Protein AF-A0A847VDS8-F1 (afdb_monomer_lite)

pLDDT: mean 76.71, std 19.46, range [25.41, 97.0]

Foldseek 3Di:
DDDPPPPVVVVVVVVVVVVPPPDPDDDPPPPDDPFDAKAFPDKDWPALEWAQAPWKTKTKIKIKIAGPQFFDQKFKKKKFFDPDDPPDDDPLVVQQGVQLIWIWIWGFDPAAPVVDDCVNCPPADGQHGRRTGMTMTMTIRGHQADFFWMDMFGQDTHGPDPVDPPDDRHDDDPDDDTRGHHYPGHDQDWKDWDDKDKPPQAAAQQPFKDKIKIKTFIDDPQAFQFDQDPVGFTWDKWWKFAPPDPDFTDTFIWTWHDDDDRMTMTITIQHRQADFFKIATDQSDWTGGNSRRTDGRVPDDPVNIGGHHYPGHDDDWKDWQDKAKPPLEAAQAVWKDKIKIKTQIADDGQTWDQFQPDDDDDFQWKKADLADDDIWTHGGWHDDPNRMIITITIRGRPHDFAKMFIQKGWTAGRSGGIDIQGGDVSVCVSCVPYLGIRGHQYWDQKDFGQAWDKAFAFDADDPPDPAAADDGQKMKIDHHGKMKHFPVTFIDGPNQFHKDKQFCQVDPFQVRSQVVVLVVLVVSVVPGDVRLVFDRAGQDCAQPDAGFRMKMFTGNQRSWMFIPDWMKMKGFADPVQAQFKKFKWFQDRVVNHTDTDDIFHWHFDFDPDFDDDPPDPDTDRRGTGTITMDTDGTGGMMTIDTPPCRDDVPDPPPVDGPPPVHGHDDDDDPSPD

Organism: NCBI:txid2099670

Secondary structure (DSSP, 8-state):
--SSSSHHHHHHHHHTTSSSS-------------PPPPEEEEEE-S-SEE--SSS-EEEEEEEEEE-TT-EEEEEEEEEEE-SS-TTS--HHHHHHHHHTPEEEEEEE--S--TTS-TTTTTT-STTB-SSEEEEEEEEEEPTTPPPEEEEEEEEEEEES-GGG------------PPEEE--S-------EEEEEEEESSSB--SSS-EEEEEEEEEE-SS-B--EE-TT--EEEEEEEEETT--SSPPEEEEEEEEEETTEEEEEEEEPTTPPPEEEEE-TT-EEEBTT--EEEGGGS-TTS-EEE--SS---PPPEEEEEEEE-SEE--SSS-EEEEEEEEEE-SSS-B-S----TTT--SEEEEESSSS-EEEE---EE-GGGEEEEEEEEPTTPPPEEEEEEEEEEEBTT--EEEEEHHHHHHHH-TTS--EEEE---BSEEE--S-EEEEE-----TTS-------SEEEEE-TT-EEEETT-S-B-GGG--EEEEEGGGSSSHHHHHHHHHHHHHHHHHH--GGG-PPP-----TT--S--SEEEEES-GGG-EEEEEEEEEEEE--GGGTTPEEEEEEEETTTTEEEEEEEEE-EEE--S--EE-TTS--EE-PPPEEEEEEEEEE-SEEEEEETT----TT-----PPP--S------SSSS--

Sequence (673 aa):
MLKKKYLFVYFSLFLLLSLSFVLPKFFAKAQSSPRSLPEVVALYFPETTFNTEDSPGTLVTYVRIRGEEGVNDYIEANIRPLKLDITDRTDHENNIFNGQRKKVNFQLMTGTCDTLPSDFREGLDGCGDEYDGIYRAEVTFPQYSATGDWRLHITSMACLNPGKNGQKDNYEWVEHPPITNEATVEDVTGPVISEWSFSPEEIDTTDIDVNVTLEITLSDDNGLSFEKDLDNSEYLEIFFYAEKDTKESKSLRFKLFEKSGNKVEGSATLKKYSASGDWRPGTDAYIADSLGNPTFFDELEPSFAFTNHATEYDIAPPVIEELSLSPTHFNTKDGPVEITATLKITDNVSGVQETVDKLGEDYVLVINSLIGESQAKFVDYQKKENNMYEVKVEIPQNATPGLWYISSIRVFDNADNMLEIRGFRDLSLTFPDLELFLINQDLSDEVVIEDDWYISEDEDYDTTKPVTITHPAMSVKFFEGTKITKKEGGSFALYRMLTKKYSLIDHSDLTSLLSSANTDLAGDLQDCNVEEKCINSQLNSSNLQGQPLHLVKMGIAGLKLEFSKPVEITIAVDEKYLGRTFIIQTFDIEKNEWVNETSCTIEMVEPESYEKGGNHEVWYEPAPFPACRFGVMHATHFSTNILGVETDETTTEKAGVPKTGLGGSYWADRYLK

Structure (mmCIF, N/CA/C/O backbone):
data_AF-A0A847VDS8-F1
#
_entry.id   AF-A0A847VDS8-F1
#
loop_
_atom_site.group_PDB
_atom_site.id
_atom_site.type_symbol
_atom_site.label_atom_id
_atom_site.label_alt_id
_atom_site.label_comp_id
_atom_site.label_asym_id
_atom_site.label_entity_id
_atom_site.label_seq_id
_atom_site.pdbx_PDB_ins_code
_atom_site.Cartn_x
_atom_site.Cartn_y
_atom_site.Cartn_z
_atom_site.occupancy
_atom_site.B_iso_or_equiv
_atom_site.auth_seq_id
_atom_site.auth_comp_id
_atom_site.auth_asym_id
_atom_site.auth_atom_id
_atom_site.pdbx_PDB_model_num
ATOM 1 N N . MET A 1 1 ? 60.925 -55.951 -22.438 1.00 42.44 1 MET A N 1
ATOM 2 C CA . MET A 1 1 ? 60.134 -57.197 -22.353 1.00 42.44 1 MET A CA 1
ATOM 3 C C . MET A 1 1 ? 58.742 -56.866 -21.844 1.00 42.44 1 MET A C 1
ATOM 5 O O . MET A 1 1 ? 58.609 -56.178 -20.839 1.00 42.44 1 MET A O 1
ATOM 9 N N . LEU A 1 2 ? 57.737 -57.272 -22.619 1.00 44.78 2 LEU A N 1
ATOM 10 C CA . LEU A 1 2 ? 56.301 -57.113 -22.394 1.00 44.78 2 LEU A CA 1
ATOM 11 C C . LEU A 1 2 ? 55.899 -57.438 -20.944 1.00 44.78 2 LEU A C 1
ATOM 13 O O . LEU A 1 2 ? 56.091 -58.577 -20.535 1.00 44.78 2 LEU A O 1
ATOM 17 N N . LYS A 1 3 ? 55.339 -56.456 -20.213 1.00 45.12 3 LYS A N 1
ATOM 18 C CA . LYS A 1 3 ? 54.358 -56.597 -19.095 1.00 45.12 3 LYS A CA 1
ATOM 19 C C . LYS A 1 3 ? 54.149 -55.323 -18.242 1.00 45.12 3 LYS A C 1
ATOM 21 O O . LYS A 1 3 ? 53.625 -55.409 -17.141 1.00 45.12 3 LYS A O 1
ATOM 26 N N . LYS A 1 4 ? 54.499 -54.121 -18.726 1.00 46.06 4 LYS A N 1
ATOM 27 C CA . LYS A 1 4 ? 54.259 -52.854 -17.987 1.00 46.06 4 LYS A CA 1
ATOM 28 C C . LYS A 1 4 ? 53.542 -51.737 -18.768 1.00 46.06 4 LYS A C 1
ATOM 30 O O . LYS A 1 4 ? 53.584 -50.591 -18.350 1.00 46.06 4 LYS A O 1
ATOM 35 N N . LYS A 1 5 ? 52.851 -52.052 -19.873 1.00 46.91 5 LYS A N 1
ATOM 36 C CA . LYS A 1 5 ? 52.054 -51.067 -20.645 1.00 46.91 5 LYS A CA 1
ATOM 37 C C . LYS A 1 5 ? 50.535 -51.308 -20.678 1.00 46.91 5 LYS A C 1
ATOM 39 O O . LYS A 1 5 ? 49.833 -50.531 -21.303 1.00 46.91 5 LYS A O 1
ATOM 44 N N . TYR A 1 6 ? 50.016 -52.309 -19.962 1.00 47.22 6 TYR A N 1
ATOM 45 C CA . TYR A 1 6 ? 48.570 -52.607 -19.932 1.00 47.22 6 TYR A CA 1
ATOM 46 C C . TYR A 1 6 ? 47.892 -52.393 -18.571 1.00 47.22 6 TYR A C 1
ATOM 48 O O . TYR A 1 6 ? 46.689 -52.587 -18.464 1.00 47.22 6 TYR A O 1
ATOM 56 N N . LEU A 1 7 ? 48.621 -51.955 -17.537 1.00 42.22 7 LEU A N 1
ATOM 57 C CA . LEU A 1 7 ? 48.038 -51.761 -16.201 1.00 42.22 7 LEU A CA 1
ATOM 58 C C . LEU A 1 7 ? 47.499 -50.338 -15.965 1.00 42.22 7 LEU A C 1
ATOM 60 O O . LEU A 1 7 ? 46.633 -50.152 -15.124 1.00 42.22 7 LEU A O 1
ATOM 64 N N . PHE A 1 8 ? 47.952 -49.346 -16.740 1.00 42.09 8 PHE A N 1
ATOM 65 C CA . PHE A 1 8 ? 47.476 -47.961 -16.608 1.00 42.09 8 PHE A CA 1
ATOM 66 C C . PHE A 1 8 ? 46.207 -47.671 -17.425 1.00 42.09 8 PHE A C 1
ATOM 68 O O . PHE A 1 8 ? 45.491 -46.730 -17.124 1.00 42.09 8 PHE A O 1
ATOM 75 N N . VAL A 1 9 ? 45.885 -48.508 -18.418 1.00 47.06 9 VAL A N 1
ATOM 76 C CA . VAL A 1 9 ? 44.664 -48.350 -19.232 1.00 47.06 9 VAL A CA 1
ATOM 77 C C . VAL A 1 9 ? 43.446 -48.979 -18.543 1.00 47.06 9 VAL A C 1
ATOM 79 O O . VAL A 1 9 ? 42.340 -48.475 -18.682 1.00 47.06 9 VAL A O 1
ATOM 82 N N . TYR A 1 10 ? 43.636 -50.018 -17.721 1.00 42.56 10 TYR A N 1
ATOM 83 C CA . TYR A 1 10 ? 42.530 -50.651 -16.992 1.00 42.56 10 TYR A CA 1
ATOM 84 C C . TYR A 1 10 ? 42.125 -49.914 -15.709 1.00 42.56 10 TYR A C 1
ATOM 86 O O . TYR A 1 10 ? 40.965 -50.000 -15.321 1.00 42.56 10 TYR A O 1
ATOM 94 N N . PHE A 1 11 ? 43.022 -49.142 -15.084 1.00 41.72 11 PHE A N 1
ATOM 95 C CA . PHE A 1 11 ? 42.657 -48.338 -13.910 1.00 41.72 11 PHE A CA 1
ATOM 96 C C . PHE A 1 11 ? 41.884 -47.064 -14.298 1.00 41.72 11 PHE A C 1
ATOM 98 O O . PHE A 1 11 ? 40.991 -46.640 -13.572 1.00 41.72 11 PHE A O 1
ATOM 105 N N . SER A 1 12 ? 42.141 -46.510 -15.489 1.00 42.41 12 SER A N 1
ATOM 106 C CA . SER A 1 12 ? 41.371 -45.384 -16.033 1.00 42.41 12 SER A CA 1
ATOM 107 C C . SER A 1 12 ? 40.014 -45.802 -16.614 1.00 42.41 12 SER A C 1
ATOM 109 O O . SER A 1 12 ? 39.084 -45.007 -16.576 1.00 42.41 12 SER A O 1
ATOM 111 N N . LEU A 1 13 ? 39.859 -47.044 -17.096 1.00 39.25 13 LEU A N 1
ATOM 112 C CA . LEU A 1 13 ? 38.573 -47.533 -17.617 1.00 39.25 13 LEU A CA 1
ATOM 113 C C . LEU A 1 13 ? 37.612 -48.012 -16.512 1.00 39.25 13 LEU A C 1
ATOM 115 O O . LEU A 1 13 ? 36.402 -47.959 -16.702 1.00 39.25 13 LEU A O 1
ATOM 119 N N . PHE A 1 14 ? 38.121 -48.438 -15.348 1.00 39.69 14 PHE A N 1
ATOM 120 C CA . PHE A 1 14 ? 37.269 -48.846 -14.221 1.00 39.69 14 PHE A CA 1
ATOM 121 C C . PHE A 1 14 ? 36.759 -47.655 -13.397 1.00 39.69 14 PHE A C 1
ATOM 123 O O . PHE A 1 14 ? 35.636 -47.704 -12.909 1.00 39.69 14 PHE A O 1
ATOM 130 N N . LEU A 1 15 ? 37.516 -46.551 -13.326 1.00 36.56 15 LEU A N 1
ATOM 131 C CA . LEU A 1 15 ? 37.043 -45.305 -12.703 1.00 36.56 15 LEU A CA 1
ATOM 132 C C . LEU A 1 15 ? 35.975 -44.586 -13.557 1.00 36.56 15 LEU A C 1
ATOM 134 O O . LEU A 1 15 ? 35.175 -43.823 -13.027 1.00 36.56 15 LEU A O 1
ATOM 138 N N . LEU A 1 16 ? 35.932 -44.869 -14.866 1.00 39.72 16 LEU A N 1
ATOM 139 C CA . LEU A 1 16 ? 34.936 -44.345 -15.811 1.00 39.72 16 LEU A CA 1
ATOM 140 C C . LEU A 1 16 ? 33.684 -45.230 -15.963 1.00 39.72 16 LEU A C 1
ATOM 142 O O . LEU A 1 16 ? 32.713 -44.771 -16.554 1.00 39.72 16 LEU A O 1
ATOM 146 N N . LEU A 1 17 ? 33.665 -46.454 -15.413 1.00 36.72 17 LEU A N 1
ATOM 147 C CA . LEU A 1 17 ? 32.468 -47.317 -15.388 1.00 36.72 17 LEU A CA 1
ATOM 148 C C . LEU A 1 17 ? 31.825 -47.474 -13.999 1.00 36.72 17 LEU A C 1
ATOM 150 O O . LEU A 1 17 ? 30.713 -47.987 -13.910 1.00 36.72 17 LEU A O 1
ATOM 154 N N . SER A 1 18 ? 32.467 -47.010 -12.921 1.00 35.81 18 SER A N 1
ATOM 155 C CA . SER A 1 18 ? 31.874 -47.006 -11.573 1.00 35.81 18 SER A CA 1
ATOM 156 C C . SER A 1 18 ? 31.304 -45.650 -11.133 1.00 35.81 18 SER A C 1
ATOM 158 O O . SER A 1 18 ? 30.747 -45.570 -10.044 1.00 35.81 18 SER A O 1
ATOM 160 N N . LEU A 1 19 ? 31.394 -44.601 -11.962 1.00 34.62 19 LEU A N 1
ATOM 161 C CA . LEU A 1 19 ? 30.686 -43.324 -11.749 1.00 34.62 19 LEU A CA 1
ATOM 162 C C . LEU A 1 19 ? 29.345 -43.232 -12.503 1.00 34.62 19 LEU A C 1
ATOM 164 O O . LEU A 1 19 ? 28.684 -42.201 -12.463 1.00 34.62 19 LEU A O 1
ATOM 168 N N . SER A 1 20 ? 28.917 -44.307 -13.169 1.00 38.28 20 SER A N 1
ATOM 169 C CA . SER A 1 20 ? 27.681 -44.339 -13.970 1.00 38.28 20 SER A CA 1
ATOM 170 C C . SER A 1 20 ? 26.484 -44.982 -13.255 1.00 38.28 20 SER A C 1
ATOM 172 O O . SER A 1 20 ? 25.454 -45.189 -13.884 1.00 38.28 20 SER A O 1
ATOM 174 N N . PHE A 1 21 ? 26.599 -45.310 -11.961 1.00 38.16 21 PHE A N 1
ATOM 175 C CA . PHE A 1 21 ? 25.533 -45.991 -11.204 1.00 38.16 21 PHE A CA 1
ATOM 176 C C . PHE A 1 21 ? 25.237 -45.403 -9.814 1.00 38.16 21 PHE A C 1
ATOM 178 O O . PHE A 1 21 ? 24.602 -46.064 -8.997 1.00 38.16 21 PHE A O 1
ATOM 185 N N . VAL A 1 22 ? 25.621 -44.148 -9.553 1.00 42.06 22 VAL A N 1
ATOM 186 C CA . VAL A 1 22 ? 25.116 -43.378 -8.401 1.00 42.06 22 VAL A CA 1
ATOM 187 C C . VAL A 1 22 ? 24.896 -41.918 -8.809 1.00 42.06 22 VAL A C 1
ATOM 189 O O . VAL A 1 22 ? 25.684 -41.045 -8.476 1.00 42.06 22 VAL A O 1
ATOM 192 N N . LEU A 1 23 ? 23.820 -41.664 -9.553 1.00 31.59 23 LEU A N 1
ATOM 193 C CA . LEU A 1 23 ? 23.118 -40.377 -9.570 1.00 31.59 23 LEU A CA 1
ATOM 194 C C . LEU A 1 23 ? 21.620 -40.689 -9.713 1.00 31.59 23 LEU A C 1
ATOM 196 O O . LEU A 1 23 ? 21.207 -41.209 -10.754 1.00 31.59 23 LEU A O 1
ATOM 200 N N . PRO A 1 24 ? 20.797 -40.457 -8.679 1.00 31.75 24 PRO A N 1
ATOM 201 C CA . PRO A 1 24 ? 19.360 -40.606 -8.805 1.00 31.75 24 PRO A CA 1
ATOM 202 C C . PRO A 1 24 ? 18.807 -39.415 -9.599 1.00 31.75 24 PRO A C 1
ATOM 204 O O . PRO A 1 24 ? 19.065 -38.266 -9.266 1.00 31.75 24 PRO A O 1
ATOM 207 N N . LYS A 1 25 ? 18.075 -39.726 -10.673 1.00 35.00 25 LYS A N 1
ATOM 208 C CA . LYS A 1 25 ? 16.968 -38.950 -11.260 1.00 35.00 25 LYS A CA 1
ATOM 209 C C . LYS A 1 25 ? 16.883 -37.460 -10.857 1.00 35.00 25 LYS A C 1
ATOM 211 O O . LYS A 1 25 ? 16.020 -37.093 -10.076 1.00 35.00 25 LYS A O 1
ATOM 216 N N . PHE A 1 26 ? 17.684 -36.593 -11.464 1.00 34.59 26 PHE A N 1
ATOM 217 C CA . PHE A 1 26 ? 17.403 -35.155 -11.516 1.00 34.59 26 PHE A CA 1
ATOM 218 C C . PHE A 1 26 ? 17.843 -34.652 -12.882 1.00 34.59 26 PHE A C 1
ATOM 220 O O . PHE A 1 26 ? 19.020 -34.427 -13.097 1.00 34.59 26 PHE A O 1
ATOM 227 N N . PHE A 1 27 ? 16.907 -34.659 -13.827 1.00 31.92 27 PHE A N 1
ATOM 228 C CA . PHE A 1 27 ? 16.808 -33.862 -15.060 1.00 31.92 27 PHE A CA 1
ATOM 229 C C . PHE A 1 27 ? 15.720 -34.530 -15.913 1.00 31.92 27 PHE A C 1
ATOM 231 O O . PHE A 1 27 ? 15.937 -34.982 -17.036 1.00 31.92 27 PHE A O 1
ATOM 238 N N . ALA A 1 28 ? 14.514 -34.630 -15.345 1.00 27.94 28 ALA A N 1
ATOM 239 C CA . ALA A 1 28 ? 13.334 -34.573 -16.185 1.00 27.94 28 ALA A CA 1
ATOM 240 C C . ALA A 1 28 ? 13.215 -33.107 -16.600 1.00 27.94 28 ALA A C 1
ATOM 242 O O . ALA A 1 28 ? 13.135 -32.213 -15.762 1.00 27.94 28 ALA A O 1
ATOM 243 N N . LYS A 1 29 ? 13.310 -32.878 -17.905 1.00 29.56 29 LYS A N 1
ATOM 244 C CA . LYS A 1 29 ? 13.011 -31.620 -18.574 1.00 29.56 29 LYS A CA 1
ATOM 245 C C . LYS A 1 29 ? 11.646 -31.137 -18.067 1.00 29.56 29 LYS A C 1
ATOM 247 O O . LYS A 1 29 ? 10.627 -31.686 -18.474 1.00 29.56 29 LYS A O 1
ATOM 252 N N . ALA A 1 30 ? 11.631 -30.172 -17.148 1.00 28.56 30 ALA A N 1
ATOM 253 C CA . ALA A 1 30 ? 10.411 -29.498 -16.731 1.00 28.56 30 ALA A CA 1
ATOM 254 C C . ALA A 1 30 ? 9.994 -28.593 -17.888 1.00 28.56 30 ALA A C 1
ATOM 256 O O . ALA A 1 30 ? 10.396 -27.441 -18.005 1.00 28.56 30 ALA A O 1
ATOM 257 N N . GLN A 1 31 ? 9.258 -29.184 -18.816 1.00 27.89 31 GLN A N 1
ATOM 258 C CA . GLN A 1 31 ? 8.410 -28.465 -19.737 1.00 27.89 31 GLN A CA 1
ATOM 259 C C . GLN A 1 31 ? 7.370 -27.767 -18.856 1.00 27.89 31 GLN A C 1
ATOM 261 O O . GLN A 1 31 ? 6.480 -28.422 -18.325 1.00 27.89 31 GLN A O 1
ATOM 266 N N . SER A 1 32 ? 7.549 -26.472 -18.593 1.00 32.25 32 SER A N 1
ATOM 267 C CA . SER A 1 32 ? 6.558 -25.678 -17.874 1.00 32.25 32 SER A CA 1
ATOM 268 C C . SER A 1 32 ? 5.349 -25.492 -18.788 1.00 32.25 32 SER A C 1
ATOM 270 O O . SER A 1 32 ? 5.247 -24.502 -19.513 1.00 32.25 32 SER A O 1
ATOM 272 N N . SER A 1 33 ? 4.442 -26.469 -18.775 1.00 28.02 33 SER A N 1
ATOM 273 C CA . SER A 1 33 ? 3.023 -26.143 -18.900 1.00 28.02 33 SER A CA 1
ATOM 274 C C . SER A 1 33 ? 2.679 -25.102 -17.828 1.00 28.02 33 SER A C 1
ATOM 276 O O . SER A 1 33 ? 3.351 -25.079 -16.789 1.00 28.02 33 SER A O 1
ATOM 278 N N . PRO A 1 34 ? 1.666 -24.246 -18.038 1.00 33.62 34 PRO A N 1
ATOM 279 C CA . PRO A 1 34 ? 1.066 -23.523 -16.922 1.00 33.62 34 PRO A CA 1
ATOM 280 C C . PRO A 1 34 ? 0.707 -24.573 -15.863 1.00 33.62 34 PRO A C 1
ATOM 282 O O . PRO A 1 34 ? -0.110 -25.452 -16.133 1.00 33.62 34 PRO A O 1
ATOM 285 N N . ARG A 1 35 ? 1.425 -24.586 -14.734 1.00 48.88 35 ARG A N 1
ATOM 286 C CA . ARG A 1 35 ? 1.188 -25.578 -13.682 1.00 48.88 35 ARG A CA 1
ATOM 287 C C . ARG A 1 35 ? -0.183 -25.293 -13.104 1.00 48.88 35 ARG A C 1
ATOM 289 O O . ARG A 1 35 ? -0.461 -24.159 -12.718 1.00 48.88 35 ARG A O 1
ATOM 296 N N . SER A 1 36 ? -1.046 -26.300 -13.121 1.00 55.94 36 SER A N 1
ATOM 297 C CA . SER A 1 36 ? -2.390 -26.190 -12.575 1.00 55.94 36 SER A CA 1
ATOM 298 C C . SER A 1 36 ? -2.295 -26.041 -11.061 1.00 55.94 36 SER A C 1
ATOM 300 O O . SER A 1 36 ? -1.673 -26.874 -10.395 1.00 55.94 36 SER A O 1
ATOM 302 N N . LEU A 1 37 ? -2.914 -24.984 -10.537 1.00 61.66 37 LEU A N 1
ATOM 303 C CA . LEU A 1 37 ? -3.147 -24.813 -9.105 1.00 61.66 37 LEU A CA 1
ATOM 304 C C . LEU A 1 37 ? -3.875 -26.042 -8.533 1.00 61.66 37 LEU A C 1
ATOM 306 O O . LEU A 1 37 ? -4.554 -26.744 -9.291 1.00 61.66 37 LEU A O 1
ATOM 310 N N . PRO A 1 38 ? -3.764 -26.303 -7.219 1.00 74.62 38 PRO A N 1
ATOM 311 C CA . PRO A 1 38 ? -4.600 -27.296 -6.569 1.00 74.62 38 PRO A CA 1
ATOM 312 C C . PRO A 1 38 ? -6.083 -27.043 -6.855 1.00 74.62 38 PRO A C 1
ATOM 314 O O . PRO A 1 38 ? -6.577 -25.929 -6.691 1.00 74.62 38 PRO A O 1
ATOM 317 N N . GLU A 1 39 ? -6.782 -28.082 -7.293 1.00 80.31 39 GLU A N 1
ATOM 318 C CA . GLU A 1 39 ? -8.203 -28.053 -7.613 1.00 80.31 39 GLU A CA 1
ATOM 319 C C . GLU A 1 39 ? -8.999 -28.891 -6.616 1.00 80.31 39 GLU A C 1
ATOM 321 O O . GLU A 1 39 ? -8.547 -29.932 -6.123 1.00 80.31 39 GLU A O 1
ATOM 326 N N . VAL A 1 40 ? -10.225 -28.451 -6.347 1.00 84.50 40 VAL A N 1
ATOM 327 C CA . VAL A 1 40 ? -11.180 -29.235 -5.573 1.00 84.50 40 VAL A CA 1
ATOM 328 C C . VAL A 1 40 ? -11.809 -30.270 -6.493 1.00 84.50 40 VAL A C 1
ATOM 330 O O . VAL A 1 40 ? -12.588 -29.939 -7.381 1.00 84.50 40 VAL A O 1
ATOM 333 N N . VAL A 1 41 ? -11.480 -31.538 -6.269 1.00 87.00 41 VAL A N 1
ATOM 334 C CA . VAL A 1 41 ? -11.949 -32.657 -7.095 1.00 87.00 41 VAL A CA 1
ATOM 335 C C . VAL A 1 41 ? -13.362 -33.070 -6.699 1.00 87.00 41 VAL A C 1
ATOM 337 O O . VAL A 1 41 ? -14.182 -33.401 -7.552 1.00 87.00 41 VAL A O 1
ATOM 340 N N . ALA A 1 42 ? -13.640 -33.097 -5.395 1.00 86.69 42 ALA A N 1
ATOM 341 C CA . ALA A 1 42 ? -14.932 -33.509 -4.871 1.00 86.69 42 ALA A CA 1
ATOM 342 C C . ALA A 1 42 ? -15.158 -32.993 -3.445 1.00 86.69 42 ALA A C 1
ATOM 344 O O . ALA A 1 42 ? -14.219 -32.855 -2.658 1.00 86.69 42 ALA A O 1
ATOM 345 N N . LEU A 1 43 ? -16.432 -32.809 -3.097 1.00 89.00 43 LEU A N 1
ATOM 346 C CA . LEU A 1 43 ? -16.907 -32.550 -1.739 1.00 89.00 43 LEU A CA 1
ATOM 347 C C . LEU A 1 43 ? -17.849 -33.667 -1.298 1.00 89.00 43 LEU A C 1
ATOM 349 O O . LEU A 1 43 ? -18.667 -34.144 -2.085 1.00 89.00 43 LEU A O 1
ATOM 353 N N . TYR A 1 44 ? -17.749 -34.070 -0.035 1.00 89.62 44 TYR A N 1
ATOM 354 C CA . TYR A 1 44 ? -18.620 -35.083 0.543 1.00 89.62 44 TYR A CA 1
ATOM 355 C C . TYR A 1 44 ? -19.077 -34.707 1.952 1.00 89.62 44 TYR A C 1
ATOM 357 O O . TYR A 1 44 ? -18.275 -34.492 2.862 1.00 89.62 44 TYR A O 1
ATOM 365 N N . PHE A 1 45 ? -20.397 -34.693 2.121 1.00 89.12 45 PHE A N 1
ATOM 366 C CA . PHE A 1 45 ? -21.089 -34.494 3.388 1.00 89.12 45 PHE A CA 1
ATOM 367 C C . PHE A 1 45 ? -21.816 -35.802 3.734 1.00 89.12 45 PHE A C 1
ATOM 369 O O . PHE A 1 45 ? -22.809 -36.121 3.079 1.00 89.12 45 PHE A O 1
ATOM 376 N N . PRO A 1 46 ? -21.337 -36.592 4.716 1.00 89.00 46 PRO A N 1
ATOM 377 C CA . PRO A 1 46 ? -22.030 -37.797 5.172 1.00 89.00 46 PRO A CA 1
ATOM 378 C C . PRO A 1 46 ? -23.435 -37.493 5.697 1.00 89.00 46 PRO A C 1
ATOM 380 O O . PRO A 1 46 ? -24.347 -38.298 5.531 1.00 89.00 46 PRO A O 1
ATOM 383 N N . GLU A 1 47 ? -23.587 -36.324 6.316 1.00 89.00 47 GLU A N 1
ATOM 384 C CA . GLU A 1 47 ? -24.849 -35.775 6.788 1.00 89.00 47 GLU A CA 1
ATOM 385 C C . GLU A 1 47 ? -25.037 -34.404 6.137 1.00 89.00 47 GLU A C 1
ATOM 387 O O . GLU A 1 47 ? -24.152 -33.550 6.190 1.00 89.00 47 GLU A O 1
ATOM 392 N N . THR A 1 48 ? -26.182 -34.207 5.488 1.00 88.62 48 THR A N 1
ATOM 393 C CA . THR A 1 48 ? -26.563 -32.930 4.864 1.00 88.62 48 THR A CA 1
ATOM 394 C C . THR A 1 48 ? -27.555 -32.158 5.722 1.00 88.62 48 THR A C 1
ATOM 396 O O . THR A 1 48 ? -28.068 -31.138 5.285 1.00 88.62 48 THR A O 1
ATOM 399 N N . THR A 1 49 ? -27.864 -32.648 6.919 1.00 91.75 49 THR A N 1
ATOM 400 C CA . THR A 1 49 ? -28.810 -32.028 7.844 1.00 91.75 49 THR A CA 1
ATOM 401 C C . THR A 1 49 ? -28.241 -32.036 9.251 1.00 91.75 49 THR A C 1
ATOM 403 O O . THR A 1 49 ? -27.624 -33.017 9.658 1.00 91.75 49 THR A O 1
ATOM 406 N N . PHE A 1 50 ? -28.485 -30.974 10.005 1.00 92.44 50 PHE A N 1
ATOM 407 C CA . PHE A 1 50 ? -28.169 -30.871 11.429 1.00 92.44 50 PHE A CA 1
ATOM 408 C C . PHE A 1 50 ? -29.296 -30.121 12.141 1.00 92.44 50 PHE A C 1
ATOM 410 O O . PHE A 1 50 ? -30.171 -29.558 11.489 1.00 92.44 50 PHE A O 1
ATOM 417 N N . ASN A 1 51 ? -29.316 -30.129 13.471 1.00 91.94 51 ASN A N 1
ATOM 418 C CA . ASN A 1 51 ? -30.318 -29.402 14.244 1.00 91.94 51 ASN A CA 1
ATOM 419 C C . ASN A 1 51 ? -29.642 -28.735 15.444 1.00 91.94 51 ASN A C 1
ATOM 421 O O . ASN A 1 51 ? -28.929 -29.400 16.196 1.00 91.94 51 ASN A O 1
ATOM 425 N N . THR A 1 52 ? -29.848 -27.426 15.590 1.00 92.25 52 THR A N 1
ATOM 426 C CA . THR A 1 52 ? -29.277 -26.616 16.674 1.00 92.25 52 THR A CA 1
ATOM 427 C C . THR A 1 52 ? -30.301 -26.172 17.723 1.00 92.25 52 THR A C 1
ATOM 429 O O . THR A 1 52 ? -30.029 -25.232 18.458 1.00 92.25 52 THR A O 1
ATOM 432 N N . GLU A 1 53 ? -31.491 -26.772 17.788 1.00 90.38 53 GLU A N 1
ATOM 433 C CA . GLU A 1 53 ? -32.587 -26.312 18.657 1.00 90.38 53 GLU A CA 1
ATOM 434 C C . GLU A 1 53 ? -32.304 -26.595 20.140 1.00 90.38 53 GLU A C 1
ATOM 436 O O . GLU A 1 53 ? -32.363 -25.692 20.971 1.00 90.38 53 GLU A O 1
ATOM 441 N N . ASP A 1 54 ? -31.916 -27.828 20.471 1.00 86.94 54 ASP A N 1
ATOM 442 C CA . ASP A 1 54 ? -31.712 -28.261 21.863 1.00 86.94 54 ASP A CA 1
ATOM 443 C C . ASP A 1 54 ? -30.237 -28.239 22.312 1.00 86.94 54 ASP A C 1
ATOM 445 O O . ASP A 1 54 ? -29.940 -28.299 23.508 1.00 86.94 54 ASP A O 1
ATOM 449 N N . SER A 1 55 ? -29.296 -28.200 21.364 1.00 87.88 55 SER A N 1
ATOM 450 C CA . SER A 1 55 ? -27.851 -28.231 21.621 1.00 87.88 55 SER A CA 1
ATOM 451 C C . SER A 1 55 ? -27.059 -27.755 20.399 1.00 87.88 55 SER A C 1
ATOM 453 O O . SER A 1 55 ? -27.623 -27.687 19.309 1.00 87.88 55 SER A O 1
ATOM 455 N N . PRO A 1 56 ? -25.743 -27.495 20.522 1.00 89.44 56 PRO A N 1
ATOM 456 C CA . PRO A 1 56 ? -24.887 -27.323 19.353 1.00 89.44 56 PRO A CA 1
ATOM 457 C C . PRO A 1 56 ? -24.991 -28.514 18.389 1.00 89.44 56 PRO A C 1
ATOM 459 O O . PRO A 1 56 ? -25.010 -29.669 18.822 1.00 89.44 56 PRO A O 1
ATOM 462 N N . GLY A 1 57 ? -25.050 -28.229 17.091 1.00 89.00 57 GLY A N 1
ATOM 463 C CA . GLY A 1 57 ? -25.006 -29.225 16.023 1.00 89.00 57 GLY A CA 1
ATOM 464 C C . GLY A 1 57 ? -23.575 -29.418 15.529 1.00 89.00 57 GLY A C 1
ATOM 465 O O . GLY A 1 57 ? -22.796 -28.469 15.507 1.00 89.00 57 GLY A O 1
ATOM 466 N N . THR A 1 58 ? -23.213 -30.623 15.099 1.00 88.94 58 THR A N 1
ATOM 467 C CA . THR A 1 58 ? -21.880 -30.898 14.544 1.00 88.94 58 THR A CA 1
ATOM 468 C C . THR A 1 58 ? -22.012 -31.609 13.213 1.00 88.94 58 THR A C 1
ATOM 470 O O . THR A 1 58 ? -22.841 -32.500 13.065 1.00 88.94 58 THR A O 1
ATOM 473 N N . LEU A 1 59 ? -21.169 -31.233 12.256 1.00 90.38 59 LEU A N 1
ATOM 474 C CA . LEU A 1 59 ? -21.060 -31.895 10.966 1.00 90.38 59 LEU A CA 1
ATOM 475 C C . LEU A 1 59 ? -19.619 -32.251 10.664 1.00 90.38 59 LEU A C 1
ATOM 477 O O . LEU A 1 59 ? -18.691 -31.489 10.932 1.00 90.38 59 LEU A O 1
ATOM 481 N N . VAL A 1 60 ? -19.446 -33.409 10.046 1.00 91.06 60 VAL A N 1
ATOM 482 C CA . VAL A 1 60 ? -18.168 -33.829 9.483 1.00 91.06 60 VAL A CA 1
ATOM 483 C C . VAL A 1 60 ? -18.250 -33.650 7.978 1.00 91.06 60 VAL A C 1
ATOM 485 O O . VAL A 1 60 ? -19.226 -34.061 7.362 1.00 91.06 60 VAL A O 1
ATOM 488 N N . THR A 1 61 ? -17.235 -33.054 7.372 1.00 91.44 61 THR A N 1
ATOM 489 C CA . THR A 1 61 ? -17.169 -32.868 5.921 1.00 91.44 61 THR A CA 1
ATOM 490 C C . THR A 1 61 ? -15.798 -33.258 5.396 1.00 91.44 61 THR A C 1
ATOM 492 O O . THR A 1 61 ? -14.794 -33.196 6.115 1.00 91.44 61 THR A O 1
ATOM 495 N N . TYR A 1 62 ? -15.776 -33.705 4.145 1.00 92.50 62 TYR A N 1
ATOM 496 C CA . TYR A 1 62 ? -14.586 -34.168 3.457 1.00 92.50 62 TYR A CA 1
ATOM 497 C C . TYR A 1 62 ? -14.433 -33.431 2.134 1.00 92.50 62 TYR A C 1
ATOM 499 O O . TYR A 1 62 ? -15.397 -33.263 1.386 1.00 92.50 62 TYR A O 1
ATOM 507 N N . VAL A 1 63 ? -13.200 -33.051 1.824 1.00 91.00 63 VAL A N 1
ATOM 508 C CA . VAL A 1 63 ? -12.828 -32.483 0.530 1.00 91.00 63 VAL A CA 1
ATOM 509 C C . VAL A 1 63 ? -11.672 -33.282 -0.048 1.00 91.00 63 VAL A C 1
ATOM 511 O O . VAL A 1 63 ? -10.746 -33.646 0.673 1.00 91.00 63 VAL A O 1
ATOM 514 N N . ARG A 1 64 ? -11.736 -33.586 -1.343 1.00 91.06 64 ARG A N 1
ATOM 515 C CA . ARG A 1 64 ? -10.607 -34.147 -2.078 1.00 91.06 64 ARG A CA 1
ATOM 516 C C . ARG A 1 64 ? -9.971 -33.049 -2.907 1.00 91.06 64 ARG A C 1
ATOM 518 O O . ARG A 1 64 ? -10.657 -32.440 -3.727 1.00 91.06 64 ARG A O 1
ATOM 525 N N . ILE A 1 65 ? -8.678 -32.840 -2.712 1.00 88.38 65 ILE A N 1
ATOM 526 C CA . ILE A 1 65 ? -7.886 -31.872 -3.465 1.00 88.38 65 ILE A CA 1
ATOM 527 C C . ILE A 1 65 ? -6.845 -32.607 -4.292 1.00 88.38 65 ILE A C 1
ATOM 529 O O . ILE A 1 65 ? -6.279 -33.596 -3.832 1.00 88.38 65 ILE A O 1
ATOM 533 N N . ARG A 1 66 ? -6.577 -32.099 -5.494 1.00 86.75 66 ARG A N 1
ATOM 534 C CA . ARG A 1 66 ? -5.485 -32.566 -6.347 1.00 86.75 66 ARG A CA 1
ATOM 535 C C . ARG A 1 66 ? -4.693 -31.380 -6.879 1.00 86.75 66 ARG A C 1
ATOM 537 O O . ARG A 1 66 ? -5.284 -30.446 -7.399 1.00 86.75 66 ARG A O 1
ATOM 544 N N . GLY A 1 67 ? -3.366 -31.423 -6.811 1.00 79.94 67 GLY A N 1
ATOM 545 C CA . GLY A 1 67 ? -2.505 -30.372 -7.350 1.00 79.94 67 GLY A CA 1
ATOM 546 C C . GLY A 1 67 ? -1.063 -30.825 -7.545 1.00 79.94 67 GLY A C 1
ATOM 547 O O . GLY A 1 67 ? -0.508 -31.538 -6.716 1.00 79.94 67 GLY A O 1
ATOM 548 N N . GLU A 1 68 ? -0.424 -30.371 -8.627 1.00 74.75 68 GLU A N 1
ATOM 549 C CA . GLU A 1 68 ? 0.972 -30.728 -8.937 1.00 74.75 68 GLU A CA 1
ATOM 550 C C . GLU A 1 68 ? 1.978 -30.183 -7.910 1.00 74.75 68 GLU A C 1
ATOM 552 O O . GLU A 1 68 ? 3.074 -30.727 -7.772 1.00 74.75 68 GLU A O 1
ATOM 557 N N . GLU A 1 69 ? 1.628 -29.104 -7.205 1.00 71.19 69 GLU A N 1
ATOM 558 C CA . GLU A 1 69 ? 2.505 -28.452 -6.221 1.00 71.19 69 GLU A CA 1
ATOM 559 C C . GLU A 1 69 ? 2.294 -28.947 -4.785 1.00 71.19 69 GLU A C 1
ATOM 561 O O . GLU A 1 69 ? 3.088 -28.610 -3.906 1.00 71.19 69 GLU A O 1
ATOM 566 N N . GLY A 1 70 ? 1.272 -29.781 -4.573 1.00 73.50 70 GLY A N 1
ATOM 567 C CA . GLY A 1 70 ? 0.862 -30.274 -3.266 1.00 73.50 70 GLY A CA 1
ATOM 568 C C . GLY A 1 70 ? 0.265 -29.181 -2.377 1.00 73.50 70 GLY A C 1
ATOM 569 O O . GLY A 1 70 ? 0.665 -28.016 -2.427 1.00 73.50 70 GLY A O 1
ATOM 570 N N . VAL A 1 71 ? -0.708 -29.547 -1.552 1.00 75.44 71 VAL A N 1
ATOM 571 C CA . VAL A 1 71 ? -1.326 -28.656 -0.567 1.00 75.44 71 VAL A CA 1
ATOM 572 C C . VAL A 1 71 ? -0.779 -28.989 0.809 1.00 75.44 71 VAL A C 1
ATOM 574 O O . VAL A 1 71 ? -0.596 -30.153 1.160 1.00 75.44 71 VAL A O 1
ATOM 577 N N . ASN A 1 72 ? -0.503 -27.946 1.584 1.00 70.44 72 ASN A N 1
ATOM 578 C CA . ASN A 1 72 ? -0.103 -28.050 2.977 1.00 70.44 72 ASN A CA 1
ATOM 579 C C . ASN A 1 72 ? -1.139 -28.869 3.773 1.00 70.44 72 ASN A C 1
ATOM 581 O O . ASN A 1 72 ? -2.270 -29.069 3.326 1.00 70.44 72 ASN A O 1
ATOM 585 N N . ASP A 1 73 ? -0.802 -29.306 4.983 1.00 68.31 73 ASP A N 1
ATOM 586 C CA . ASP A 1 73 ? -1.663 -30.190 5.791 1.00 68.31 73 ASP A CA 1
ATOM 587 C C . ASP A 1 73 ? -3.014 -29.558 6.200 1.00 68.31 73 ASP A C 1
ATOM 589 O O . ASP A 1 73 ? -3.812 -30.191 6.896 1.00 68.31 73 ASP A O 1
ATOM 593 N N . TYR A 1 74 ? -3.277 -28.315 5.786 1.00 73.06 74 TYR A N 1
ATOM 594 C CA . TYR A 1 74 ? -4.396 -27.491 6.199 1.00 73.06 74 TYR A CA 1
ATOM 595 C C . TYR A 1 74 ? -5.020 -26.696 5.037 1.00 73.06 74 TYR A C 1
ATOM 597 O O . TYR A 1 74 ? -4.313 -26.028 4.281 1.00 73.06 74 TYR A O 1
ATOM 605 N N . ILE A 1 75 ? -6.354 -26.738 4.934 1.00 80.62 75 ILE A N 1
ATOM 606 C CA . ILE A 1 75 ? -7.167 -25.944 3.996 1.00 80.62 75 ILE A CA 1
ATOM 607 C C . ILE A 1 75 ? -8.152 -25.082 4.790 1.00 80.62 75 ILE A C 1
ATOM 609 O O . ILE A 1 75 ? -8.849 -25.578 5.685 1.00 80.62 75 ILE A O 1
ATOM 613 N N . GLU A 1 76 ? -8.247 -23.807 4.416 1.00 82.56 76 GLU A N 1
ATOM 614 C CA . GLU A 1 76 ? -9.186 -22.855 5.002 1.00 82.56 76 GLU A CA 1
ATOM 615 C C . GLU A 1 76 ? -10.469 -22.773 4.185 1.00 82.56 76 GLU A C 1
ATOM 617 O O . GLU A 1 76 ? -10.464 -22.522 2.977 1.00 82.56 76 GLU A O 1
ATOM 622 N N . ALA A 1 77 ? -11.595 -22.911 4.869 1.00 83.50 77 ALA A N 1
ATOM 623 C CA . ALA A 1 77 ? -12.908 -22.710 4.291 1.00 83.50 77 ALA A CA 1
ATOM 624 C C . ALA A 1 77 ? -13.838 -21.991 5.269 1.00 83.50 77 ALA A C 1
ATOM 626 O O . ALA A 1 77 ? -13.506 -21.704 6.423 1.00 83.50 77 ALA A O 1
ATOM 627 N N . ASN A 1 78 ? -15.039 -21.677 4.805 1.00 84.69 78 ASN A N 1
ATOM 628 C CA . ASN A 1 78 ? -16.105 -21.165 5.639 1.00 84.69 78 ASN A CA 1
ATOM 629 C C . ASN A 1 78 ? -17.470 -21.721 5.245 1.00 84.69 78 ASN A C 1
ATOM 631 O O . ASN A 1 78 ? -17.705 -21.977 4.073 1.00 84.69 78 ASN A O 1
ATOM 635 N N . ILE A 1 79 ? -18.367 -21.890 6.215 1.00 85.88 79 ILE A N 1
ATOM 636 C CA . ILE A 1 79 ? -19.767 -22.265 5.980 1.00 85.88 79 ILE A CA 1
ATOM 637 C C . ILE A 1 79 ? -20.668 -21.085 6.366 1.00 85.88 79 ILE A C 1
ATOM 639 O O . ILE A 1 79 ? -20.457 -20.474 7.418 1.00 85.88 79 ILE A O 1
ATOM 643 N N . ARG A 1 80 ? -21.637 -20.743 5.503 1.00 83.12 80 ARG A N 1
ATOM 644 C CA . ARG A 1 80 ? -22.551 -19.589 5.656 1.00 83.12 80 ARG A CA 1
ATOM 645 C C . ARG A 1 80 ? -24.011 -19.954 5.357 1.00 83.12 80 ARG A C 1
ATOM 647 O O . ARG A 1 80 ? -24.223 -20.798 4.486 1.00 83.12 80 ARG A O 1
ATOM 654 N N . PRO A 1 81 ? -25.003 -19.325 6.011 1.00 83.81 81 PRO A N 1
ATOM 655 C CA . PRO A 1 81 ? -26.417 -19.562 5.726 1.00 83.81 81 PRO A CA 1
ATOM 656 C C . PRO A 1 81 ? -26.829 -18.954 4.368 1.00 83.81 81 PRO A C 1
ATOM 658 O O . PRO A 1 81 ? -26.312 -17.918 3.960 1.00 83.81 81 PRO A O 1
ATOM 661 N N . LEU A 1 82 ? -27.763 -19.600 3.661 1.00 76.94 82 LEU A N 1
ATOM 662 C CA . LEU A 1 82 ? -28.234 -19.272 2.303 1.00 76.94 82 LEU A CA 1
ATOM 663 C C . LEU A 1 82 ? -29.528 -18.455 2.255 1.00 76.94 82 LEU A C 1
ATOM 665 O O . LEU A 1 82 ? -29.963 -18.074 1.173 1.00 76.94 82 LEU A O 1
ATOM 669 N N . LYS A 1 83 ? -30.165 -18.193 3.396 1.00 65.44 83 LYS A N 1
ATOM 670 C CA . LYS A 1 83 ? -31.487 -17.547 3.481 1.00 65.44 83 LYS A CA 1
ATOM 671 C C . LYS A 1 83 ? -31.579 -16.130 2.879 1.00 65.44 83 LYS A C 1
ATOM 673 O O . LYS A 1 83 ? -32.664 -15.556 2.909 1.00 65.44 83 LYS A O 1
ATOM 678 N N . LEU A 1 84 ? -30.496 -15.533 2.379 1.00 51.62 84 LEU A N 1
ATOM 679 C CA . LEU A 1 84 ? -30.425 -14.102 2.081 1.00 51.62 84 LEU A CA 1
ATOM 680 C C . LEU A 1 84 ? -29.659 -13.846 0.775 1.00 51.62 84 LEU A C 1
ATOM 682 O O . LEU A 1 84 ? -28.454 -14.073 0.688 1.00 51.62 84 LEU A O 1
ATOM 686 N N . ASP A 1 85 ? -30.396 -13.405 -0.248 1.00 42.84 85 ASP A N 1
ATOM 687 C CA . ASP A 1 85 ? -29.887 -13.068 -1.581 1.00 42.84 85 ASP A CA 1
ATOM 688 C C . ASP A 1 85 ? -28.901 -11.886 -1.506 1.00 42.84 85 ASP A C 1
ATOM 690 O O . ASP A 1 85 ? -29.214 -10.825 -0.966 1.00 42.84 85 ASP A O 1
ATOM 694 N N . ILE A 1 86 ? -27.706 -12.079 -2.066 1.00 48.16 86 ILE A N 1
ATOM 695 C CA . ILE A 1 86 ? -26.533 -11.184 -1.966 1.00 48.16 86 ILE A CA 1
ATOM 696 C C . ILE A 1 86 ? -26.675 -9.939 -2.875 1.00 48.16 86 ILE A C 1
ATOM 698 O O . ILE A 1 86 ? -25.820 -9.061 -2.894 1.00 48.16 86 ILE A O 1
ATOM 702 N N . THR A 1 87 ? -27.744 -9.837 -3.666 1.00 41.25 87 THR A N 1
ATOM 703 C CA . THR A 1 87 ? -27.770 -8.946 -4.836 1.00 41.25 87 THR A CA 1
ATOM 704 C C . THR A 1 87 ? -28.303 -7.531 -4.605 1.00 41.25 87 THR A C 1
ATOM 706 O O . THR A 1 87 ? -28.337 -6.778 -5.573 1.00 41.25 87 THR A O 1
ATOM 709 N N . ASP A 1 88 ? -28.735 -7.145 -3.397 1.00 37.16 88 ASP A N 1
ATOM 710 C CA . ASP A 1 88 ? -29.410 -5.843 -3.214 1.00 37.16 88 ASP A CA 1
ATOM 711 C C . ASP A 1 88 ? -29.278 -5.246 -1.798 1.00 37.16 88 ASP A C 1
ATOM 713 O O . ASP A 1 88 ? -30.283 -5.084 -1.106 1.00 37.16 88 ASP A O 1
ATOM 717 N N . ARG A 1 89 ? -28.048 -4.991 -1.314 1.00 45.44 89 ARG A N 1
ATOM 718 C CA . ARG A 1 89 ? -27.817 -4.594 0.092 1.00 45.44 89 ARG A CA 1
ATOM 719 C C . ARG A 1 89 ? -26.727 -3.535 0.303 1.00 45.44 89 ARG A C 1
ATOM 721 O O . ARG A 1 89 ? -25.728 -3.512 -0.411 1.00 45.44 89 ARG A O 1
ATOM 728 N N . THR A 1 90 ? -26.942 -2.667 1.296 1.00 47.81 90 THR A N 1
ATOM 729 C CA . THR A 1 90 ? -25.997 -1.647 1.799 1.00 47.81 90 THR A CA 1
ATOM 730 C C . THR A 1 90 ? -24.934 -2.270 2.719 1.00 47.81 90 THR A C 1
ATOM 732 O O . THR A 1 90 ? -25.154 -3.354 3.257 1.00 47.81 90 THR A O 1
ATOM 735 N N . ASP A 1 91 ? -23.802 -1.589 2.941 1.00 49.22 91 ASP A N 1
ATOM 736 C CA . ASP A 1 91 ? -22.650 -2.100 3.717 1.00 49.22 91 ASP A CA 1
ATOM 737 C C . ASP A 1 91 ? -23.012 -2.630 5.124 1.00 49.22 91 ASP A C 1
ATOM 739 O O . ASP A 1 91 ? -22.490 -3.667 5.540 1.00 49.22 91 ASP A O 1
ATOM 743 N N . HIS A 1 92 ? -23.988 -2.015 5.807 1.00 46.47 92 HIS A N 1
ATOM 744 C CA . HIS A 1 92 ? -24.534 -2.473 7.097 1.00 46.47 92 HIS A CA 1
ATOM 745 C C . HIS A 1 92 ? -25.050 -3.911 7.072 1.00 46.47 92 HIS A C 1
ATOM 747 O O . HIS A 1 92 ? -24.788 -4.693 7.983 1.00 46.47 92 HIS A O 1
ATOM 753 N N . GLU A 1 93 ? -25.752 -4.306 6.011 1.00 44.50 93 GLU A N 1
ATOM 754 C CA . GLU A 1 93 ? -26.329 -5.642 5.942 1.00 44.50 93 GLU A CA 1
ATOM 755 C C . GLU A 1 93 ? -25.255 -6.694 5.623 1.00 44.50 93 GLU A C 1
ATOM 757 O O . GLU A 1 93 ? -25.336 -7.807 6.126 1.00 44.50 93 GLU A O 1
ATOM 762 N N . ASN A 1 94 ? -24.186 -6.358 4.893 1.00 47.94 94 ASN A N 1
ATOM 763 C CA . ASN A 1 94 ? -23.075 -7.290 4.647 1.00 47.94 94 ASN A CA 1
ATOM 764 C C . ASN A 1 94 ? -22.342 -7.711 5.941 1.00 47.94 94 ASN A C 1
ATOM 766 O O . ASN A 1 94 ? -21.852 -8.843 6.026 1.00 47.94 94 ASN A O 1
ATOM 770 N N . ASN A 1 95 ? -22.306 -6.846 6.963 1.00 48.59 95 ASN A N 1
ATOM 771 C CA . ASN A 1 95 ? -21.663 -7.132 8.252 1.00 48.59 95 ASN A CA 1
ATOM 772 C C . ASN A 1 95 ? -22.491 -8.056 9.161 1.00 48.59 95 ASN A C 1
ATOM 774 O O . ASN A 1 95 ? -21.912 -8.920 9.821 1.00 48.59 95 ASN A O 1
ATOM 778 N N . ILE A 1 96 ? -23.828 -7.983 9.111 1.00 48.78 96 ILE A N 1
ATOM 779 C CA . ILE A 1 96 ? -24.737 -8.883 9.854 1.00 48.78 96 ILE A CA 1
ATOM 780 C C . ILE A 1 96 ? -24.485 -10.360 9.503 1.00 48.78 96 ILE A C 1
ATOM 782 O O . ILE A 1 96 ? -24.505 -11.230 10.371 1.00 48.78 96 ILE A O 1
ATOM 786 N N . PHE A 1 97 ? -24.187 -10.670 8.238 1.00 51.41 97 PHE A N 1
ATOM 787 C CA . PHE A 1 97 ? -24.096 -12.063 7.765 1.00 51.41 97 PHE A CA 1
ATOM 788 C C . PHE A 1 97 ? -22.696 -12.668 7.830 1.00 51.41 97 PHE A C 1
ATOM 790 O O . PHE A 1 97 ? -22.547 -13.892 7.766 1.00 51.41 97 PHE A O 1
ATOM 797 N N . ASN A 1 98 ? -21.665 -11.842 8.012 1.00 56.34 98 ASN A N 1
ATOM 798 C CA . ASN A 1 98 ? -20.328 -12.334 8.332 1.00 56.34 98 ASN A CA 1
ATOM 799 C C . ASN A 1 98 ? -20.239 -12.889 9.762 1.00 56.34 98 ASN A C 1
ATOM 801 O O . ASN A 1 98 ? -19.371 -13.725 10.009 1.00 56.34 98 ASN A O 1
ATOM 805 N N . GLY A 1 99 ? -21.137 -12.501 10.673 1.00 61.16 99 GLY A N 1
ATOM 806 C CA . GLY A 1 99 ? -21.102 -12.949 12.065 1.00 61.16 99 GLY A CA 1
ATOM 807 C C . GLY A 1 99 ? -21.397 -14.442 12.257 1.00 61.16 99 GLY A C 1
ATOM 808 O O . GLY A 1 99 ? -20.669 -15.126 12.975 1.00 61.16 99 GLY A O 1
ATOM 809 N N . GLN A 1 100 ? -22.397 -14.997 11.558 1.00 72.31 100 GLN A N 1
ATOM 810 C CA . GLN A 1 100 ? -22.725 -16.429 11.681 1.00 72.31 100 GLN A CA 1
ATOM 811 C C . GLN A 1 100 ? -21.806 -17.352 10.856 1.00 72.31 100 GLN A C 1
ATOM 813 O O . GLN A 1 100 ? -21.928 -18.580 10.919 1.00 72.31 100 GLN A O 1
ATOM 818 N N . ARG A 1 101 ? -20.857 -16.793 10.090 1.00 80.00 101 ARG A N 1
ATOM 819 C CA . ARG A 1 101 ? -19.873 -17.553 9.307 1.00 80.00 101 ARG A CA 1
ATOM 820 C C . ARG A 1 101 ? -19.064 -18.465 10.230 1.00 80.00 101 ARG A C 1
ATOM 822 O O . ARG A 1 101 ? -18.400 -18.003 11.155 1.00 80.00 101 ARG A O 1
ATOM 829 N N . LYS A 1 102 ? -19.006 -19.761 9.920 1.00 84.06 102 LYS A N 1
ATOM 830 C CA . LYS A 1 102 ? -18.123 -20.695 10.637 1.00 84.06 102 LYS A CA 1
ATOM 831 C C . LYS A 1 102 ? -16.866 -20.951 9.827 1.00 84.06 102 LYS A C 1
ATOM 833 O O . LYS A 1 102 ? -16.952 -21.398 8.686 1.00 84.06 102 LYS A O 1
ATOM 838 N N . LYS A 1 103 ? -15.700 -20.629 10.401 1.00 84.62 103 LYS A N 1
ATOM 839 C CA . LYS A 1 103 ? -14.398 -21.017 9.839 1.00 84.62 103 LYS A CA 1
ATOM 840 C C . LYS A 1 103 ? -14.278 -22.537 9.902 1.00 84.62 103 LYS A C 1
ATOM 842 O O . LYS A 1 103 ? -14.613 -23.147 10.915 1.00 84.62 103 LYS A O 1
ATOM 847 N N . VAL A 1 104 ? -13.820 -23.130 8.810 1.00 86.88 104 VAL A N 1
ATOM 848 C CA . VAL A 1 104 ? -13.687 -24.573 8.652 1.00 86.88 104 VAL A CA 1
ATOM 849 C C . VAL A 1 104 ? -12.255 -24.894 8.295 1.00 86.88 104 VAL A C 1
ATOM 851 O O . VAL A 1 104 ? -11.685 -24.339 7.360 1.00 86.88 104 VAL A O 1
ATOM 854 N N . ASN A 1 105 ? -11.715 -25.818 9.073 1.00 87.50 105 ASN A N 1
ATOM 855 C CA . ASN A 1 105 ? -10.309 -26.130 9.120 1.00 87.50 105 ASN A CA 1
ATOM 856 C C . ASN A 1 105 ? -10.119 -27.583 8.705 1.00 87.50 105 ASN A C 1
ATOM 858 O O . ASN A 1 105 ? -10.281 -28.495 9.515 1.00 87.50 105 ASN A O 1
ATOM 862 N N . PHE A 1 106 ? -9.842 -27.794 7.425 1.00 90.06 106 PHE A N 1
ATOM 863 C CA . PHE A 1 106 ? -9.673 -29.121 6.846 1.00 90.06 106 PHE A CA 1
ATOM 864 C C . PHE A 1 106 ? -8.246 -29.609 7.058 1.00 90.06 106 PHE A C 1
ATOM 866 O O . PHE A 1 106 ? -7.306 -28.872 6.787 1.00 90.06 106 PHE A O 1
ATOM 873 N N . GLN A 1 107 ? -8.091 -30.849 7.518 1.00 90.94 107 GLN A N 1
ATOM 874 C CA . GLN A 1 107 ? -6.793 -31.478 7.764 1.00 90.94 107 GLN A CA 1
ATOM 875 C C . GLN A 1 107 ? -6.603 -32.717 6.898 1.00 90.94 107 GLN A C 1
ATOM 877 O O . GLN A 1 107 ? -7.540 -33.511 6.760 1.00 90.94 107 GLN A O 1
ATOM 882 N N . LEU A 1 108 ? -5.395 -32.902 6.357 1.00 91.00 108 LEU A N 1
ATOM 883 C CA . LEU A 1 108 ? -5.059 -34.071 5.543 1.00 91.00 108 LEU A CA 1
ATOM 884 C C . LEU A 1 108 ? -5.247 -35.364 6.353 1.00 91.00 108 LEU A C 1
ATOM 886 O O . LEU A 1 108 ? -4.771 -35.501 7.484 1.00 91.00 108 LEU A O 1
ATOM 890 N N . MET A 1 109 ? -5.950 -36.340 5.781 1.00 90.75 109 MET A N 1
ATOM 891 C CA . MET A 1 109 ? -6.174 -37.626 6.434 1.00 90.75 109 MET A CA 1
ATOM 892 C C . MET A 1 109 ? -4.955 -38.546 6.290 1.00 90.75 109 MET A C 1
ATOM 894 O O . MET A 1 109 ? -4.622 -38.982 5.197 1.00 90.75 109 MET A O 1
ATOM 898 N N . THR A 1 110 ? -4.358 -38.949 7.415 1.00 82.50 110 THR A N 1
ATOM 899 C CA . THR A 1 110 ? -3.190 -39.859 7.462 1.00 82.50 110 THR A CA 1
ATOM 900 C C . THR A 1 110 ? -3.540 -41.316 7.824 1.00 82.50 110 THR A C 1
ATOM 902 O O . THR A 1 110 ? -2.655 -42.145 8.034 1.00 82.50 110 THR A O 1
ATOM 905 N N . GLY A 1 111 ? -4.838 -41.638 7.929 1.00 76.06 111 GLY A N 1
ATOM 906 C CA . GLY A 1 111 ? -5.367 -42.941 8.362 1.00 76.06 111 GLY A CA 1
ATOM 907 C C . GLY A 1 111 ? -6.151 -43.700 7.282 1.00 76.06 111 GLY A C 1
ATOM 908 O O . GLY A 1 111 ? -5.881 -43.575 6.095 1.00 76.06 111 GLY A O 1
ATOM 909 N N . THR A 1 112 ? -7.134 -44.512 7.688 1.00 77.56 112 THR A N 1
ATOM 910 C CA . THR A 1 112 ? -8.027 -45.231 6.759 1.00 77.56 112 THR A CA 1
ATOM 911 C C . THR A 1 112 ? -9.266 -44.403 6.424 1.00 77.56 112 THR A C 1
ATOM 913 O O . THR A 1 112 ? -9.977 -43.971 7.329 1.00 77.56 112 THR A O 1
ATOM 916 N N . CYS A 1 113 ? -9.598 -44.287 5.144 1.00 84.88 113 CYS A N 1
ATOM 917 C CA . CYS A 1 113 ? -10.837 -43.673 4.643 1.00 84.88 113 CYS A CA 1
ATOM 918 C C . CYS A 1 113 ? -11.739 -44.706 3.957 1.00 84.88 113 CYS A C 1
ATOM 920 O O . CYS A 1 113 ? -12.587 -44.355 3.147 1.00 84.88 113 CYS A O 1
ATOM 922 N N . ASP A 1 114 ? -11.608 -45.991 4.298 1.00 81.88 114 ASP A N 1
ATOM 923 C CA . ASP A 1 114 ? -12.426 -47.066 3.717 1.00 81.88 114 ASP A CA 1
ATOM 924 C C . ASP A 1 114 ? -13.933 -46.903 3.944 1.00 81.88 114 ASP A C 1
ATOM 926 O O . ASP A 1 114 ? -14.738 -47.506 3.235 1.00 81.88 114 ASP A O 1
ATOM 930 N N . THR A 1 115 ? -14.308 -46.059 4.904 1.00 84.81 115 THR A N 1
ATOM 931 C CA . THR A 1 115 ? -15.685 -45.662 5.200 1.00 84.81 115 THR A CA 1
ATOM 932 C C . THR A 1 115 ? -16.249 -44.614 4.236 1.00 84.81 115 THR A C 1
ATOM 934 O O . THR A 1 115 ? -17.459 -44.403 4.242 1.00 84.81 115 THR A O 1
ATOM 937 N N . LEU A 1 116 ? -15.415 -43.963 3.417 1.00 89.25 116 LEU A N 1
ATOM 938 C CA . LEU A 1 116 ? -15.856 -42.991 2.415 1.00 89.25 116 LEU A CA 1
ATOM 939 C C . LEU A 1 116 ? -16.297 -43.682 1.112 1.00 89.25 116 LEU A C 1
ATOM 941 O O . LEU A 1 116 ? -15.746 -44.742 0.765 1.00 89.25 116 LEU A O 1
ATOM 945 N N . PRO A 1 117 ? -17.247 -43.078 0.367 1.00 89.94 117 PRO A N 1
ATOM 946 C CA . PRO A 1 117 ? -17.721 -43.594 -0.914 1.00 89.94 117 PRO A CA 1
ATOM 947 C C . PRO A 1 117 ? -16.577 -43.933 -1.883 1.00 89.94 117 PRO A C 1
ATOM 949 O O . PRO A 1 117 ? -15.547 -43.259 -1.928 1.00 89.94 117 PRO A O 1
ATOM 952 N N . SER A 1 118 ? -16.719 -45.034 -2.626 1.00 85.38 118 SER A N 1
ATOM 953 C CA . SER A 1 118 ? -15.647 -45.549 -3.490 1.00 85.38 118 SER A CA 1
ATOM 954 C C . SER A 1 118 ? -15.349 -44.646 -4.688 1.00 85.38 118 SER A C 1
ATOM 956 O O . SER A 1 118 ? -14.210 -44.589 -5.128 1.00 85.38 118 SER A O 1
ATOM 958 N N . ASP A 1 119 ? -16.367 -43.956 -5.195 1.00 86.00 119 ASP A N 1
ATOM 959 C CA . ASP A 1 119 ? -16.282 -42.917 -6.226 1.00 86.00 119 ASP A CA 1
ATOM 960 C C . ASP A 1 119 ? -15.507 -41.689 -5.730 1.00 86.00 119 ASP A C 1
ATOM 962 O O . ASP A 1 119 ? -14.622 -41.193 -6.421 1.00 86.00 119 ASP A O 1
ATOM 966 N N . PHE A 1 120 ? -15.739 -41.264 -4.485 1.00 88.00 120 PHE A N 1
ATOM 967 C CA . PHE A 1 120 ? -14.977 -40.173 -3.867 1.00 88.00 120 PHE A CA 1
ATOM 968 C C . PHE A 1 120 ? -13.474 -40.500 -3.756 1.00 88.00 120 PHE A C 1
ATOM 970 O O . PHE A 1 120 ? -12.613 -39.634 -3.932 1.00 88.00 120 PHE A O 1
ATOM 977 N N . ARG A 1 121 ? -13.151 -41.776 -3.516 1.00 88.75 121 ARG A N 1
ATOM 978 C CA . ARG A 1 121 ? -11.779 -42.288 -3.357 1.00 88.75 121 ARG A CA 1
ATOM 979 C C . ARG A 1 121 ? -11.139 -42.814 -4.637 1.00 88.75 121 ARG A C 1
ATOM 981 O O . ARG A 1 121 ? -10.031 -43.347 -4.584 1.00 88.75 121 ARG A O 1
ATOM 988 N N . GLU A 1 122 ? -11.817 -42.729 -5.777 1.00 87.38 122 GLU A N 1
ATOM 989 C CA . GLU A 1 122 ? -11.359 -43.400 -6.989 1.00 87.38 122 GLU A CA 1
ATOM 990 C C . GLU A 1 122 ? -9.955 -42.916 -7.400 1.00 87.38 122 GLU A C 1
ATOM 992 O O . GLU A 1 122 ? -9.699 -41.716 -7.529 1.00 87.38 122 GLU A O 1
ATOM 997 N N . GLY A 1 123 ? -9.025 -43.857 -7.581 1.00 83.88 123 GLY A N 1
ATOM 998 C CA . GLY A 1 123 ? -7.641 -43.566 -7.969 1.00 83.88 123 GLY A CA 1
ATOM 999 C C . GLY A 1 123 ? -6.688 -43.193 -6.827 1.00 83.88 123 GLY A C 1
ATOM 1000 O O . GLY A 1 123 ? -5.538 -42.888 -7.122 1.00 83.88 123 GLY A O 1
ATOM 1001 N N . LEU A 1 124 ? -7.128 -43.233 -5.563 1.00 86.12 124 LEU A N 1
ATOM 1002 C CA . LEU A 1 124 ? -6.263 -43.013 -4.399 1.00 86.12 124 LEU A CA 1
ATOM 1003 C C . LEU A 1 124 ? -5.741 -44.323 -3.804 1.00 86.12 124 LEU A C 1
ATOM 1005 O O . LEU A 1 124 ? -6.492 -45.287 -3.635 1.00 86.12 124 LEU A O 1
ATOM 1009 N N . ASP A 1 125 ? -4.474 -44.316 -3.390 1.00 84.19 125 ASP A N 1
ATOM 1010 C CA . ASP A 1 125 ? -3.942 -45.297 -2.445 1.00 84.19 125 ASP A CA 1
ATOM 1011 C C . ASP A 1 125 ? -4.242 -44.812 -1.016 1.00 84.19 125 ASP A C 1
ATOM 1013 O O . ASP A 1 125 ? -3.725 -43.794 -0.557 1.00 84.19 125 ASP A O 1
ATOM 1017 N N . GLY A 1 126 ? -5.116 -45.523 -0.297 1.00 86.88 126 GLY A N 1
ATOM 1018 C CA . GLY A 1 126 ? -5.573 -45.081 1.024 1.00 86.88 126 GLY A CA 1
ATOM 1019 C C . GLY A 1 126 ? -6.382 -43.784 0.934 1.00 86.88 126 GLY A C 1
ATOM 1020 O O . GLY A 1 126 ? -7.411 -43.758 0.259 1.00 86.88 126 GLY A O 1
ATOM 1021 N N . CYS A 1 127 ? -5.933 -42.734 1.632 1.00 89.69 127 CYS A N 1
ATOM 1022 C CA . CYS A 1 127 ? -6.542 -41.393 1.596 1.00 89.69 127 CYS A CA 1
ATOM 1023 C C . CYS A 1 127 ? -5.771 -40.397 0.744 1.00 89.69 127 CYS A C 1
ATOM 1025 O O . CYS A 1 127 ? -6.107 -39.213 0.758 1.00 89.69 127 CYS A O 1
ATOM 1027 N N . GLY A 1 128 ? -4.790 -40.894 -0.009 1.00 90.31 128 GLY A N 1
ATOM 1028 C CA . GLY A 1 128 ? -3.916 -40.063 -0.805 1.00 90.31 128 GLY A CA 1
ATOM 1029 C C . GLY A 1 128 ? -2.806 -39.409 0.009 1.00 90.31 128 GLY A C 1
ATOM 1030 O O . GLY A 1 128 ? -2.459 -39.869 1.100 1.00 90.31 128 GLY A O 1
ATOM 1031 N N . ASP A 1 129 ? -2.247 -38.355 -0.562 1.00 89.19 129 ASP A N 1
ATOM 1032 C CA . ASP A 1 129 ? -1.134 -37.575 -0.028 1.00 89.19 129 ASP A CA 1
ATOM 1033 C C . ASP A 1 129 ? -1.376 -36.076 -0.262 1.00 89.19 129 ASP A C 1
ATOM 1035 O O . ASP A 1 129 ? -2.453 -35.668 -0.691 1.00 89.19 129 ASP A O 1
ATOM 1039 N N . GLU A 1 130 ? -0.389 -35.237 0.029 1.00 86.56 130 GLU A N 1
ATOM 1040 C CA . GLU A 1 130 ? -0.448 -33.795 -0.226 1.00 86.56 130 GLU A CA 1
ATOM 1041 C C . GLU A 1 130 ? -0.746 -33.406 -1.697 1.00 86.56 130 GLU A C 1
ATOM 1043 O O . GLU A 1 130 ? -1.171 -32.279 -1.939 1.00 86.56 130 GLU A O 1
ATOM 1048 N N . TYR A 1 131 ? -0.542 -34.286 -2.689 1.00 88.12 131 TYR A N 1
ATOM 1049 C CA . TYR A 1 131 ? -0.707 -33.986 -4.123 1.00 88.12 131 TYR A CA 1
ATOM 1050 C C . TYR A 1 131 ? -2.048 -34.459 -4.698 1.00 88.12 131 TYR A C 1
ATOM 1052 O O . TYR A 1 131 ? -2.561 -33.853 -5.638 1.00 88.12 131 TYR A O 1
ATOM 1060 N N . ASP A 1 132 ? -2.622 -35.538 -4.172 1.00 90.62 132 ASP A N 1
ATOM 1061 C CA . ASP A 1 132 ? -3.998 -35.975 -4.441 1.00 90.62 132 ASP A CA 1
ATOM 1062 C C . ASP A 1 132 ? -4.526 -36.634 -3.168 1.00 90.62 132 ASP A C 1
ATOM 1064 O O . ASP A 1 132 ? -4.255 -37.809 -2.925 1.00 90.62 132 ASP A O 1
ATOM 1068 N N . GLY A 1 133 ? -5.225 -35.864 -2.331 1.00 90.75 133 GLY A N 1
ATOM 1069 C CA . GLY A 1 133 ? -5.496 -36.222 -0.940 1.00 90.75 133 GLY A CA 1
ATOM 1070 C C . GLY A 1 133 ? -6.888 -35.853 -0.456 1.00 90.75 133 GLY A C 1
ATOM 1071 O O . GLY A 1 133 ? -7.526 -34.918 -0.947 1.00 90.75 133 GLY A O 1
ATOM 1072 N N . ILE A 1 134 ? -7.366 -36.602 0.538 1.00 93.00 134 ILE A N 1
ATOM 1073 C CA . ILE A 1 134 ? -8.629 -36.341 1.230 1.00 93.00 134 ILE A CA 1
ATOM 1074 C C . ILE A 1 134 ? -8.357 -35.618 2.544 1.00 93.00 134 ILE A C 1
ATOM 1076 O O . ILE A 1 134 ? -7.628 -36.110 3.406 1.00 93.00 134 ILE A O 1
ATOM 1080 N N . TYR A 1 135 ? -9.037 -34.493 2.728 1.00 92.25 135 TYR A N 1
ATOM 1081 C CA . TYR A 1 135 ? -8.994 -33.690 3.935 1.00 92.25 135 TYR A CA 1
ATOM 1082 C C . TYR A 1 135 ? -10.328 -33.780 4.675 1.00 92.25 135 TYR A C 1
ATOM 1084 O O . TYR A 1 135 ? -11.394 -33.814 4.057 1.00 92.25 135 TYR A O 1
ATOM 1092 N N . ARG A 1 136 ? -10.280 -33.803 6.010 1.00 92.88 136 ARG A N 1
ATOM 1093 C CA . ARG A 1 136 ? -11.451 -33.866 6.898 1.00 92.88 136 ARG A CA 1
ATOM 1094 C C . ARG A 1 136 ? -11.542 -32.599 7.736 1.00 92.88 136 ARG A C 1
ATOM 1096 O O . ARG A 1 136 ? -10.547 -32.187 8.325 1.00 92.88 136 ARG A O 1
ATOM 1103 N N . ALA A 1 137 ? -12.747 -32.060 7.873 1.00 91.38 137 ALA A N 1
ATOM 1104 C CA . ALA A 1 137 ? -13.068 -31.074 8.895 1.00 91.38 137 ALA A CA 1
ATOM 1105 C C . ALA A 1 137 ? -14.260 -31.530 9.738 1.00 91.38 137 ALA A C 1
ATOM 1107 O O . ALA A 1 137 ? -15.135 -32.266 9.278 1.00 91.38 137 ALA A O 1
ATOM 1108 N N . GLU A 1 138 ? -14.282 -31.068 10.981 1.00 91.69 138 GLU A N 1
ATOM 1109 C CA . GLU A 1 138 ? -15.425 -31.163 11.879 1.00 91.69 138 GLU A CA 1
ATOM 1110 C C . GLU A 1 138 ? -15.841 -29.745 12.250 1.00 91.69 138 GLU A C 1
ATOM 1112 O O . GLU A 1 138 ? -15.007 -28.938 12.661 1.00 91.69 138 GLU A O 1
ATOM 1117 N N . VAL A 1 139 ? -17.113 -29.428 12.032 1.00 89.81 139 VAL A N 1
ATOM 1118 C CA . VAL A 1 139 ? -17.665 -28.084 12.186 1.00 89.81 139 VAL A CA 1
ATOM 1119 C C . VAL A 1 139 ? -18.772 -28.141 13.216 1.00 89.81 139 VAL A C 1
ATOM 1121 O O . VAL A 1 139 ? -19.709 -28.921 13.064 1.00 89.81 139 VAL A O 1
ATOM 1124 N N . THR A 1 140 ? -18.675 -27.298 14.238 1.00 89.12 140 THR A N 1
ATOM 1125 C CA . THR A 1 140 ? -19.706 -27.164 15.266 1.00 89.12 140 THR A CA 1
ATOM 1126 C C . THR A 1 140 ? -20.456 -25.853 15.075 1.00 89.12 140 THR A C 1
ATOM 1128 O O . THR A 1 140 ? -19.861 -24.777 15.013 1.00 89.12 140 THR A O 1
ATOM 1131 N N . PHE A 1 141 ? -21.775 -25.960 15.003 1.00 87.94 141 PHE A N 1
ATOM 1132 C CA . PHE A 1 141 ? -22.734 -24.870 14.943 1.00 87.94 141 PHE A CA 1
ATOM 1133 C C . PHE A 1 141 ? -23.315 -24.695 16.347 1.00 87.94 141 PHE A C 1
ATOM 1135 O O . PHE A 1 141 ? -23.868 -25.660 16.881 1.00 87.94 141 PHE A O 1
ATOM 1142 N N . PRO A 1 142 ? -23.174 -23.526 16.991 1.00 86.56 142 PRO A N 1
ATOM 1143 C CA . PRO A 1 142 ? -23.737 -23.323 18.320 1.00 86.56 142 PRO A CA 1
ATOM 1144 C C . PRO A 1 142 ? -25.270 -23.453 18.320 1.00 86.56 142 PRO A C 1
ATOM 1146 O O . PRO A 1 142 ? -25.917 -23.378 17.271 1.00 86.56 142 PRO A O 1
ATOM 1149 N N . GLN A 1 143 ? -25.847 -23.677 19.502 1.00 88.00 143 GLN A N 1
ATOM 1150 C CA . GLN A 1 143 ? -27.300 -23.741 19.676 1.00 88.00 143 GLN A CA 1
ATOM 1151 C C . GLN A 1 143 ? -27.960 -22.460 19.129 1.00 88.00 143 GLN A C 1
ATOM 1153 O O . GLN A 1 143 ? -27.385 -21.387 19.251 1.00 88.00 143 GLN A O 1
ATOM 1158 N N . TYR A 1 144 ? -29.133 -22.586 18.506 1.00 87.94 144 TYR A N 1
ATOM 1159 C CA . TYR A 1 144 ? -29.894 -21.503 17.862 1.00 87.94 144 TYR A CA 1
ATOM 1160 C C . TYR A 1 144 ? -29.227 -20.812 16.659 1.00 87.94 144 TYR A C 1
ATOM 1162 O O . TYR A 1 144 ? -29.674 -19.745 16.243 1.00 87.94 144 TYR A O 1
ATOM 1170 N N . SER A 1 145 ? -28.216 -21.434 16.038 1.00 87.94 145 SER A N 1
ATOM 1171 C CA . SER A 1 145 ? -27.703 -20.993 14.727 1.00 87.94 145 SER A CA 1
ATOM 1172 C C . SER A 1 145 ? -28.825 -20.869 13.682 1.00 87.94 145 SER A C 1
ATOM 1174 O O . SER A 1 145 ? -29.826 -21.583 13.768 1.00 87.94 145 SER A O 1
ATOM 1176 N N . ALA A 1 146 ? -28.631 -20.038 12.649 1.00 87.62 146 ALA A N 1
ATOM 1177 C CA . ALA A 1 146 ? -29.622 -19.837 11.589 1.00 87.62 146 ALA A CA 1
ATOM 1178 C C . ALA A 1 146 ? -30.173 -21.159 11.016 1.00 87.62 146 ALA A C 1
ATOM 1180 O O . ALA A 1 146 ? -29.437 -22.085 10.653 1.00 87.62 146 ALA A O 1
ATOM 1181 N N . THR A 1 147 ? -31.496 -21.234 10.932 1.00 89.31 147 THR A N 1
ATOM 1182 C CA . THR A 1 147 ? -32.272 -22.336 10.358 1.00 89.31 147 THR A CA 1
ATOM 1183 C C . THR A 1 147 ? -32.253 -22.276 8.829 1.00 89.31 147 THR A C 1
ATOM 1185 O O . THR A 1 147 ? -32.098 -21.210 8.227 1.00 89.31 147 THR A O 1
ATOM 1188 N N . GLY A 1 148 ? -32.470 -23.416 8.174 1.00 90.00 148 GLY A N 1
ATOM 1189 C CA . GLY A 1 148 ? -32.474 -23.527 6.715 1.00 90.00 148 GLY A CA 1
ATOM 1190 C C . GLY A 1 148 ? -31.105 -23.859 6.129 1.00 90.00 148 GLY A C 1
ATOM 1191 O O . GLY A 1 148 ? -30.248 -24.427 6.799 1.00 90.00 148 GLY A O 1
ATOM 1192 N N . ASP A 1 149 ? -30.932 -23.570 4.845 1.00 90.12 149 ASP A N 1
ATOM 1193 C CA . ASP A 1 149 ? -29.794 -24.045 4.061 1.00 90.12 149 ASP A CA 1
ATOM 1194 C C . ASP A 1 149 ? -28.503 -23.261 4.344 1.00 90.12 149 ASP A C 1
ATOM 1196 O O . ASP A 1 149 ? -28.530 -22.053 4.551 1.00 90.12 149 ASP A O 1
ATOM 1200 N N . TRP A 1 150 ? -27.363 -23.945 4.294 1.00 88.06 150 TRP A N 1
ATOM 1201 C CA . TRP A 1 150 ? -26.005 -23.430 4.457 1.00 88.06 150 TRP A CA 1
ATOM 1202 C C . TRP A 1 150 ? -25.108 -23.919 3.313 1.00 88.06 150 TRP A C 1
ATOM 1204 O O . TRP A 1 150 ? -25.304 -25.009 2.762 1.00 88.06 150 TRP A O 1
ATOM 1214 N N . ARG A 1 151 ? -24.091 -23.125 2.965 1.00 84.94 151 ARG A N 1
ATOM 1215 C CA . ARG A 1 151 ? -23.130 -23.406 1.890 1.00 84.94 151 ARG A CA 1
ATOM 1216 C C . ARG A 1 151 ? -21.689 -23.284 2.376 1.00 84.94 151 ARG A C 1
ATOM 1218 O O . ARG A 1 151 ? -21.366 -22.362 3.120 1.00 84.94 151 ARG A O 1
ATOM 1225 N N . LEU A 1 152 ? -20.838 -24.206 1.933 1.00 84.56 152 LEU A N 1
ATOM 1226 C CA . LEU A 1 152 ? -19.394 -24.198 2.132 1.00 84.56 152 LEU A CA 1
ATOM 1227 C C . LEU A 1 152 ? -18.723 -23.381 1.020 1.00 84.56 152 LEU A C 1
ATOM 1229 O O . LEU A 1 152 ? -19.050 -23.518 -0.155 1.00 84.56 152 LEU A O 1
ATOM 1233 N N . HIS A 1 153 ? -17.746 -22.570 1.396 1.00 79.00 153 HIS A N 1
ATOM 1234 C CA . HIS A 1 153 ? -16.893 -21.805 0.503 1.00 79.00 153 HIS A CA 1
ATOM 1235 C C . HIS A 1 153 ? -15.434 -21.992 0.930 1.00 79.00 153 HIS A C 1
ATOM 1237 O O . HIS A 1 153 ? -15.059 -21.626 2.044 1.00 79.00 153 HIS A O 1
ATOM 1243 N N . ILE A 1 154 ? -14.614 -22.580 0.058 1.00 77.25 154 ILE A N 1
ATOM 1244 C CA . ILE A 1 154 ? -13.173 -22.750 0.285 1.00 77.25 154 ILE A CA 1
ATOM 1245 C C . ILE A 1 154 ? -12.482 -21.415 0.017 1.00 77.25 154 ILE A C 1
ATOM 1247 O O . ILE A 1 154 ? -12.596 -20.874 -1.076 1.00 77.25 154 ILE A O 1
ATOM 1251 N N . THR A 1 155 ? -11.794 -20.878 1.024 1.00 70.06 155 THR A N 1
ATOM 1252 C CA . THR A 1 155 ? -11.191 -19.539 0.961 1.00 70.06 155 THR A CA 1
ATOM 1253 C C . THR A 1 155 ? -9.720 -19.563 0.628 1.00 70.06 155 THR A C 1
ATOM 1255 O O . THR A 1 155 ? -9.238 -18.645 -0.018 1.00 70.06 155 THR A O 1
ATOM 1258 N N . SER A 1 156 ? -8.991 -20.581 1.082 1.00 73.19 156 SER A N 1
ATOM 1259 C CA . SER A 1 156 ? -7.548 -20.640 0.879 1.00 73.19 156 SER A CA 1
ATOM 1260 C C . SER A 1 156 ? -7.039 -22.079 0.912 1.00 73.19 156 SER A C 1
ATOM 1262 O O . SER A 1 156 ? -7.489 -22.908 1.705 1.00 73.19 156 SER A O 1
ATOM 1264 N N . MET A 1 157 ? -6.075 -22.355 0.035 1.00 74.12 157 MET A N 1
ATOM 1265 C CA . MET A 1 157 ? -5.280 -23.578 -0.005 1.00 74.12 157 MET A CA 1
ATOM 1266 C C . MET A 1 157 ? -3.819 -23.156 -0.139 1.00 74.12 157 MET A C 1
ATOM 1268 O O . MET A 1 157 ? -3.442 -22.551 -1.143 1.00 74.12 157 MET A O 1
ATOM 1272 N N . ALA A 1 158 ? -3.009 -23.443 0.880 1.00 67.19 158 ALA A N 1
ATOM 1273 C CA . ALA A 1 158 ? -1.587 -23.120 0.871 1.00 67.19 158 ALA A CA 1
ATOM 1274 C C . ALA A 1 158 ? -0.800 -24.227 0.159 1.00 67.19 158 ALA A C 1
ATOM 1276 O O . ALA A 1 158 ? -0.943 -25.399 0.501 1.00 67.19 158 ALA A O 1
ATOM 1277 N N . CYS A 1 159 ? 0.049 -23.871 -0.804 1.00 66.88 159 CYS A N 1
ATOM 1278 C CA . CYS A 1 159 ? 0.907 -24.839 -1.492 1.00 66.88 159 CYS A CA 1
ATOM 1279 C C . CYS A 1 159 ? 2.153 -25.178 -0.648 1.00 66.88 159 CYS A C 1
ATOM 1281 O O . CYS A 1 159 ? 2.609 -24.361 0.152 1.00 66.88 159 CYS A O 1
ATOM 1283 N N . LEU A 1 160 ? 2.743 -26.366 -0.838 1.00 63.31 160 LEU A N 1
ATOM 1284 C CA . LEU A 1 160 ? 3.925 -26.806 -0.072 1.00 63.31 160 LEU A CA 1
ATOM 1285 C C . LEU A 1 160 ? 5.220 -26.027 -0.375 1.00 63.31 160 LEU A C 1
ATOM 1287 O O . LEU A 1 160 ? 6.154 -26.074 0.425 1.00 63.31 160 LEU A O 1
ATOM 1291 N N . ASN A 1 161 ? 5.309 -25.324 -1.509 1.00 58.97 161 ASN A N 1
ATOM 1292 C CA . ASN A 1 161 ? 6.477 -24.514 -1.872 1.00 58.97 161 ASN A CA 1
ATOM 1293 C C . ASN A 1 161 ? 6.209 -23.011 -1.648 1.00 58.97 161 ASN A C 1
ATOM 1295 O O . ASN A 1 161 ? 5.608 -22.374 -2.511 1.00 58.97 161 ASN A O 1
ATOM 1299 N N . PRO A 1 162 ? 6.705 -22.416 -0.544 1.00 45.84 162 PRO A N 1
ATOM 1300 C CA . PRO A 1 162 ? 6.340 -21.060 -0.115 1.00 45.84 162 PRO A CA 1
ATOM 1301 C C . PRO A 1 162 ? 6.979 -19.916 -0.920 1.00 45.84 162 PRO A C 1
ATOM 1303 O O . PRO A 1 162 ? 6.592 -18.769 -0.746 1.00 45.84 162 PRO A O 1
ATOM 1306 N N . GLY A 1 163 ? 7.933 -20.183 -1.823 1.00 46.50 163 GLY A N 1
ATOM 1307 C CA . GLY A 1 163 ? 8.575 -19.150 -2.661 1.00 46.50 163 GLY A CA 1
ATOM 1308 C C . GLY A 1 163 ? 7.703 -18.607 -3.802 1.00 46.50 163 GLY A C 1
ATOM 1309 O O . GLY A 1 163 ? 8.239 -18.036 -4.747 1.00 46.50 163 GLY A O 1
ATOM 1310 N N . LYS A 1 164 ? 6.395 -18.886 -3.766 1.00 44.50 164 LYS A N 1
ATOM 1311 C CA . LYS A 1 164 ? 5.386 -18.554 -4.778 1.00 44.50 164 LYS A CA 1
ATOM 1312 C C . LYS A 1 164 ? 4.002 -18.457 -4.133 1.00 44.50 164 LYS A C 1
ATOM 1314 O O . LYS A 1 164 ? 3.062 -19.119 -4.572 1.00 44.50 164 LYS A O 1
ATOM 1319 N N . ASN A 1 165 ? 3.876 -17.679 -3.062 1.00 39.72 165 ASN A N 1
ATOM 1320 C CA . ASN A 1 165 ? 2.568 -17.365 -2.496 1.00 39.72 165 ASN A CA 1
ATOM 1321 C C . ASN A 1 165 ? 1.826 -16.401 -3.433 1.00 39.72 165 ASN A C 1
ATOM 1323 O O . ASN A 1 165 ? 1.631 -15.237 -3.119 1.00 39.72 165 ASN A O 1
ATOM 1327 N N . GLY A 1 166 ? 1.386 -16.905 -4.587 1.00 39.62 166 GLY A N 1
ATOM 1328 C CA . GLY A 1 166 ? 0.320 -16.276 -5.346 1.00 39.62 166 GLY A CA 1
ATOM 1329 C C . GLY A 1 166 ? -0.950 -16.394 -4.517 1.00 39.62 166 GLY A C 1
ATOM 1330 O O . GLY A 1 166 ? -1.656 -17.401 -4.588 1.00 39.62 166 GLY A O 1
ATOM 1331 N N . GLN A 1 167 ? -1.204 -15.393 -3.681 1.00 40.41 167 GLN A N 1
ATOM 1332 C CA . GLN A 1 167 ? -2.477 -15.215 -3.012 1.00 40.41 167 GLN A CA 1
ATOM 1333 C C . GLN A 1 167 ? -3.544 -15.040 -4.101 1.00 40.41 167 GLN A C 1
ATOM 1335 O O . GLN A 1 167 ? -3.669 -13.984 -4.714 1.00 40.41 167 GLN A O 1
ATOM 1340 N N . LYS A 1 168 ? -4.302 -16.101 -4.391 1.00 42.19 168 LYS A N 1
ATOM 1341 C CA . LYS A 1 168 ? -5.586 -15.983 -5.085 1.00 42.19 168 LYS A CA 1
ATOM 1342 C C . LYS A 1 168 ? -6.694 -16.189 -4.068 1.00 42.19 168 LYS A C 1
ATOM 1344 O O . LYS A 1 168 ? -6.913 -17.297 -3.594 1.00 42.19 168 LYS A O 1
ATOM 1349 N N . ASP A 1 169 ? -7.392 -15.095 -3.787 1.00 40.03 169 ASP A N 1
ATOM 1350 C CA . ASP A 1 169 ? -8.422 -14.968 -2.755 1.00 40.03 169 ASP A CA 1
ATOM 1351 C C . ASP A 1 169 ? -9.751 -15.690 -3.050 1.00 40.03 169 ASP A C 1
ATOM 1353 O O . ASP A 1 169 ? -10.677 -15.556 -2.262 1.00 40.03 169 ASP A O 1
ATOM 1357 N N . ASN A 1 170 ? -9.906 -16.453 -4.137 1.00 44.03 170 ASN A N 1
ATOM 1358 C CA . ASN A 1 170 ? -11.164 -17.159 -4.418 1.00 44.03 170 ASN A CA 1
ATOM 1359 C C . ASN A 1 170 ? -10.926 -18.400 -5.291 1.00 44.03 170 ASN A C 1
ATOM 1361 O O . ASN A 1 170 ? -10.703 -18.279 -6.498 1.00 44.03 170 ASN A O 1
ATOM 1365 N N . TYR A 1 171 ? -11.007 -19.596 -4.704 1.00 53.44 171 TYR A N 1
ATOM 1366 C CA . TYR A 1 171 ? -11.196 -20.822 -5.483 1.00 53.44 171 TYR A CA 1
ATOM 1367 C C . TYR A 1 171 ? -12.665 -20.900 -5.930 1.00 53.44 171 TYR A C 1
ATOM 1369 O O . TYR A 1 171 ? -13.563 -20.529 -5.176 1.00 53.44 171 TYR A O 1
ATOM 1377 N N . GLU A 1 172 ? -12.912 -21.322 -7.175 1.00 51.44 172 GLU A N 1
ATOM 1378 C CA . GLU A 1 172 ? -14.256 -21.346 -7.773 1.00 51.44 172 GLU A CA 1
ATOM 1379 C C . GLU A 1 172 ? -15.276 -22.125 -6.920 1.00 51.44 172 GLU A C 1
ATOM 1381 O O . GLU A 1 172 ? -14.944 -23.099 -6.239 1.00 51.44 172 GLU A O 1
ATOM 1386 N N . TRP A 1 173 ? -16.543 -21.698 -6.986 1.00 49.50 173 TRP A N 1
ATOM 1387 C CA . TRP A 1 173 ? -17.674 -22.370 -6.350 1.00 49.50 173 TRP A CA 1
ATOM 1388 C C . TRP A 1 173 ? -17.750 -23.828 -6.799 1.00 49.50 173 TRP A C 1
ATOM 1390 O O . TRP A 1 173 ? -18.201 -24.130 -7.903 1.00 49.50 173 TRP A O 1
ATOM 1400 N N . VAL A 1 174 ? -17.383 -24.752 -5.920 1.00 55.50 174 VAL A N 1
ATOM 1401 C CA . VAL A 1 174 ? -17.759 -26.147 -6.122 1.00 55.50 174 VAL A CA 1
ATOM 1402 C C . VAL A 1 174 ? -19.236 -26.254 -5.781 1.00 55.50 174 VAL A C 1
ATOM 1404 O O . VAL A 1 174 ? -19.621 -26.138 -4.615 1.00 55.50 174 VAL A O 1
ATOM 1407 N N . GLU A 1 175 ? -20.077 -26.430 -6.800 1.00 60.50 175 GLU A N 1
ATOM 1408 C CA . GLU A 1 175 ? -21.498 -26.681 -6.588 1.00 60.50 175 GLU A CA 1
ATOM 1409 C C . GLU A 1 175 ? -21.671 -27.938 -5.730 1.00 60.50 175 GLU A C 1
ATOM 1411 O O . GLU A 1 175 ? -21.275 -29.043 -6.106 1.00 60.50 175 GLU A O 1
ATOM 1416 N N . HIS A 1 176 ? -22.281 -27.767 -4.562 1.00 71.50 176 HIS A N 1
ATOM 1417 C CA . HIS A 1 176 ? -22.669 -28.861 -3.688 1.00 71.50 176 HIS A CA 1
ATOM 1418 C C . HIS A 1 176 ? -24.112 -28.644 -3.208 1.00 71.50 176 HIS A C 1
ATOM 1420 O O . HIS A 1 176 ? -24.558 -27.495 -3.094 1.00 71.50 176 HIS A O 1
ATOM 1426 N N . PRO A 1 177 ? -24.865 -29.722 -2.912 1.00 76.88 177 PRO A N 1
ATOM 1427 C CA . PRO A 1 177 ? -26.164 -29.599 -2.263 1.00 76.88 177 PRO A CA 1
ATOM 1428 C C . PRO A 1 177 ? -26.022 -28.839 -0.940 1.00 76.88 177 PRO A C 1
ATOM 1430 O O . PRO A 1 177 ? -25.045 -29.080 -0.223 1.00 76.88 177 PRO A O 1
ATOM 1433 N N . PRO A 1 178 ? -26.953 -27.936 -0.599 1.00 83.69 178 PRO A N 1
ATOM 1434 C CA . PRO A 1 178 ? -26.890 -27.236 0.672 1.00 83.69 178 PRO A CA 1
ATOM 1435 C C . PRO A 1 178 ? -26.944 -28.217 1.843 1.00 83.69 178 PRO A C 1
ATOM 1437 O O . PRO A 1 178 ? -27.511 -29.307 1.747 1.00 83.69 178 PRO A O 1
ATOM 1440 N N . ILE A 1 179 ? -26.348 -27.800 2.952 1.00 90.50 179 ILE A N 1
ATOM 1441 C CA . ILE A 1 179 ? -26.514 -28.457 4.243 1.00 90.50 179 ILE A CA 1
ATOM 1442 C C . ILE A 1 179 ? -27.635 -27.724 4.978 1.00 90.50 179 ILE A C 1
ATOM 1444 O O . ILE A 1 179 ? -27.574 -26.506 5.083 1.00 90.50 179 ILE A O 1
ATOM 1448 N N . THR A 1 180 ? -28.625 -28.417 5.520 1.00 92.69 180 THR A N 1
ATOM 1449 C CA . THR A 1 180 ? -29.804 -27.778 6.115 1.00 92.69 180 THR A CA 1
ATOM 1450 C C . THR A 1 180 ? -29.796 -27.884 7.641 1.00 92.69 180 THR A C 1
ATOM 1452 O O . THR A 1 180 ? -29.707 -28.977 8.197 1.00 92.69 180 THR A O 1
ATOM 1455 N N . ASN A 1 181 ? -29.933 -26.754 8.336 1.00 92.94 181 ASN A N 1
ATOM 1456 C CA . ASN A 1 181 ? -30.278 -26.725 9.754 1.00 92.94 181 ASN A CA 1
ATOM 1457 C C . ASN A 1 181 ? -31.801 -26.863 9.917 1.00 92.94 181 ASN A C 1
ATOM 1459 O O . ASN A 1 181 ? -32.549 -25.958 9.544 1.00 92.94 181 ASN A O 1
ATOM 1463 N N . GLU A 1 182 ? -32.258 -27.987 10.465 1.00 94.00 182 GLU A N 1
ATOM 1464 C CA . GLU A 1 182 ? -33.676 -28.338 10.635 1.00 94.00 182 GLU A CA 1
ATOM 1465 C C . GLU A 1 182 ? -34.298 -27.812 11.940 1.00 94.00 182 GLU A C 1
ATOM 1467 O O . GLU A 1 182 ? -35.439 -28.158 12.255 1.00 94.00 182 GLU A O 1
ATOM 1472 N N . ALA A 1 183 ? -33.569 -27.007 12.721 1.00 91.44 183 ALA A N 1
ATOM 1473 C CA . ALA A 1 183 ? -34.128 -26.360 13.905 1.00 91.44 183 ALA A CA 1
ATOM 1474 C C . ALA A 1 183 ? -35.363 -25.508 13.549 1.00 91.44 183 ALA A C 1
ATOM 1476 O O . ALA A 1 183 ? -35.478 -24.965 12.447 1.00 91.44 183 ALA A O 1
ATOM 1477 N N . THR A 1 184 ? -36.307 -25.398 14.487 1.00 90.06 184 THR A N 1
ATOM 1478 C CA . THR A 1 184 ? -37.508 -24.557 14.318 1.00 90.06 184 THR A CA 1
ATOM 1479 C C . THR A 1 184 ? -37.392 -23.190 14.990 1.00 90.06 184 THR A C 1
ATOM 1481 O O . THR A 1 184 ? -38.247 -22.326 14.786 1.00 90.06 184 THR A O 1
ATOM 1484 N N . VAL A 1 185 ? -36.314 -22.989 15.750 1.00 86.62 185 VAL A N 1
ATOM 1485 C CA . VAL A 1 185 ? -35.970 -21.754 16.452 1.00 86.62 185 VAL A CA 1
ATOM 1486 C C . VAL A 1 185 ? -34.536 -21.365 16.089 1.00 86.62 185 VAL A C 1
ATOM 1488 O O . VAL A 1 185 ? -33.641 -22.209 16.082 1.00 86.62 185 VAL A O 1
ATOM 1491 N N . GLU A 1 186 ? -34.337 -20.084 15.797 1.00 86.12 186 GLU A N 1
ATOM 1492 C CA . GLU A 1 186 ? -33.042 -19.427 15.593 1.00 86.12 186 GLU A CA 1
ATOM 1493 C C . GLU A 1 186 ? -32.976 -18.183 16.471 1.00 86.12 186 GLU A C 1
ATOM 1495 O O . GLU A 1 186 ? -34.010 -17.569 16.751 1.00 86.12 186 GLU A O 1
ATOM 1500 N N . ASP A 1 187 ? -31.763 -17.808 16.859 1.00 85.69 187 ASP A N 1
ATOM 1501 C CA . ASP A 1 187 ? -31.488 -16.474 17.360 1.00 85.69 187 ASP A CA 1
ATOM 1502 C C . ASP A 1 187 ? -31.131 -15.555 16.197 1.00 85.69 187 ASP A C 1
ATOM 1504 O O . ASP A 1 187 ? -30.249 -15.849 15.381 1.00 85.69 187 ASP A O 1
ATOM 1508 N N . VAL A 1 188 ? -31.848 -14.444 16.134 1.00 80.19 188 VAL A N 1
ATOM 1509 C CA . VAL A 1 188 ? -31.710 -13.401 15.116 1.00 80.19 188 VAL A CA 1
ATOM 1510 C C . VAL A 1 188 ? -31.568 -12.020 15.749 1.00 80.19 188 VAL A C 1
ATOM 1512 O O . VAL A 1 188 ? -31.618 -11.016 15.040 1.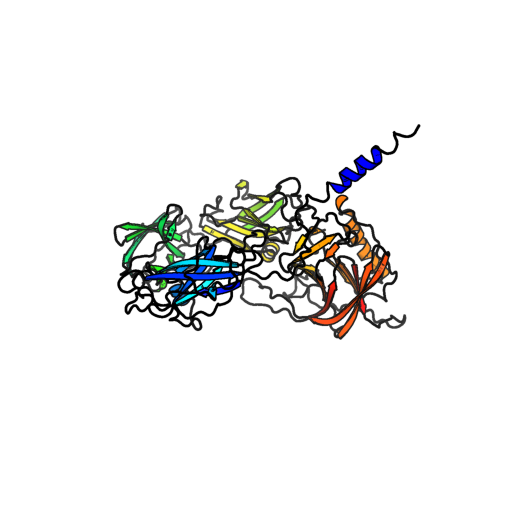00 80.19 188 VAL A O 1
ATOM 1515 N N . THR A 1 189 ? -31.457 -11.951 17.074 1.00 83.00 189 THR A N 1
ATOM 1516 C CA . THR A 1 189 ? -31.342 -10.702 17.823 1.00 83.00 189 THR A CA 1
ATOM 1517 C C . THR A 1 189 ? -29.911 -10.525 18.289 1.00 83.00 189 THR A C 1
ATOM 1519 O O . THR A 1 189 ? -29.333 -11.453 18.825 1.00 83.00 189 THR A O 1
ATOM 1522 N N . GLY A 1 190 ? -29.336 -9.345 18.058 1.00 82.12 190 GLY A N 1
ATOM 1523 C CA . GLY A 1 190 ? -28.040 -8.996 18.629 1.00 82.12 190 GLY A CA 1
ATOM 1524 C C . GLY A 1 190 ? -28.148 -8.516 20.084 1.00 82.12 190 GLY A C 1
ATOM 1525 O O . GLY A 1 190 ? -29.255 -8.274 20.587 1.00 82.12 190 GLY A O 1
ATOM 1526 N N . PRO A 1 191 ? -27.001 -8.280 20.746 1.00 87.81 191 PRO A N 1
ATOM 1527 C CA . PRO A 1 191 ? -26.965 -7.854 22.137 1.00 87.81 191 PRO A CA 1
ATOM 1528 C C . PRO A 1 191 ? -27.650 -6.508 22.374 1.00 87.81 191 PRO A C 1
ATOM 1530 O O . PRO A 1 191 ? -27.422 -5.534 21.660 1.00 87.81 191 PRO A O 1
ATOM 1533 N N . VAL A 1 192 ? -28.415 -6.392 23.453 1.00 88.19 192 VAL A N 1
ATOM 1534 C CA . VAL A 1 192 ? -29.052 -5.135 23.860 1.00 88.19 192 VAL A CA 1
ATOM 1535 C C . VAL A 1 192 ? -28.131 -4.348 24.787 1.00 88.19 192 VAL A C 1
ATOM 1537 O O . VAL A 1 192 ? -27.692 -4.857 25.819 1.00 88.19 192 VAL A O 1
ATOM 1540 N N . ILE A 1 193 ? -27.897 -3.075 24.460 1.00 88.69 193 ILE A N 1
ATOM 1541 C CA . ILE A 1 193 ? -27.214 -2.124 25.345 1.00 88.69 193 ILE A CA 1
ATOM 1542 C C . ILE A 1 193 ? -28.254 -1.407 26.205 1.00 88.69 193 ILE A C 1
ATOM 1544 O O . ILE A 1 193 ? -29.083 -0.662 25.685 1.00 88.69 193 ILE A O 1
ATOM 1548 N N . SER A 1 194 ? -28.225 -1.619 27.523 1.00 88.88 194 SER A N 1
ATOM 1549 C CA . SER A 1 194 ? -29.234 -1.048 28.427 1.00 88.88 194 SER A CA 1
ATOM 1550 C C . SER A 1 194 ? -28.759 0.189 29.184 1.00 88.88 194 SER A C 1
ATOM 1552 O O . SER A 1 194 ? -29.566 1.055 29.509 1.00 88.88 194 SER A O 1
ATOM 1554 N N . GLU A 1 195 ? -27.467 0.261 29.508 1.00 91.38 195 GLU A N 1
ATOM 1555 C CA . GLU A 1 195 ? -26.871 1.368 30.260 1.00 91.38 195 GLU A CA 1
ATOM 1556 C C . GLU A 1 195 ? -25.422 1.581 29.824 1.00 91.38 195 GLU A C 1
ATOM 1558 O O . GLU A 1 195 ? -24.722 0.626 29.485 1.00 91.38 195 GLU A O 1
ATOM 1563 N N . TRP A 1 196 ? -24.956 2.824 29.900 1.00 92.75 196 TRP A N 1
ATOM 1564 C CA . TRP A 1 196 ? -23.561 3.184 29.686 1.00 92.75 196 TRP A CA 1
ATOM 1565 C C . TRP A 1 196 ? -23.168 4.374 30.552 1.00 92.75 196 TRP A C 1
ATOM 1567 O O . TRP A 1 196 ? -24.011 5.186 30.942 1.00 92.75 196 TRP A O 1
ATOM 1577 N N . SER A 1 197 ? -21.877 4.499 30.834 1.00 94.00 197 SER A N 1
ATOM 1578 C CA . SER A 1 197 ? -21.321 5.682 31.478 1.00 94.00 197 SER A CA 1
ATOM 1579 C C . SER A 1 197 ? -19.889 5.943 31.032 1.00 94.00 197 SER A C 1
ATOM 1581 O O . SER A 1 197 ? -19.126 5.021 30.735 1.00 94.00 197 SER A O 1
ATOM 1583 N N . PHE A 1 198 ? -19.539 7.227 31.014 1.00 95.56 198 PHE A N 1
ATOM 1584 C CA . PHE A 1 198 ? -18.177 7.700 30.813 1.00 95.56 198 PHE A CA 1
ATOM 1585 C C . PHE A 1 198 ? -17.664 8.315 32.113 1.00 95.56 198 PHE A C 1
ATOM 1587 O O . PHE A 1 198 ? -18.398 9.012 32.817 1.00 95.56 198 PHE A O 1
ATOM 1594 N N . SER A 1 199 ? -16.405 8.048 32.441 1.00 96.06 199 SER A N 1
ATOM 1595 C CA . SER A 1 199 ? -15.719 8.658 33.578 1.00 96.06 199 SER A CA 1
ATOM 1596 C C . SER A 1 199 ? -14.338 9.155 33.144 1.00 96.06 199 SER A C 1
ATOM 1598 O O . SER A 1 199 ? -13.582 8.362 32.589 1.00 96.06 199 SER A O 1
ATOM 1600 N N . PRO A 1 200 ? -13.952 10.406 33.448 1.00 96.56 200 PRO A N 1
ATOM 1601 C CA . PRO A 1 200 ? -14.733 11.419 34.169 1.00 96.56 200 PRO A CA 1
ATOM 1602 C C . PRO A 1 200 ? -15.940 11.937 33.360 1.00 96.56 200 PRO A C 1
ATOM 1604 O O . PRO A 1 200 ? -15.951 11.825 32.140 1.00 96.56 200 PRO A O 1
ATOM 1607 N N . GLU A 1 201 ? -16.947 12.503 34.041 1.00 90.12 201 GLU A N 1
ATOM 1608 C CA . GLU A 1 201 ? -18.111 13.137 33.380 1.00 90.12 201 GLU A CA 1
ATOM 1609 C C . GLU A 1 201 ? -17.711 14.396 32.596 1.00 90.12 201 GLU A C 1
ATOM 1611 O O . GLU A 1 201 ? -18.290 14.697 31.559 1.00 90.12 201 GLU A O 1
ATOM 1616 N N . GLU A 1 202 ? -16.704 15.116 33.091 1.00 92.38 202 GLU A N 1
ATOM 1617 C CA . GLU A 1 202 ? -16.146 16.310 32.463 1.00 92.38 202 GLU A CA 1
ATOM 1618 C C . GLU A 1 202 ? -14.771 15.965 31.888 1.00 92.38 202 GLU A C 1
ATOM 1620 O O . GLU A 1 202 ? -13.840 15.633 32.632 1.00 92.38 202 GLU A O 1
ATOM 1625 N N . ILE A 1 203 ? -14.649 16.039 30.565 1.00 96.25 203 ILE A N 1
ATOM 1626 C CA . ILE A 1 203 ? -13.414 15.758 29.833 1.00 96.25 203 ILE A CA 1
ATOM 1627 C C . ILE A 1 203 ? -12.919 17.068 29.227 1.00 96.25 203 ILE A C 1
ATOM 1629 O O . ILE A 1 203 ? -13.626 17.712 28.456 1.00 96.25 203 ILE A O 1
ATOM 1633 N N . ASP A 1 204 ? -11.695 17.462 29.568 1.00 95.81 204 ASP A N 1
ATOM 1634 C CA . ASP A 1 204 ? -11.015 18.624 28.998 1.00 95.81 204 ASP A CA 1
ATOM 1635 C C . ASP A 1 204 ? -9.544 18.276 28.766 1.00 95.81 204 ASP A C 1
ATOM 1637 O O . ASP A 1 204 ? -8.778 18.061 29.708 1.00 95.81 204 ASP A O 1
ATOM 1641 N N . THR A 1 205 ? -9.167 18.205 27.492 1.00 94.31 205 THR A N 1
ATOM 1642 C CA . THR A 1 205 ? -7.806 17.877 27.049 1.00 94.31 205 THR A CA 1
ATOM 1643 C C . THR A 1 205 ? -6.995 19.101 26.626 1.00 94.31 205 THR A C 1
ATOM 1645 O O . THR A 1 205 ? -5.957 18.944 25.989 1.00 94.31 205 THR A O 1
ATOM 1648 N N . THR A 1 206 ? -7.404 20.321 27.004 1.00 94.00 206 THR A N 1
ATOM 1649 C CA . THR A 1 206 ? -6.672 21.561 26.669 1.00 94.00 206 THR A CA 1
ATOM 1650 C C . THR A 1 206 ? -5.192 21.454 27.049 1.00 94.00 206 THR A C 1
ATOM 1652 O O . THR A 1 206 ? -4.312 21.741 26.243 1.00 94.00 206 THR A O 1
ATOM 1655 N N . ASP A 1 207 ? -4.906 20.993 28.273 1.00 92.50 207 ASP A N 1
ATOM 1656 C CA . ASP A 1 207 ? -3.549 21.021 28.827 1.00 92.50 207 ASP A CA 1
ATOM 1657 C C . ASP A 1 207 ? -3.011 19.667 29.317 1.00 92.50 207 ASP A C 1
ATOM 1659 O O . ASP A 1 207 ? -1.836 19.571 29.689 1.00 92.50 207 ASP A O 1
ATOM 1663 N N . ILE A 1 208 ? -3.837 18.619 29.311 1.00 93.19 208 ILE A N 1
ATOM 1664 C CA . ILE A 1 208 ? -3.498 17.304 29.864 1.00 93.19 208 ILE A CA 1
ATOM 1665 C C . ILE A 1 208 ? -4.056 16.160 29.015 1.00 93.19 208 ILE A C 1
ATOM 1667 O O . ILE A 1 208 ? -5.094 16.299 28.373 1.00 93.19 208 ILE A O 1
ATOM 1671 N N . ASP A 1 209 ? -3.391 15.008 29.086 1.00 93.62 209 ASP A N 1
ATOM 1672 C CA . ASP A 1 209 ? -3.994 13.725 28.725 1.00 93.62 209 ASP A CA 1
ATOM 1673 C C . ASP A 1 209 ? -5.094 13.386 29.744 1.00 93.62 209 ASP A C 1
ATOM 1675 O O . ASP A 1 209 ? -4.899 13.530 30.957 1.00 93.62 209 ASP A O 1
ATOM 1679 N N . VAL A 1 210 ? -6.232 12.886 29.268 1.00 95.50 210 VAL A N 1
ATOM 1680 C CA . VAL A 1 210 ? -7.349 12.435 30.103 1.00 95.50 210 VAL A CA 1
ATOM 1681 C C . VAL A 1 210 ? -7.598 10.956 29.838 1.00 95.50 210 VAL A C 1
ATOM 1683 O O . VAL A 1 210 ? -7.860 10.547 28.712 1.00 95.50 210 VAL A O 1
ATOM 1686 N N . ASN A 1 211 ? -7.542 10.131 30.884 1.00 95.94 211 ASN A N 1
ATOM 1687 C CA . ASN A 1 211 ? -7.949 8.734 30.776 1.00 95.94 211 ASN A CA 1
ATOM 1688 C C . ASN A 1 211 ? -9.470 8.637 30.913 1.00 95.94 211 ASN A C 1
ATOM 1690 O O . ASN A 1 211 ? -10.008 8.904 31.988 1.00 95.94 211 ASN A O 1
ATOM 1694 N N . VAL A 1 212 ? -10.137 8.267 29.826 1.00 97.00 212 VAL A N 1
ATOM 1695 C CA . VAL A 1 212 ? -11.582 8.067 29.759 1.00 97.00 212 VAL A CA 1
ATOM 1696 C C . VAL A 1 212 ? -11.865 6.591 30.005 1.00 97.00 212 VAL A C 1
ATOM 1698 O O . VAL A 1 212 ? -11.271 5.729 29.364 1.00 97.00 212 VAL A O 1
ATOM 1701 N N . THR A 1 213 ? -12.765 6.291 30.931 1.00 96.81 213 THR A N 1
ATOM 1702 C CA . THR A 1 213 ? -13.293 4.949 31.189 1.00 96.81 213 THR A CA 1
ATOM 1703 C C . THR A 1 213 ? -14.706 4.860 30.635 1.00 96.81 213 THR A C 1
ATOM 1705 O O . THR A 1 213 ? -15.522 5.736 30.914 1.00 96.81 213 THR A O 1
ATOM 1708 N N . LEU A 1 214 ? -14.986 3.794 29.890 1.00 95.75 214 LEU A N 1
ATOM 1709 C CA . LEU A 1 214 ? -16.301 3.433 29.376 1.00 95.75 214 LEU A CA 1
ATOM 1710 C C . LEU A 1 214 ? -16.776 2.169 30.096 1.00 95.75 214 LEU A C 1
ATOM 1712 O O . LEU A 1 214 ? -16.111 1.136 30.023 1.00 95.75 214 LEU A O 1
ATOM 1716 N N . GLU A 1 215 ? -17.917 2.252 30.778 1.00 95.44 215 GLU A N 1
ATOM 1717 C CA . GLU A 1 215 ? -18.647 1.095 31.309 1.00 95.44 215 GLU A CA 1
ATOM 1718 C C . GLU A 1 215 ? -19.941 0.919 30.511 1.00 95.44 215 GLU A C 1
ATOM 1720 O O . GLU A 1 215 ? -20.676 1.884 30.299 1.00 95.44 215 GLU A O 1
ATOM 1725 N N . ILE A 1 216 ? -20.232 -0.311 30.089 1.00 92.56 216 ILE A N 1
ATOM 1726 C CA . ILE A 1 216 ? -21.453 -0.659 29.356 1.00 92.56 216 ILE A CA 1
ATOM 1727 C C . ILE A 1 216 ? -22.123 -1.853 30.030 1.00 92.56 216 ILE A C 1
ATOM 1729 O O . ILE A 1 216 ? -21.462 -2.819 30.416 1.00 92.56 216 ILE A O 1
ATOM 1733 N N . THR A 1 217 ? -23.447 -1.795 30.155 1.00 92.00 217 THR A N 1
ATOM 1734 C CA . THR A 1 217 ? -24.286 -2.930 30.543 1.00 92.00 217 THR A CA 1
ATOM 1735 C C . THR A 1 217 ? -24.951 -3.504 29.300 1.00 92.00 217 THR A C 1
ATOM 1737 O O . THR A 1 217 ? -25.708 -2.815 28.614 1.00 92.00 217 THR A O 1
ATOM 1740 N N . LEU A 1 218 ? -24.653 -4.768 29.031 1.00 89.81 218 LEU A N 1
ATOM 1741 C CA . LEU A 1 218 ? -25.101 -5.523 27.870 1.00 89.81 218 LEU A CA 1
ATOM 1742 C C . LEU A 1 218 ? -26.035 -6.643 28.329 1.00 89.81 218 LEU A C 1
ATOM 1744 O O . LEU A 1 218 ? -25.933 -7.121 29.454 1.00 89.81 218 LEU A O 1
ATOM 1748 N N . SER A 1 219 ? -26.949 -7.093 27.487 1.00 87.56 219 SER A N 1
ATOM 1749 C CA . SER A 1 219 ? -27.709 -8.320 27.726 1.00 87.56 219 SER A CA 1
ATOM 1750 C C . SER A 1 219 ? -28.004 -8.997 26.409 1.00 87.56 219 SER A C 1
ATOM 1752 O O . SER A 1 219 ? -28.365 -8.321 25.453 1.00 87.56 219 SER A O 1
ATOM 1754 N N . ASP A 1 220 ? -27.889 -10.313 26.385 1.00 86.75 220 ASP A N 1
ATOM 1755 C CA . ASP A 1 220 ? -28.181 -11.121 25.214 1.00 86.75 220 ASP A CA 1
ATOM 1756 C C . ASP A 1 220 ? -28.743 -12.472 25.669 1.00 86.75 220 ASP A C 1
ATOM 1758 O O . ASP A 1 220 ? -28.345 -12.973 26.729 1.00 86.75 220 ASP A O 1
ATOM 1762 N N . ASP A 1 221 ? -29.673 -13.038 24.903 1.00 78.69 221 ASP A N 1
ATOM 1763 C CA . ASP A 1 221 ? -30.333 -14.296 25.257 1.00 78.69 221 ASP A CA 1
ATOM 1764 C C . ASP A 1 221 ? -29.399 -15.515 25.071 1.00 78.69 221 ASP A C 1
ATOM 1766 O O . ASP A 1 221 ? -29.598 -16.536 25.737 1.00 78.69 221 ASP A O 1
ATOM 1770 N N . ASN A 1 222 ? -28.341 -15.398 24.250 1.00 75.31 222 ASN A N 1
ATOM 1771 C CA . ASN A 1 222 ? -27.372 -16.453 23.915 1.00 75.31 222 ASN A CA 1
ATOM 1772 C C . ASN A 1 222 ? -25.895 -16.070 24.142 1.00 75.31 222 ASN A C 1
ATOM 1774 O O . ASN A 1 222 ? -24.978 -16.821 23.787 1.00 75.31 222 ASN A O 1
ATOM 1778 N N . GLY A 1 223 ? -25.655 -14.959 24.835 1.00 76.38 223 GLY A N 1
ATOM 1779 C CA . GLY A 1 223 ? -24.340 -14.537 25.310 1.00 76.38 223 GLY A CA 1
ATOM 1780 C C . GLY A 1 223 ? -23.547 -13.728 24.284 1.00 76.38 223 GLY A C 1
ATOM 1781 O O . GLY A 1 223 ? -23.832 -13.725 23.097 1.00 76.38 223 GLY A O 1
ATOM 1782 N N . LEU A 1 224 ? -22.518 -13.027 24.752 1.00 78.38 224 LEU A N 1
ATOM 1783 C CA . LEU A 1 224 ? -21.758 -12.066 23.947 1.00 78.38 224 LEU A CA 1
ATOM 1784 C C . LEU A 1 224 ? -20.599 -12.734 23.194 1.00 78.38 224 LEU A C 1
ATOM 1786 O O . LEU A 1 224 ? -19.999 -13.687 23.697 1.00 78.38 224 LEU A O 1
ATOM 1790 N N . SER A 1 225 ? -20.246 -12.208 22.019 1.00 78.44 225 SER A N 1
ATOM 1791 C CA . SER A 1 225 ? -18.997 -12.562 21.339 1.00 78.44 225 SER A CA 1
ATOM 1792 C C . SER A 1 225 ? -17.883 -11.624 21.776 1.00 78.44 225 SER A C 1
ATOM 1794 O O . SER A 1 225 ? -17.983 -10.415 21.595 1.00 78.44 225 SER A O 1
ATOM 1796 N N . PHE A 1 226 ? -16.791 -12.198 22.273 1.00 79.81 226 PHE A N 1
ATOM 1797 C CA . PHE A 1 226 ? -15.573 -11.476 22.619 1.00 79.81 226 PHE A CA 1
ATOM 1798 C C . PHE A 1 226 ? -14.427 -11.850 21.676 1.00 79.81 226 PHE A C 1
ATOM 1800 O O . PHE A 1 226 ? -14.270 -13.011 21.283 1.00 79.81 226 PHE A O 1
ATOM 1807 N N . GLU A 1 227 ? -13.592 -10.870 21.348 1.00 76.19 227 GLU A N 1
ATOM 1808 C CA . GLU A 1 227 ? -12.278 -11.101 20.757 1.00 76.19 227 GLU A CA 1
ATOM 1809 C C . GLU A 1 227 ? -11.300 -11.609 21.815 1.00 76.19 227 GLU A C 1
ATOM 1811 O O . GLU A 1 227 ? -11.525 -11.434 23.010 1.00 76.19 227 GLU A O 1
ATOM 1816 N N . LYS A 1 228 ? -10.204 -12.243 21.384 1.00 74.19 228 LYS A N 1
ATOM 1817 C CA . LYS A 1 228 ? -9.164 -12.751 22.286 1.00 74.19 228 LYS A CA 1
ATOM 1818 C C . LYS A 1 228 ? -7.857 -12.013 22.068 1.00 74.19 228 LYS A C 1
ATOM 1820 O O . LYS A 1 228 ? -7.362 -11.980 20.945 1.00 74.19 228 LYS A O 1
ATOM 1825 N N . ASP A 1 229 ? -7.287 -11.474 23.143 1.00 74.44 229 ASP A N 1
ATOM 1826 C CA . ASP A 1 229 ? -5.951 -10.873 23.114 1.00 74.44 229 ASP A CA 1
ATOM 1827 C C . ASP A 1 229 ? -4.863 -11.971 23.141 1.00 74.44 229 ASP A C 1
ATOM 1829 O O . ASP A 1 229 ? -5.152 -13.164 23.284 1.00 74.44 229 ASP A O 1
ATOM 1833 N N . LEU A 1 230 ? -3.588 -11.594 23.008 1.00 73.06 230 LEU A N 1
ATOM 1834 C CA . LEU A 1 230 ? -2.441 -12.516 22.968 1.00 73.06 230 LEU A CA 1
ATOM 1835 C C . LEU A 1 230 ? -2.317 -13.401 24.221 1.00 73.06 230 LEU A C 1
ATOM 1837 O O . LEU A 1 230 ? -1.729 -14.483 24.167 1.00 73.06 230 LEU A O 1
ATOM 1841 N N . ASP A 1 231 ? -2.864 -12.956 25.350 1.00 77.12 231 ASP A N 1
ATOM 1842 C CA . ASP A 1 231 ? -2.928 -13.702 26.608 1.00 77.12 231 ASP A CA 1
ATOM 1843 C C . ASP A 1 231 ? -4.220 -14.535 26.768 1.00 77.12 231 ASP A C 1
ATOM 1845 O O . ASP A 1 231 ? -4.420 -15.169 27.807 1.00 77.12 231 ASP A O 1
ATOM 1849 N N . ASN A 1 232 ? -5.052 -14.599 25.721 1.00 76.75 232 ASN A N 1
ATOM 1850 C CA . ASN A 1 232 ? -6.399 -15.175 25.675 1.00 76.75 232 ASN A CA 1
ATOM 1851 C C . ASN A 1 232 ? -7.448 -14.465 26.549 1.00 76.75 232 ASN A C 1
ATOM 1853 O O . ASN A 1 232 ? -8.493 -15.063 26.822 1.00 76.75 232 ASN A O 1
ATOM 1857 N N . SER A 1 233 ? -7.206 -13.230 26.997 1.00 77.88 233 SER A N 1
ATOM 1858 C CA . SER A 1 233 ? -8.255 -12.421 27.627 1.00 77.88 233 SER A CA 1
ATOM 1859 C C . SER A 1 233 ? -9.335 -12.038 26.612 1.00 77.88 233 SER A C 1
ATOM 1861 O O . SER A 1 233 ? -9.033 -11.723 25.462 1.00 77.88 233 SER A O 1
ATOM 1863 N N . GLU A 1 234 ? -10.597 -12.110 27.037 1.00 83.38 234 GLU A N 1
ATOM 1864 C CA . GLU A 1 234 ? -11.762 -11.814 26.203 1.00 83.38 234 GLU A CA 1
ATOM 1865 C C . GLU A 1 234 ? -12.144 -10.328 26.309 1.00 83.38 234 GLU A C 1
ATOM 1867 O O . GLU A 1 234 ? -12.314 -9.813 27.418 1.00 83.38 234 GLU A O 1
ATOM 1872 N N . TYR A 1 235 ? -12.252 -9.635 25.169 1.00 84.06 235 TYR A N 1
ATOM 1873 C CA . TYR A 1 235 ? -12.569 -8.205 25.110 1.00 84.06 235 TYR A CA 1
ATOM 1874 C C . TYR A 1 235 ? -13.524 -7.830 23.964 1.00 84.06 235 TYR A C 1
ATOM 1876 O O . TYR A 1 235 ? -13.678 -8.562 22.990 1.00 84.06 235 TYR A O 1
ATOM 1884 N N . LEU A 1 236 ? -14.170 -6.669 24.093 1.00 85.31 236 LEU A N 1
ATOM 1885 C CA . LEU A 1 236 ? -14.898 -5.977 23.024 1.00 85.31 236 LEU A CA 1
ATOM 1886 C C . LEU A 1 236 ? -14.115 -4.732 22.610 1.00 85.31 236 LEU A C 1
ATOM 1888 O O . LEU A 1 236 ? -13.596 -4.025 23.475 1.00 85.31 236 LEU A O 1
ATOM 1892 N N . GLU A 1 237 ? -14.050 -4.438 21.315 1.00 86.19 237 GLU A N 1
ATOM 1893 C CA . GLU A 1 237 ? -13.405 -3.225 20.809 1.00 86.19 237 GLU A CA 1
ATOM 1894 C C . GLU A 1 237 ? -14.444 -2.221 20.303 1.00 86.19 237 GLU A C 1
ATOM 1896 O O . GLU A 1 237 ? -15.354 -2.576 19.558 1.00 86.19 237 GLU A O 1
ATOM 1901 N N . ILE A 1 238 ? -14.318 -0.957 20.718 1.00 86.94 238 ILE A N 1
ATOM 1902 C CA . ILE A 1 238 ? -15.170 0.138 20.236 1.00 86.94 238 ILE A CA 1
ATOM 1903 C C . ILE A 1 238 ? -14.304 1.355 19.923 1.00 86.94 238 ILE A C 1
ATOM 1905 O O . ILE A 1 238 ? -13.470 1.767 20.732 1.00 86.94 238 ILE A O 1
ATOM 1909 N N . PHE A 1 239 ? -14.544 1.964 18.765 1.00 86.75 239 PHE A N 1
ATOM 1910 C CA . PHE A 1 239 ? -13.876 3.182 18.317 1.00 86.75 239 PHE A CA 1
ATOM 1911 C C . PHE A 1 239 ? -14.819 4.376 18.384 1.00 86.75 239 PHE A C 1
ATOM 1913 O O . PHE A 1 239 ? -15.903 4.327 17.807 1.00 86.75 239 PHE A O 1
ATOM 1920 N N . PHE A 1 240 ? -14.381 5.452 19.035 1.00 88.62 240 PHE A N 1
ATOM 1921 C CA . PHE A 1 240 ? -15.063 6.746 19.068 1.00 88.62 240 PHE A CA 1
ATOM 1922 C C . PHE A 1 240 ? -14.332 7.765 18.191 1.00 88.62 240 PHE A C 1
ATOM 1924 O O . PHE A 1 240 ? -13.109 7.799 18.199 1.00 88.62 240 PHE A O 1
ATOM 1931 N N . TYR A 1 241 ? -15.065 8.626 17.492 1.00 86.12 241 TYR A N 1
ATOM 1932 C CA . TYR A 1 241 ? -14.560 9.644 16.570 1.00 86.12 241 TYR A CA 1
ATOM 1933 C C . TYR A 1 241 ? -15.172 11.007 16.900 1.00 86.12 241 TYR A C 1
ATOM 1935 O O . TYR A 1 241 ? -16.339 11.082 17.295 1.00 86.12 241 TYR A O 1
ATOM 1943 N N . ALA A 1 242 ? -14.413 12.086 16.706 1.00 86.50 242 ALA A N 1
ATOM 1944 C CA . ALA A 1 242 ? -14.912 13.449 16.877 1.00 86.50 242 ALA A CA 1
ATOM 1945 C C . ALA A 1 242 ? -15.880 13.851 15.741 1.00 86.50 242 ALA A C 1
ATOM 1947 O O . ALA A 1 242 ? -15.561 13.720 14.561 1.00 86.50 242 ALA A O 1
ATOM 1948 N N . GLU A 1 243 ? -17.054 14.400 16.077 1.00 74.56 243 GLU A N 1
ATOM 1949 C CA . GLU A 1 243 ? -18.152 14.676 15.124 1.00 74.56 243 GLU A CA 1
ATOM 1950 C C . GLU A 1 243 ? -17.801 15.701 14.026 1.00 74.56 243 GLU A C 1
ATOM 1952 O O . GLU A 1 243 ? -18.384 15.694 12.941 1.00 74.56 243 GLU A O 1
ATOM 1957 N N . LYS A 1 244 ? -16.857 16.611 14.285 1.00 58.88 244 LYS A N 1
ATOM 1958 C CA . LYS A 1 244 ? -16.540 17.724 13.374 1.00 58.88 244 LYS A CA 1
ATOM 1959 C C . LYS A 1 244 ? -15.589 17.388 12.232 1.00 58.88 244 LYS A C 1
ATOM 1961 O O . LYS A 1 244 ? -15.294 18.284 11.443 1.00 58.88 244 LYS A O 1
ATOM 1966 N N . ASP A 1 245 ? -15.124 16.151 12.135 1.00 51.97 245 ASP A N 1
ATOM 1967 C CA . ASP A 1 245 ? -13.881 15.884 11.432 1.00 51.97 245 ASP A CA 1
ATOM 1968 C C . ASP A 1 245 ? -14.034 14.661 10.522 1.00 51.97 245 ASP A C 1
ATOM 1970 O O . ASP A 1 245 ? -13.943 13.503 10.926 1.00 51.97 245 ASP A O 1
ATOM 1974 N N . THR A 1 246 ? -14.412 14.930 9.272 1.00 44.78 246 THR A N 1
ATOM 1975 C CA . THR A 1 246 ? -14.791 13.905 8.300 1.00 44.78 246 THR A CA 1
ATOM 1976 C C . THR A 1 246 ? -13.566 13.390 7.545 1.00 44.78 246 THR A C 1
ATOM 1978 O O . THR A 1 246 ? -12.972 14.133 6.768 1.00 44.78 246 THR A O 1
ATOM 1981 N N . LYS A 1 247 ? -13.299 12.087 7.697 1.00 43.69 247 LYS A N 1
ATOM 1982 C CA . LYS A 1 247 ? -12.426 11.197 6.896 1.00 43.69 247 LYS A CA 1
ATOM 1983 C C . LYS A 1 247 ? -10.934 11.093 7.240 1.00 43.69 247 LYS A C 1
ATOM 1985 O O . LYS A 1 247 ? -10.346 10.099 6.830 1.00 43.69 247 LYS A O 1
ATOM 1990 N N . GLU A 1 248 ? -10.351 11.995 8.027 1.00 47.31 248 GLU A N 1
ATOM 1991 C CA . GLU A 1 248 ? -8.925 11.901 8.431 1.00 47.31 248 GLU A CA 1
ATOM 1992 C C . GLU A 1 248 ? -8.696 11.979 9.956 1.00 47.31 248 GLU A C 1
ATOM 1994 O O . GLU A 1 248 ? -7.559 11.942 10.422 1.00 47.31 248 GLU A O 1
ATOM 1999 N N . SER A 1 249 ? -9.771 12.033 10.749 1.00 50.62 249 SER A N 1
ATOM 2000 C CA . SER A 1 249 ? -9.713 12.199 12.203 1.00 50.62 249 SER A CA 1
ATOM 2001 C C . SER A 1 249 ? -9.456 10.892 12.952 1.00 50.62 249 SER A C 1
ATOM 2003 O O . SER A 1 249 ? -9.993 9.829 12.618 1.00 50.62 249 SER A O 1
ATOM 2005 N N . LYS A 1 250 ? -8.605 10.962 13.983 1.00 66.62 250 LYS A N 1
ATOM 2006 C CA . LYS A 1 250 ? -8.248 9.795 14.791 1.00 66.62 250 LYS A CA 1
ATOM 2007 C C . LYS A 1 250 ? -9.391 9.338 15.687 1.00 66.62 250 LYS A C 1
ATOM 2009 O O . LYS A 1 250 ? -10.214 10.118 16.163 1.00 66.62 250 LYS A O 1
ATOM 2014 N N . SER A 1 251 ? -9.394 8.030 15.918 1.00 79.38 251 SER A N 1
ATOM 2015 C CA . SER A 1 251 ? -10.317 7.355 16.811 1.00 79.38 251 SER A CA 1
ATOM 2016 C C . SER A 1 251 ? -9.732 7.175 18.209 1.00 79.38 251 SER A C 1
ATOM 2018 O O . SER A 1 251 ? -8.549 6.878 18.381 1.00 79.38 251 SER A O 1
ATOM 2020 N N . LEU A 1 252 ? -10.587 7.283 19.221 1.00 87.06 252 LEU A N 1
ATOM 2021 C CA . LEU A 1 252 ? -10.316 6.797 20.564 1.00 87.06 252 LEU A CA 1
ATOM 2022 C C . LEU A 1 252 ? -10.794 5.343 20.653 1.00 87.06 252 LEU A C 1
ATOM 2024 O O . LEU A 1 252 ? -11.990 5.064 20.566 1.00 87.06 252 LEU A O 1
ATOM 2028 N N . ARG A 1 253 ? -9.848 4.416 20.805 1.00 87.56 253 ARG A N 1
ATOM 2029 C CA . ARG A 1 253 ? -10.097 2.969 20.858 1.00 87.56 253 ARG A CA 1
ATOM 2030 C C . ARG A 1 253 ? -10.243 2.496 22.302 1.00 87.56 253 ARG A C 1
ATOM 2032 O O . ARG A 1 253 ? -9.296 2.608 23.079 1.00 87.56 253 ARG A O 1
ATOM 2039 N N . PHE A 1 254 ? -11.377 1.888 22.633 1.00 91.19 254 PHE A N 1
ATOM 2040 C CA . PHE A 1 254 ? -11.606 1.200 23.901 1.00 91.19 254 PHE A CA 1
ATOM 2041 C C . PHE A 1 254 ? -11.515 -0.312 23.713 1.00 91.19 254 PHE A C 1
ATOM 2043 O O . PHE A 1 254 ? -12.242 -0.869 22.898 1.00 91.19 254 PHE A O 1
ATOM 2050 N N . LYS A 1 255 ? -10.679 -0.972 24.522 1.00 91.12 255 LYS A N 1
ATOM 2051 C CA . LYS A 1 255 ? -10.752 -2.419 24.762 1.00 91.12 255 LYS A CA 1
ATOM 2052 C C . LYS A 1 255 ? -11.505 -2.654 26.068 1.00 91.12 255 LYS A C 1
ATOM 2054 O O . LYS A 1 255 ? -10.997 -2.293 27.130 1.00 91.12 255 LYS A O 1
ATOM 2059 N N . LEU A 1 256 ? -12.718 -3.192 25.984 1.00 91.12 256 LEU A N 1
ATOM 2060 C CA . LEU A 1 256 ? -13.604 -3.438 27.119 1.00 91.12 256 LEU A CA 1
ATOM 2061 C C . LEU A 1 256 ? -13.512 -4.898 27.559 1.00 91.12 256 LEU A C 1
ATOM 2063 O O . LEU A 1 256 ? -13.730 -5.796 26.754 1.00 91.12 256 LEU A O 1
ATOM 2067 N N . PHE A 1 257 ? -13.262 -5.134 28.838 1.00 90.25 257 PHE A N 1
ATOM 2068 C CA . PHE A 1 257 ? -13.167 -6.460 29.441 1.00 90.25 257 PHE A CA 1
ATOM 2069 C C . PHE A 1 257 ? -14.358 -6.714 30.367 1.00 90.25 257 PHE A C 1
ATOM 2071 O O . PHE A 1 257 ? -14.977 -5.771 30.869 1.00 90.25 257 PHE A O 1
ATOM 2078 N N . GLU A 1 258 ? -14.679 -7.982 30.631 1.00 88.12 258 GLU A N 1
ATOM 2079 C CA . GLU A 1 258 ? -15.716 -8.327 31.609 1.00 88.12 258 GLU A CA 1
ATOM 2080 C C . GLU A 1 258 ? -15.361 -7.771 33.000 1.00 88.12 258 GLU A C 1
ATOM 2082 O O . GLU A 1 258 ? -14.292 -8.040 33.553 1.00 88.12 258 GLU A O 1
ATOM 2087 N N . LYS A 1 259 ? -16.290 -7.012 33.591 1.00 85.12 259 LYS A N 1
ATOM 2088 C CA . LYS A 1 259 ? -16.157 -6.467 34.947 1.00 85.12 259 LYS A CA 1
ATOM 2089 C C . LYS A 1 259 ? -16.920 -7.310 35.961 1.00 85.12 259 LYS A C 1
ATOM 2091 O O . LYS A 1 259 ? -16.368 -7.713 36.986 1.00 85.12 259 LYS A O 1
ATOM 2096 N N . SER A 1 260 ? -18.207 -7.547 35.697 1.00 82.19 260 SER A N 1
ATOM 2097 C CA . SER A 1 260 ? -19.055 -8.428 36.503 1.00 82.19 260 SER A CA 1
ATOM 2098 C C . SER A 1 260 ? -20.396 -8.699 35.823 1.00 82.19 260 SER A C 1
ATOM 2100 O O . SER A 1 260 ? -21.147 -7.757 35.556 1.00 82.19 260 SER A O 1
ATOM 2102 N N . GLY A 1 261 ? -20.754 -9.971 35.659 1.00 80.38 261 GLY A N 1
ATOM 2103 C CA . GLY A 1 261 ? -22.064 -10.359 35.147 1.00 80.38 261 GLY A CA 1
ATOM 2104 C C . GLY A 1 261 ? -22.246 -9.875 33.715 1.00 80.38 261 GLY A C 1
ATOM 2105 O O . GLY A 1 261 ? -21.595 -10.367 32.809 1.00 80.38 261 GLY A O 1
ATOM 2106 N N . ASN A 1 262 ? -23.126 -8.903 33.514 1.00 84.19 262 ASN A N 1
ATOM 2107 C CA . ASN A 1 262 ? -23.473 -8.387 32.196 1.00 84.19 262 ASN A CA 1
ATOM 2108 C C . ASN A 1 262 ? -22.856 -6.997 31.918 1.00 84.19 262 ASN A C 1
ATOM 2110 O O . ASN A 1 262 ? -23.327 -6.251 31.063 1.00 84.19 262 ASN A O 1
ATOM 2114 N N . LYS A 1 263 ? -21.810 -6.638 32.676 1.00 90.62 263 LYS A N 1
ATOM 2115 C CA . LYS A 1 263 ? -21.087 -5.367 32.563 1.00 90.62 263 LYS A CA 1
ATOM 2116 C C . LYS A 1 263 ? -19.684 -5.556 32.012 1.00 90.62 263 LYS A C 1
ATOM 2118 O O . LYS A 1 263 ? -18.923 -6.378 32.531 1.00 90.62 263 LYS A O 1
ATOM 2123 N N . VAL A 1 264 ? -19.331 -4.714 31.049 1.00 92.44 264 VAL A N 1
ATOM 2124 C CA . VAL A 1 264 ? -17.991 -4.609 30.466 1.00 92.44 264 VAL A CA 1
ATOM 2125 C C . VAL A 1 264 ? -17.415 -3.219 30.718 1.00 92.44 264 VAL A C 1
ATOM 2127 O O . VAL A 1 264 ? -18.153 -2.235 30.782 1.00 92.44 264 VAL A O 1
ATOM 2130 N N . GLU A 1 265 ? -16.100 -3.133 30.889 1.00 95.31 265 GLU A N 1
ATOM 2131 C CA . GLU A 1 265 ? -15.398 -1.879 31.160 1.00 95.31 265 GLU A CA 1
ATOM 2132 C C . GLU A 1 265 ? -14.041 -1.844 30.465 1.00 95.31 265 GLU A C 1
ATOM 2134 O O . GLU A 1 265 ? -13.316 -2.835 30.426 1.00 95.31 265 GLU A O 1
ATOM 2139 N N . GLY A 1 266 ? -13.661 -0.672 29.973 1.00 94.56 266 GLY A N 1
ATOM 2140 C CA . GLY A 1 266 ? -12.314 -0.413 29.489 1.00 94.56 266 GLY A CA 1
ATOM 2141 C C . GLY A 1 266 ? -11.974 1.060 29.572 1.00 94.56 266 GLY A C 1
ATOM 2142 O O . GLY A 1 266 ? -12.847 1.911 29.748 1.00 94.56 266 GLY A O 1
ATOM 2143 N N . SER A 1 267 ? -10.689 1.371 29.454 1.00 94.75 267 SER A N 1
ATOM 2144 C CA . SER A 1 267 ? -10.220 2.751 29.462 1.00 94.75 267 SER A CA 1
ATOM 2145 C C . SER A 1 267 ? -9.290 3.043 28.303 1.00 94.75 267 SER A C 1
ATOM 2147 O O . SER A 1 267 ? -8.467 2.203 27.942 1.00 94.75 267 SER A O 1
ATOM 2149 N N . ALA A 1 268 ? -9.389 4.259 27.784 1.00 93.12 268 ALA A N 1
ATOM 2150 C CA . ALA A 1 268 ? -8.553 4.787 26.727 1.00 93.12 268 ALA A CA 1
ATOM 2151 C C . ALA A 1 268 ? -8.066 6.187 27.113 1.00 93.12 268 ALA A C 1
ATOM 2153 O O . ALA A 1 268 ? -8.789 6.968 27.731 1.00 93.12 268 ALA A O 1
ATOM 2154 N N . THR A 1 269 ? -6.829 6.521 26.757 1.00 92.12 269 THR A N 1
ATOM 2155 C CA . THR A 1 269 ? -6.281 7.855 27.016 1.00 92.12 269 THR A CA 1
ATOM 2156 C C . THR A 1 269 ? -6.566 8.772 25.835 1.00 92.12 269 THR A C 1
ATOM 2158 O O . THR A 1 269 ? -5.995 8.584 24.765 1.00 92.12 269 THR A O 1
ATOM 2161 N N . LEU A 1 270 ? -7.413 9.777 26.049 1.00 91.62 270 LEU A N 1
ATOM 2162 C CA . LEU A 1 270 ? -7.599 10.890 25.129 1.00 91.62 270 LEU A CA 1
ATOM 2163 C C . LEU A 1 270 ? -6.472 11.904 25.360 1.00 91.62 270 LEU A C 1
ATOM 2165 O O . LEU A 1 270 ? -6.271 12.379 26.480 1.00 91.62 270 LEU A O 1
ATOM 2169 N N . LYS A 1 271 ? -5.691 12.184 24.320 1.00 90.75 271 LYS A N 1
ATOM 2170 C CA . LYS A 1 271 ? -4.448 12.953 24.432 1.00 90.75 271 LYS A CA 1
ATOM 2171 C C . LYS A 1 271 ? -4.692 14.442 24.601 1.00 90.75 271 LYS A C 1
ATOM 2173 O O . LYS A 1 271 ? -5.702 14.968 24.132 1.00 90.75 271 LYS A O 1
ATOM 2178 N N . LYS A 1 272 ? -3.745 15.127 25.243 1.00 91.62 272 LYS A N 1
ATOM 2179 C CA . LYS A 1 272 ? -3.678 16.588 25.239 1.00 91.62 272 LYS A CA 1
ATOM 2180 C C . LYS A 1 272 ? -3.841 17.109 23.806 1.00 91.62 272 LYS A C 1
ATOM 2182 O O . LYS A 1 272 ? -3.249 16.551 22.889 1.00 91.62 272 LYS A O 1
ATOM 2187 N N . TYR A 1 273 ? -4.606 18.184 23.641 1.00 90.81 273 TYR A N 1
ATOM 2188 C CA . TYR A 1 273 ? -4.944 18.813 22.363 1.00 90.81 273 TYR A CA 1
ATOM 2189 C C . TYR A 1 273 ? -5.846 17.993 21.430 1.00 90.81 273 TYR A C 1
ATOM 2191 O O . TYR A 1 273 ? -6.051 18.407 20.294 1.00 90.81 273 TYR A O 1
ATOM 2199 N N . SER A 1 274 ? -6.448 16.893 21.893 1.00 90.38 274 SER A N 1
ATOM 2200 C CA . SER A 1 274 ? -7.454 16.173 21.101 1.00 90.38 274 SER A CA 1
ATOM 2201 C C . SER A 1 274 ? -8.617 17.083 20.690 1.00 90.38 274 SER A C 1
ATOM 2203 O O . SER A 1 274 ? -8.990 18.013 21.414 1.00 90.38 274 SER A O 1
ATOM 2205 N N . ALA A 1 275 ? -9.244 16.769 19.554 1.00 89.19 275 ALA A N 1
ATOM 2206 C CA . ALA A 1 275 ? -10.361 17.529 19.003 1.00 89.19 275 ALA A CA 1
ATOM 2207 C C . ALA A 1 275 ? -11.477 17.799 20.034 1.00 89.19 275 ALA A C 1
ATOM 2209 O O . ALA A 1 275 ? -11.946 16.904 20.748 1.00 89.19 275 ALA A O 1
ATOM 2210 N N . SER A 1 276 ? -11.908 19.060 20.093 1.00 90.25 276 SER A N 1
ATOM 2211 C CA . SER A 1 276 ? -13.012 19.525 20.939 1.00 90.25 276 SER A CA 1
ATOM 2212 C C . SER A 1 276 ? -14.374 19.155 20.342 1.00 90.25 276 SER A C 1
ATOM 2214 O O . SER A 1 276 ? -14.547 19.144 19.121 1.00 90.25 276 SER A O 1
ATOM 2216 N N . GLY A 1 277 ? -15.370 18.931 21.199 1.00 89.94 277 GLY A N 1
ATOM 2217 C CA . GLY A 1 277 ? -16.736 18.577 20.814 1.00 89.94 277 GLY A CA 1
ATOM 2218 C C . GLY A 1 277 ? -17.106 17.132 21.136 1.00 89.94 277 GLY A C 1
ATOM 2219 O O . GLY A 1 277 ? -16.462 16.482 21.959 1.00 89.94 277 GLY A O 1
ATOM 2220 N N . ASP A 1 278 ? -18.188 16.665 20.519 1.00 89.69 278 ASP A N 1
ATOM 2221 C CA . ASP A 1 278 ? -18.752 15.342 20.776 1.00 89.69 278 ASP A CA 1
ATOM 2222 C C . ASP A 1 278 ? -17.928 14.247 20.096 1.00 89.69 278 ASP A C 1
ATOM 2224 O O . ASP A 1 278 ? -17.569 14.353 18.921 1.00 89.69 278 ASP A O 1
ATOM 2228 N N . TRP A 1 279 ? -17.683 13.177 20.843 1.00 90.31 279 TRP A N 1
ATOM 2229 C CA . TRP A 1 279 ? -17.074 11.940 20.384 1.00 90.31 279 TRP A CA 1
ATOM 2230 C C . TRP A 1 279 ? -18.131 10.840 20.387 1.00 90.31 279 TRP A C 1
ATOM 2232 O O . TRP A 1 279 ? -18.748 10.568 21.421 1.00 90.31 279 TRP A O 1
ATOM 2242 N N . ARG A 1 280 ? -18.344 10.206 19.231 1.00 88.25 280 ARG A N 1
ATOM 2243 C CA . ARG A 1 280 ? -19.370 9.171 19.018 1.00 88.25 280 ARG A CA 1
ATOM 2244 C C . ARG A 1 280 ? -18.765 7.918 18.395 1.00 88.25 280 ARG A C 1
ATOM 2246 O O . ARG A 1 280 ? -17.742 8.040 17.726 1.00 88.25 280 ARG A O 1
ATOM 2253 N N . PRO A 1 281 ? -19.367 6.732 18.562 1.00 86.75 281 PRO A N 1
ATOM 2254 C CA . PRO A 1 281 ? -18.902 5.548 17.859 1.00 86.75 281 PRO A CA 1
ATOM 2255 C C . PRO A 1 281 ? -18.915 5.735 16.344 1.00 86.75 281 PRO A C 1
ATOM 2257 O O . PRO A 1 281 ? -19.716 6.506 15.812 1.00 86.75 281 PRO A O 1
ATOM 2260 N N . GLY A 1 282 ? -18.039 5.011 15.648 1.00 77.94 282 GLY A N 1
ATOM 2261 C CA . GLY A 1 282 ? -18.091 4.938 14.188 1.00 77.94 282 GLY A CA 1
ATOM 2262 C C . GLY A 1 282 ? -19.447 4.413 13.708 1.00 77.94 282 GLY A C 1
ATOM 2263 O O . GLY A 1 282 ? -20.059 3.582 14.376 1.00 77.94 282 GLY A O 1
ATOM 2264 N N . THR A 1 283 ? -19.906 4.869 12.542 1.00 73.12 283 THR A N 1
ATOM 2265 C CA . THR A 1 283 ? -21.208 4.467 11.970 1.00 73.12 283 THR A CA 1
ATOM 2266 C C . THR A 1 283 ? -21.307 2.972 11.693 1.00 73.12 283 THR A C 1
ATOM 2268 O O . THR A 1 283 ? -22.395 2.417 11.730 1.00 73.12 283 THR A O 1
ATOM 2271 N N . ASP A 1 284 ? -20.167 2.322 11.461 1.00 68.62 284 ASP A N 1
ATOM 2272 C CA . ASP A 1 284 ? -20.093 0.892 11.158 1.00 68.62 284 ASP A CA 1
ATOM 2273 C C . ASP A 1 284 ? -19.672 0.071 12.384 1.00 68.62 284 ASP A C 1
ATOM 2275 O O . ASP A 1 284 ? -19.430 -1.131 12.279 1.00 68.62 284 ASP A O 1
ATOM 2279 N N . ALA A 1 285 ? -19.539 0.708 13.553 1.00 75.94 285 ALA A N 1
ATOM 2280 C CA . ALA A 1 285 ? -19.220 -0.001 14.778 1.00 75.94 285 ALA A CA 1
ATOM 2281 C C . ALA A 1 285 ? -20.427 -0.849 15.205 1.00 75.94 285 ALA A C 1
ATOM 2283 O O . ALA A 1 285 ? -21.571 -0.383 15.206 1.00 75.94 285 ALA A O 1
ATOM 2284 N N . TYR A 1 286 ? -20.161 -2.074 15.651 1.00 81.06 286 TYR A N 1
ATOM 2285 C CA . TYR A 1 286 ? -21.172 -2.970 16.197 1.00 81.06 286 TYR A CA 1
ATOM 2286 C C . TYR A 1 286 ? -20.589 -3.848 17.301 1.00 81.06 286 TYR A C 1
ATOM 2288 O O . TYR A 1 286 ? -19.381 -4.065 17.379 1.00 81.06 286 TYR A O 1
ATOM 2296 N N . ILE A 1 287 ? -21.468 -4.378 18.142 1.00 82.06 287 ILE A N 1
ATOM 2297 C CA . ILE A 1 287 ? -21.180 -5.525 19.011 1.00 82.06 287 ILE A CA 1
ATOM 2298 C C . ILE A 1 287 ? -21.968 -6.717 18.507 1.00 82.06 287 ILE A C 1
ATOM 2300 O O . ILE A 1 287 ? -23.051 -6.532 17.967 1.00 82.06 287 ILE A O 1
ATOM 2304 N N . ALA A 1 288 ? -21.446 -7.925 18.680 1.00 81.81 288 ALA A N 1
ATOM 2305 C CA . ALA A 1 288 ? -22.140 -9.136 18.269 1.00 81.81 288 ALA A CA 1
ATOM 2306 C C . ALA A 1 288 ? -22.328 -10.107 19.436 1.00 81.81 288 ALA A C 1
ATOM 2308 O O . ALA A 1 288 ? -21.533 -10.136 20.380 1.00 81.81 288 ALA A O 1
ATOM 2309 N N . ASP A 1 289 ? -23.386 -10.904 19.364 1.00 82.94 289 ASP A N 1
ATOM 2310 C CA . ASP A 1 289 ? -23.580 -12.053 20.243 1.00 82.94 289 ASP A CA 1
ATOM 2311 C C . ASP A 1 289 ? -22.641 -13.213 19.846 1.00 82.94 289 ASP A C 1
ATOM 2313 O O . ASP A 1 289 ? -21.915 -13.149 18.850 1.00 82.94 289 ASP A O 1
ATOM 2317 N N . SER A 1 290 ? -22.653 -14.302 20.615 1.00 79.31 290 SER A N 1
ATOM 2318 C CA . SER A 1 290 ? -21.826 -15.494 20.369 1.00 79.31 290 SER A CA 1
ATOM 2319 C C . SER A 1 290 ? -22.159 -16.230 19.057 1.00 79.31 290 SER A C 1
ATOM 2321 O O . SER A 1 290 ? -21.370 -17.052 18.565 1.00 79.31 290 SER A O 1
ATOM 2323 N N . LEU A 1 291 ? -23.319 -15.933 18.472 1.00 79.19 291 LEU A N 1
ATOM 2324 C CA . LEU A 1 291 ? -23.774 -16.445 17.188 1.00 79.19 291 LEU A CA 1
ATOM 2325 C C . LEU A 1 291 ? -23.356 -15.542 16.027 1.00 79.19 291 LEU A C 1
ATOM 2327 O O . LEU A 1 291 ? -23.268 -16.041 14.906 1.00 79.19 291 LEU A O 1
ATOM 2331 N N . GLY A 1 292 ? -22.992 -14.291 16.305 1.00 78.88 292 GLY A N 1
ATOM 2332 C CA . GLY A 1 292 ? -22.592 -13.261 15.362 1.00 78.88 292 GLY A CA 1
ATOM 2333 C C . GLY A 1 292 ? -23.712 -12.302 14.950 1.00 78.88 292 GLY A C 1
ATOM 2334 O O . GLY A 1 292 ? -23.529 -11.566 13.984 1.00 78.88 292 GLY A O 1
ATOM 2335 N N . ASN A 1 293 ? -24.859 -12.299 15.629 1.00 79.94 293 ASN A N 1
ATOM 2336 C CA . ASN A 1 293 ? -25.906 -11.308 15.397 1.00 79.94 293 ASN A CA 1
ATOM 2337 C C . ASN A 1 293 ? -25.439 -9.953 15.953 1.00 79.94 293 ASN A C 1
ATOM 2339 O O . ASN A 1 293 ? -25.095 -9.880 17.137 1.00 79.94 293 ASN A O 1
ATOM 2343 N N . PRO A 1 294 ? -25.382 -8.882 15.142 1.00 82.00 294 PRO A N 1
ATOM 2344 C CA . PRO A 1 294 ? -24.862 -7.606 15.595 1.00 82.00 294 PRO A CA 1
ATOM 2345 C C . PRO A 1 294 ? -25.949 -6.679 16.142 1.00 82.00 294 PRO A C 1
ATOM 2347 O O . PRO A 1 294 ? -27.112 -6.742 15.748 1.00 82.00 294 PRO A O 1
ATOM 2350 N N . THR A 1 295 ? -25.505 -5.736 16.961 1.00 84.06 295 THR A N 1
ATOM 2351 C CA . THR A 1 295 ? -26.196 -4.492 17.288 1.00 84.06 295 THR A CA 1
ATOM 2352 C C . THR A 1 295 ? -25.278 -3.349 16.889 1.00 84.06 295 THR A C 1
ATOM 2354 O O . THR A 1 295 ? -24.168 -3.234 17.420 1.00 84.06 295 THR A O 1
ATOM 2357 N N . PHE A 1 296 ? -25.719 -2.528 15.937 1.00 81.12 296 PHE A N 1
ATOM 2358 C CA . PHE A 1 296 ? -24.951 -1.376 15.473 1.00 81.12 296 PHE A CA 1
ATOM 2359 C C . PHE A 1 296 ? -25.112 -0.196 16.429 1.00 81.12 296 PHE A C 1
ATOM 2361 O O . PHE A 1 296 ? -26.183 0.038 16.991 1.00 81.12 296 PHE A O 1
ATOM 2368 N N . PHE A 1 297 ? -24.031 0.557 16.627 1.00 79.44 297 PHE A N 1
ATOM 2369 C CA . PHE A 1 297 ? -24.051 1.700 17.539 1.00 79.44 297 PHE A CA 1
ATOM 2370 C C . PHE A 1 297 ? -24.796 2.918 16.969 1.00 79.44 297 PHE A C 1
ATOM 2372 O O . PHE A 1 297 ? -25.195 3.786 17.742 1.00 79.44 297 PHE A O 1
ATOM 2379 N N . ASP A 1 298 ? -25.006 3.001 15.653 1.00 72.06 298 ASP A N 1
ATOM 2380 C CA . ASP A 1 298 ? -25.765 4.083 15.007 1.00 72.06 298 ASP A CA 1
ATOM 2381 C C . ASP A 1 298 ? -27.288 3.972 15.216 1.00 72.06 298 ASP A C 1
ATOM 2383 O O . ASP A 1 298 ? -28.002 4.969 15.102 1.00 72.06 298 ASP A O 1
ATOM 2387 N N . GLU A 1 299 ? -27.778 2.788 15.590 1.00 70.56 299 GLU A N 1
ATOM 2388 C CA . GLU A 1 299 ? -29.160 2.552 16.021 1.00 70.56 299 GLU A CA 1
ATOM 2389 C C . GLU A 1 299 ? -29.425 3.007 17.469 1.00 70.56 299 GLU A C 1
ATOM 2391 O O . GLU A 1 299 ? -30.578 3.043 17.913 1.00 70.56 299 GLU A O 1
ATOM 2396 N N . LEU A 1 300 ? -28.377 3.359 18.223 1.00 69.44 300 LEU A N 1
ATOM 2397 C CA . LEU A 1 300 ? -28.493 3.814 19.607 1.00 69.44 300 LEU A CA 1
ATOM 2398 C C . LEU A 1 300 ? -28.828 5.305 19.698 1.00 69.44 300 LEU A C 1
ATOM 2400 O O . LEU A 1 300 ? -28.624 6.097 18.779 1.00 69.44 300 LEU A O 1
ATOM 2404 N N . GLU A 1 301 ? -29.335 5.703 20.866 1.00 67.62 301 GLU A N 1
ATOM 2405 C CA . GLU A 1 301 ? -29.628 7.103 21.166 1.00 67.62 301 GLU A CA 1
ATOM 2406 C C . GLU A 1 301 ? -28.376 7.990 20.986 1.00 67.62 301 GLU A C 1
ATOM 2408 O O . GLU A 1 301 ? -27.275 7.586 21.378 1.00 67.62 301 GLU A O 1
ATOM 2413 N N . PRO A 1 302 ? -28.524 9.250 20.520 1.00 72.75 302 PRO A N 1
ATOM 2414 C CA . PRO A 1 302 ? -27.413 10.200 20.364 1.00 72.75 302 PRO A CA 1
ATOM 2415 C C . PRO A 1 302 ? -26.590 10.450 21.640 1.00 72.75 302 PRO A C 1
ATOM 2417 O O . PRO A 1 302 ? -25.533 11.074 21.584 1.00 72.75 302 PRO A O 1
ATOM 2420 N N . SER A 1 303 ? -27.092 10.011 22.799 1.00 81.25 303 SER A N 1
ATOM 2421 C CA . SER A 1 303 ? -26.453 10.109 24.109 1.00 81.25 303 SER A CA 1
ATOM 2422 C C . SER A 1 303 ? -25.392 9.039 24.384 1.00 81.25 303 SER A C 1
ATOM 2424 O O . SER A 1 303 ? -24.738 9.119 25.426 1.00 81.25 303 SER A O 1
ATOM 2426 N N . PHE A 1 304 ? -25.177 8.055 23.501 1.00 89.06 304 PHE A N 1
ATOM 2427 C CA . PHE A 1 304 ? -24.014 7.161 23.581 1.00 89.06 304 PHE A CA 1
ATOM 2428 C C . PHE A 1 304 ? -22.755 7.862 23.044 1.00 89.06 304 PHE A C 1
ATOM 2430 O O . PHE A 1 304 ? -22.183 7.512 22.014 1.00 89.06 304 PHE A O 1
ATOM 2437 N N . ALA A 1 305 ? -22.370 8.927 23.741 1.00 90.19 305 ALA A N 1
ATOM 2438 C CA . ALA A 1 305 ? -21.317 9.857 23.370 1.00 90.19 305 ALA A CA 1
ATOM 2439 C C . ALA A 1 305 ? -20.732 10.511 24.627 1.00 90.19 305 ALA A C 1
ATOM 2441 O O . ALA A 1 305 ? -21.378 10.547 25.678 1.00 90.19 305 ALA A O 1
ATOM 2442 N N . PHE A 1 306 ? -19.543 11.090 24.499 1.00 92.88 306 PHE A N 1
ATOM 2443 C CA . PHE A 1 306 ? -18.994 12.019 25.486 1.00 92.88 306 PHE A CA 1
ATOM 2444 C C . PHE A 1 306 ? -18.520 13.294 24.788 1.00 92.88 306 PHE A C 1
ATOM 2446 O O . PHE A 1 306 ? -18.251 13.285 23.588 1.00 92.88 306 PHE A O 1
ATOM 2453 N N . THR A 1 307 ? -18.399 14.390 25.531 1.00 93.44 307 THR A N 1
ATOM 2454 C CA . THR A 1 307 ? -17.947 15.673 24.983 1.00 93.44 307 THR A CA 1
ATOM 2455 C C . THR A 1 307 ? -16.587 16.033 25.566 1.00 93.44 307 THR A C 1
ATOM 2457 O O . THR A 1 307 ? -16.402 16.033 26.780 1.00 93.44 307 THR A O 1
ATOM 2460 N N . ASN A 1 308 ? -15.633 16.364 24.698 1.00 93.88 308 ASN A N 1
ATOM 2461 C CA . ASN A 1 308 ? -14.369 16.977 25.086 1.00 93.88 308 ASN A CA 1
ATOM 2462 C C . ASN A 1 308 ? -14.511 18.505 25.041 1.00 93.88 308 ASN A C 1
ATOM 2464 O O . ASN A 1 308 ? -14.775 19.082 23.987 1.00 93.88 308 ASN A O 1
ATOM 2468 N N . HIS A 1 309 ? -14.311 19.173 26.172 1.00 95.06 309 HIS A N 1
ATOM 2469 C CA . HIS A 1 309 ? -14.456 20.622 26.326 1.00 95.06 309 HIS A CA 1
ATOM 2470 C C . HIS A 1 309 ? -13.159 21.404 26.084 1.00 95.06 309 HIS A C 1
ATOM 2472 O O . HIS A 1 309 ? -13.069 22.571 26.469 1.00 95.06 309 HIS A O 1
ATOM 2478 N N . ALA A 1 310 ? -12.179 20.791 25.411 1.00 92.31 310 ALA A N 1
ATOM 2479 C CA . ALA A 1 310 ? -10.912 21.430 25.082 1.00 92.31 310 ALA A CA 1
ATOM 2480 C C . ALA A 1 310 ? -11.117 22.798 24.408 1.00 92.31 310 ALA A C 1
ATOM 2482 O O . ALA A 1 310 ? -11.889 22.940 23.453 1.00 92.31 310 ALA A O 1
ATOM 2483 N N . THR A 1 311 ? -10.425 23.814 24.921 1.00 93.06 311 THR A N 1
ATOM 2484 C CA . THR A 1 311 ? -10.456 25.190 24.395 1.00 93.06 311 THR A CA 1
ATOM 2485 C C . THR A 1 311 ? -9.288 25.483 23.459 1.00 93.06 311 THR A C 1
ATOM 2487 O O . THR A 1 311 ? -9.416 26.329 22.574 1.00 93.06 311 THR A O 1
ATOM 2490 N N . GLU A 1 312 ? -8.199 24.729 23.604 1.00 90.75 312 GLU A N 1
ATOM 2491 C CA . GLU A 1 312 ? -7.113 24.612 22.638 1.00 90.75 312 GLU A CA 1
ATOM 2492 C C . GLU A 1 312 ? -7.030 23.150 22.200 1.00 90.75 312 GLU A C 1
ATOM 2494 O O . GLU A 1 312 ? -7.022 22.243 23.031 1.00 90.75 312 GLU A O 1
ATOM 2499 N N . TYR A 1 313 ? -7.021 22.927 20.892 1.00 89.44 313 TYR A N 1
ATOM 2500 C CA . TYR A 1 313 ? -6.976 21.605 20.282 1.00 89.44 313 TYR A CA 1
ATOM 2501 C C . TYR A 1 313 ? -6.242 21.688 18.948 1.00 89.44 313 TYR A C 1
ATOM 2503 O O . TYR A 1 313 ? -6.130 22.769 18.358 1.00 89.44 313 TYR A O 1
ATOM 2511 N N . ASP A 1 314 ? -5.760 20.544 18.488 1.00 89.19 314 ASP A N 1
ATOM 2512 C CA . ASP A 1 314 ? -5.018 20.395 17.252 1.00 89.19 314 ASP A CA 1
ATOM 2513 C C . ASP A 1 314 ? -5.723 19.398 16.337 1.00 89.19 314 ASP A C 1
ATOM 2515 O O . ASP A 1 314 ? -6.053 18.286 16.741 1.00 89.19 314 ASP A O 1
ATOM 2519 N N . ILE A 1 315 ? -5.969 19.833 15.110 1.00 85.06 315 ILE A N 1
ATOM 2520 C CA . ILE A 1 315 ? -6.589 19.047 14.033 1.00 85.06 315 ILE A CA 1
ATOM 2521 C C . ILE A 1 315 ? -5.740 19.106 12.759 1.00 85.06 315 ILE A C 1
ATOM 2523 O O . ILE A 1 315 ? -6.163 18.644 11.702 1.00 85.06 315 ILE A O 1
ATOM 2527 N N . ALA A 1 316 ? -4.584 19.771 12.814 1.00 87.88 316 ALA A N 1
ATOM 2528 C CA . ALA A 1 316 ? -3.689 19.861 11.679 1.00 87.88 316 ALA A CA 1
ATOM 2529 C C . ALA A 1 316 ? -2.686 18.707 11.780 1.00 87.88 316 ALA A C 1
ATOM 2531 O O . ALA A 1 316 ? -2.078 18.536 12.826 1.00 87.88 316 ALA A O 1
ATOM 2532 N N . PRO A 1 317 ? -2.495 17.901 10.726 1.00 88.38 317 PRO A N 1
ATOM 2533 C CA . PRO A 1 317 ? -1.429 16.913 10.729 1.00 88.38 317 PRO A CA 1
ATOM 2534 C C . PRO A 1 317 ? -0.043 17.582 10.640 1.00 88.38 317 PRO A C 1
ATOM 2536 O O . PRO A 1 317 ? 0.064 18.699 10.116 1.00 88.38 317 PRO A O 1
ATOM 2539 N N . PRO A 1 318 ? 1.038 16.876 11.034 1.00 91.25 318 PRO A N 1
ATOM 2540 C CA . PRO A 1 318 ? 2.397 17.361 10.827 1.00 91.25 318 PRO A CA 1
ATOM 2541 C C . PRO A 1 318 ? 2.708 17.657 9.357 1.00 91.25 318 PRO A C 1
ATOM 2543 O O . PRO A 1 318 ? 2.141 17.063 8.441 1.00 91.25 318 PRO A O 1
ATOM 2546 N N . VAL A 1 319 ? 3.712 18.497 9.122 1.00 92.44 319 VAL A N 1
ATOM 2547 C CA . VAL A 1 319 ? 4.241 18.812 7.791 1.00 92.44 319 VAL A CA 1
ATOM 2548 C C . VAL A 1 319 ? 5.683 18.330 7.683 1.00 92.44 319 VAL A C 1
ATOM 2550 O O . VAL A 1 319 ? 6.513 18.627 8.541 1.00 92.44 319 VAL A O 1
ATOM 2553 N N . ILE A 1 320 ? 6.009 17.619 6.601 1.00 92.56 320 ILE A N 1
ATOM 2554 C CA . ILE A 1 320 ? 7.396 17.293 6.249 1.00 92.56 320 ILE A CA 1
ATOM 2555 C C . ILE A 1 320 ? 7.911 18.383 5.300 1.00 92.56 320 ILE A C 1
ATOM 2557 O O . ILE A 1 320 ? 7.467 18.481 4.159 1.00 92.56 320 ILE A O 1
ATOM 2561 N N . GLU A 1 321 ? 8.836 19.214 5.776 1.00 92.94 321 GLU A N 1
ATOM 2562 C CA . GLU A 1 321 ? 9.414 20.331 5.015 1.00 92.94 321 GLU A CA 1
ATOM 2563 C C . GLU A 1 321 ? 10.550 19.883 4.092 1.00 92.94 321 GLU A C 1
ATOM 2565 O O . GLU A 1 321 ? 10.728 20.425 3.004 1.00 92.94 321 GLU A O 1
ATOM 2570 N N . GLU A 1 322 ? 11.350 18.918 4.545 1.00 92.94 322 GLU A N 1
ATOM 2571 C CA . GLU A 1 322 ? 12.537 18.433 3.842 1.00 92.94 322 GLU A CA 1
ATOM 2572 C C . GLU A 1 322 ? 12.662 16.918 4.045 1.00 92.94 322 GLU A C 1
ATOM 2574 O O . GLU A 1 322 ? 12.406 16.409 5.139 1.00 92.94 322 GLU A O 1
ATOM 2579 N N . LEU A 1 323 ? 13.085 16.209 2.998 1.00 92.06 323 LEU A N 1
ATOM 2580 C CA . LEU A 1 323 ? 13.368 14.775 3.008 1.00 92.06 323 LEU A CA 1
ATOM 2581 C C . LEU A 1 323 ? 14.664 14.518 2.236 1.00 92.06 323 LEU A C 1
ATOM 2583 O O . LEU A 1 323 ? 14.871 15.059 1.152 1.00 92.06 323 LEU A O 1
ATOM 2587 N N . SER A 1 324 ? 15.536 13.682 2.789 1.00 91.81 324 SER A N 1
ATOM 2588 C CA . SER A 1 324 ? 16.743 13.204 2.111 1.00 91.81 324 SER A CA 1
ATOM 2589 C C . SER A 1 324 ? 17.048 11.759 2.487 1.00 91.81 324 SER A C 1
ATOM 2591 O O . SER A 1 324 ? 16.662 11.298 3.562 1.00 91.81 324 SER A O 1
ATOM 2593 N N . LEU A 1 325 ? 17.741 11.049 1.597 1.00 90.94 325 LEU A N 1
ATOM 2594 C CA . LEU A 1 325 ? 18.106 9.642 1.744 1.00 90.94 325 LEU A CA 1
ATOM 2595 C C . LEU A 1 325 ? 19.610 9.478 1.539 1.00 90.94 325 LEU A C 1
ATOM 2597 O O . LEU A 1 325 ? 20.194 10.115 0.663 1.00 90.94 325 LEU A O 1
ATOM 2601 N N . SER A 1 326 ? 20.247 8.621 2.333 1.00 92.44 326 SER A N 1
ATOM 2602 C CA . SER A 1 326 ? 21.660 8.292 2.158 1.00 92.44 326 SER A CA 1
ATOM 2603 C C . SER A 1 326 ? 22.003 6.907 2.720 1.00 92.44 326 SER A C 1
ATOM 2605 O O . SER A 1 326 ? 21.677 6.639 3.874 1.00 92.44 326 SER A O 1
ATOM 2607 N N . PRO A 1 327 ? 22.759 6.068 1.992 1.00 94.19 327 PRO A N 1
ATOM 2608 C CA . PRO A 1 327 ? 23.201 6.280 0.612 1.00 94.19 327 PRO A CA 1
ATOM 2609 C C . PRO A 1 327 ? 22.050 6.100 -0.394 1.00 94.19 327 PRO A C 1
ATOM 2611 O O . PRO A 1 327 ? 21.125 5.339 -0.137 1.00 94.19 327 PRO A O 1
ATOM 2614 N N . THR A 1 328 ? 22.117 6.760 -1.556 1.00 91.00 328 THR A N 1
ATOM 2615 C CA . THR A 1 328 ? 21.168 6.513 -2.665 1.00 91.00 328 THR A CA 1
ATOM 2616 C C . THR A 1 328 ? 21.640 5.421 -3.619 1.00 91.00 328 THR A C 1
ATOM 2618 O O . THR A 1 328 ? 20.852 4.869 -4.372 1.00 91.00 328 THR A O 1
ATOM 2621 N N . HIS A 1 329 ? 22.914 5.041 -3.530 1.00 91.69 329 HIS A N 1
ATOM 2622 C CA . HIS A 1 329 ? 23.525 3.951 -4.282 1.00 91.69 329 HIS A CA 1
ATOM 2623 C C . HIS A 1 329 ? 24.193 2.987 -3.304 1.00 91.69 329 HIS A C 1
ATOM 2625 O O . HIS A 1 329 ? 25.033 3.396 -2.499 1.00 91.69 329 HIS A O 1
ATOM 2631 N N . PHE A 1 330 ? 23.825 1.714 -3.356 1.00 92.88 330 PHE A N 1
ATOM 2632 C CA . PHE A 1 330 ? 24.308 0.704 -2.421 1.00 92.88 330 PHE A CA 1
ATOM 2633 C C . PHE A 1 330 ? 24.431 -0.668 -3.080 1.00 92.88 330 PHE A C 1
ATOM 2635 O O . PHE A 1 330 ? 24.044 -0.844 -4.226 1.00 92.88 330 PHE A O 1
ATOM 2642 N N . ASN A 1 331 ? 24.996 -1.651 -2.379 1.00 91.25 331 ASN A N 1
ATOM 2643 C CA . ASN A 1 331 ? 25.103 -3.023 -2.868 1.00 91.25 331 ASN A CA 1
ATOM 2644 C C . ASN A 1 331 ? 24.899 -4.005 -1.707 1.00 91.25 331 ASN A C 1
ATOM 2646 O O . ASN A 1 331 ? 25.594 -3.910 -0.697 1.00 91.25 331 ASN A O 1
ATOM 2650 N N . THR A 1 332 ? 23.958 -4.939 -1.858 1.00 91.12 332 THR A N 1
ATOM 2651 C CA . THR A 1 332 ? 23.572 -5.905 -0.813 1.00 91.12 332 THR A CA 1
ATOM 2652 C C . THR A 1 332 ? 24.244 -7.275 -0.925 1.00 91.12 332 THR A C 1
ATOM 2654 O O . THR A 1 332 ? 23.879 -8.194 -0.192 1.00 91.12 332 THR A O 1
ATOM 2657 N N . LYS A 1 333 ? 25.212 -7.455 -1.830 1.00 87.81 333 LYS A N 1
ATOM 2658 C CA . LYS A 1 333 ? 25.898 -8.738 -2.064 1.00 87.81 333 LYS A CA 1
ATOM 2659 C C . LYS A 1 333 ? 26.707 -9.193 -0.852 1.00 87.81 333 LYS A C 1
ATOM 2661 O O . LYS A 1 333 ? 26.638 -10.346 -0.422 1.00 87.81 333 LYS A O 1
ATOM 2666 N N . ASP A 1 334 ? 27.464 -8.262 -0.276 1.00 86.88 334 ASP A N 1
ATOM 2667 C CA . ASP A 1 334 ? 28.430 -8.546 0.791 1.00 86.88 334 ASP A CA 1
ATOM 2668 C C . ASP A 1 334 ? 27.828 -8.441 2.206 1.00 86.88 334 ASP A C 1
ATOM 2670 O O . ASP A 1 334 ? 28.495 -8.773 3.188 1.00 86.88 334 ASP A O 1
ATOM 2674 N N . GLY A 1 335 ? 26.571 -8.006 2.326 1.00 88.12 335 GLY A N 1
ATOM 2675 C CA . GLY A 1 335 ? 25.864 -7.863 3.597 1.00 88.12 335 GLY A CA 1
ATOM 2676 C C . GLY A 1 335 ? 24.620 -6.974 3.491 1.00 88.12 335 GLY A C 1
ATOM 2677 O O . GLY A 1 335 ? 24.362 -6.413 2.425 1.00 88.12 335 GLY A O 1
ATOM 2678 N N . PRO A 1 336 ? 23.846 -6.843 4.583 1.00 91.31 336 PRO A N 1
ATOM 2679 C CA . PRO A 1 336 ? 22.781 -5.849 4.660 1.00 91.31 336 PRO A CA 1
ATOM 2680 C C . PRO A 1 336 ? 23.352 -4.422 4.599 1.00 91.31 336 PRO A C 1
ATOM 2682 O O . PRO A 1 336 ? 24.490 -4.181 5.016 1.00 91.31 336 PRO A O 1
ATOM 2685 N N . VAL A 1 337 ? 22.556 -3.472 4.104 1.00 93.00 337 VAL A N 1
ATOM 2686 C CA . VAL A 1 337 ? 22.918 -2.048 4.021 1.00 93.00 337 VAL A CA 1
ATOM 2687 C C . VAL A 1 337 ? 21.886 -1.194 4.746 1.00 93.00 337 VAL A C 1
ATOM 2689 O O . VAL A 1 337 ? 20.691 -1.328 4.515 1.00 93.00 337 VAL A O 1
ATOM 2692 N N . GLU A 1 338 ? 22.353 -0.270 5.584 1.00 93.50 338 GLU A N 1
ATOM 2693 C CA . GLU A 1 338 ? 21.504 0.723 6.244 1.00 93.50 338 GLU A CA 1
ATOM 2694 C C . GLU A 1 338 ? 21.340 1.973 5.360 1.00 93.50 338 GLU A C 1
ATOM 2696 O O . GLU A 1 338 ? 22.322 2.628 5.003 1.00 93.50 338 GLU A O 1
ATOM 2701 N N . ILE A 1 339 ? 20.093 2.316 5.043 1.00 93.00 339 ILE A N 1
ATOM 2702 C CA . ILE A 1 339 ? 19.674 3.562 4.401 1.00 93.00 339 ILE A CA 1
ATOM 2703 C C . ILE A 1 339 ? 19.152 4.503 5.481 1.00 93.00 339 ILE A C 1
ATOM 2705 O O . ILE A 1 339 ? 18.208 4.192 6.200 1.00 93.00 339 ILE A O 1
ATOM 2709 N N . THR A 1 340 ? 19.747 5.680 5.594 1.00 92.25 340 THR A N 1
ATOM 2710 C CA . THR A 1 340 ? 19.294 6.729 6.504 1.00 92.25 340 THR A CA 1
ATOM 2711 C C . THR A 1 340 ? 18.383 7.699 5.759 1.00 92.25 340 THR A C 1
ATOM 2713 O O . THR A 1 340 ? 18.834 8.373 4.834 1.00 92.25 340 THR A O 1
ATOM 2716 N N . ALA A 1 341 ? 17.121 7.799 6.177 1.00 91.81 341 ALA A N 1
ATOM 2717 C CA . ALA A 1 341 ? 16.224 8.875 5.778 1.00 91.81 341 ALA A CA 1
ATOM 2718 C C . ALA A 1 341 ? 16.251 9.984 6.835 1.00 91.81 341 ALA A C 1
ATOM 2720 O O . ALA A 1 341 ? 16.103 9.730 8.030 1.00 91.81 341 ALA A O 1
ATOM 2721 N N . THR A 1 342 ? 16.457 11.218 6.394 1.00 92.50 342 THR A N 1
ATOM 2722 C CA . THR A 1 342 ? 16.479 12.404 7.251 1.00 92.50 342 THR A CA 1
ATOM 2723 C C . THR A 1 342 ? 15.317 13.308 6.867 1.00 92.50 342 THR A C 1
ATOM 2725 O O . THR A 1 342 ? 15.248 13.766 5.726 1.00 92.50 342 THR A O 1
ATOM 2728 N N . LEU A 1 343 ? 14.416 13.550 7.819 1.00 92.31 343 LEU A N 1
ATOM 2729 C CA . LEU A 1 343 ? 13.192 14.326 7.641 1.00 92.31 343 LEU A CA 1
ATOM 2730 C C . LEU A 1 343 ? 13.234 15.582 8.503 1.00 92.31 343 LEU A C 1
ATOM 2732 O O . LEU A 1 343 ? 13.631 15.517 9.663 1.00 92.31 343 LEU A O 1
ATOM 2736 N N . LYS A 1 344 ? 12.770 16.709 7.977 1.00 93.88 344 LYS A N 1
ATOM 2737 C CA . LYS A 1 344 ? 12.478 17.899 8.779 1.00 93.88 344 LYS A CA 1
ATOM 2738 C C . LYS A 1 344 ? 10.976 18.003 8.958 1.00 93.88 344 LYS A C 1
ATOM 2740 O O . LYS A 1 344 ? 10.272 18.254 7.984 1.00 93.88 344 LYS A O 1
ATOM 2745 N N . ILE A 1 345 ? 10.494 17.774 10.175 1.00 93.38 345 ILE A N 1
ATOM 2746 C CA . ILE A 1 345 ? 9.058 17.648 10.447 1.00 93.38 345 ILE A CA 1
ATOM 2747 C C . ILE A 1 345 ? 8.638 18.735 11.426 1.00 93.38 345 ILE A C 1
ATOM 2749 O O . ILE A 1 345 ? 9.210 18.853 12.511 1.00 93.38 345 ILE A O 1
ATOM 2753 N N . THR A 1 346 ? 7.638 19.526 11.059 1.00 94.31 346 THR A N 1
ATOM 2754 C CA . THR A 1 346 ? 7.065 20.564 11.916 1.00 94.31 346 THR A CA 1
ATOM 2755 C C . THR A 1 346 ? 5.594 20.292 12.181 1.00 94.31 346 THR A C 1
ATOM 2757 O O . THR A 1 346 ? 4.912 19.645 11.396 1.00 94.31 346 THR A O 1
ATOM 2760 N N . ASP A 1 347 ? 5.126 20.769 13.326 1.00 93.50 347 ASP A N 1
ATOM 2761 C CA . ASP A 1 347 ? 3.723 20.749 13.716 1.00 93.50 347 ASP A CA 1
ATOM 2762 C C . ASP A 1 347 ? 3.411 22.063 14.450 1.00 93.50 347 ASP A C 1
ATOM 2764 O O . ASP A 1 347 ? 4.292 22.627 15.115 1.00 93.50 347 ASP A O 1
ATOM 2768 N N . ASN A 1 348 ? 2.208 22.606 14.265 1.00 91.00 348 ASN A N 1
ATOM 2769 C CA . ASN A 1 348 ? 1.866 23.958 14.702 1.00 91.00 348 ASN A CA 1
ATOM 2770 C C . ASN A 1 348 ? 1.380 24.061 16.152 1.00 91.00 348 ASN A C 1
ATOM 2772 O O . ASN A 1 348 ? 1.504 25.155 16.712 1.00 91.00 348 ASN A O 1
ATOM 2776 N N . VAL A 1 349 ? 0.816 23.006 16.751 1.00 91.12 349 VAL A N 1
ATOM 2777 C CA . VAL A 1 349 ? 0.203 23.088 18.091 1.00 91.12 349 VAL A CA 1
ATOM 2778 C C . VAL A 1 349 ? 0.710 21.982 19.002 1.00 91.12 349 VAL A C 1
ATOM 2780 O O . VAL A 1 349 ? 1.332 22.282 20.026 1.00 91.12 349 VAL A O 1
ATOM 2783 N N . SER A 1 350 ? 0.457 20.722 18.665 1.00 90.06 350 SER A N 1
ATOM 2784 C CA . SER A 1 350 ? 0.726 19.608 19.570 1.00 90.06 350 SER A CA 1
ATOM 2785 C C . SER A 1 350 ? 2.171 19.110 19.511 1.00 90.06 350 SER A C 1
ATOM 2787 O O . SER A 1 350 ? 2.663 18.501 20.467 1.00 90.06 350 SER A O 1
ATOM 2789 N N . GLY A 1 351 ? 2.907 19.458 18.457 1.00 90.31 351 GLY A N 1
ATOM 2790 C CA . GLY A 1 351 ? 4.271 19.010 18.223 1.00 90.31 351 GLY A CA 1
ATOM 2791 C C . GLY A 1 351 ? 4.311 17.584 17.676 1.00 90.31 351 GLY A C 1
ATOM 2792 O O . GLY A 1 351 ? 3.410 16.787 17.890 1.00 90.31 351 GLY A O 1
ATOM 2793 N N . VAL A 1 352 ? 5.400 17.233 17.002 1.00 89.50 352 VAL A N 1
ATOM 2794 C CA . VAL A 1 352 ? 5.572 15.909 16.385 1.00 89.50 352 VAL A CA 1
ATOM 2795 C C . VAL A 1 352 ? 5.786 14.830 17.455 1.00 89.50 352 VAL A C 1
ATOM 2797 O O . VAL A 1 352 ? 6.552 15.038 18.403 1.00 89.50 352 VAL A O 1
ATOM 2800 N N . GLN A 1 353 ? 5.138 13.679 17.285 1.00 85.44 353 GLN A N 1
ATOM 2801 C CA . GLN A 1 353 ? 5.297 12.502 18.137 1.00 85.44 353 GLN A CA 1
ATOM 2802 C C . GLN A 1 353 ? 6.696 11.902 17.951 1.00 85.44 353 GLN A C 1
ATOM 2804 O O . GLN A 1 353 ? 7.185 11.845 16.833 1.00 85.44 353 GLN A O 1
ATOM 2809 N N . GLU A 1 354 ? 7.372 11.463 19.015 1.00 76.69 354 GLU A N 1
ATOM 2810 C CA . GLU A 1 354 ? 8.747 10.926 18.913 1.00 76.69 354 GLU A CA 1
ATOM 2811 C C . GLU A 1 354 ? 8.818 9.394 18.901 1.00 76.69 354 GLU A C 1
ATOM 2813 O O . GLU A 1 354 ? 9.834 8.854 18.486 1.00 76.69 354 GLU A O 1
ATOM 2818 N N . THR A 1 355 ? 7.762 8.698 19.328 1.00 67.31 355 THR A N 1
ATOM 2819 C CA . THR A 1 355 ? 7.663 7.232 19.275 1.00 67.31 355 THR A CA 1
ATOM 2820 C C . THR A 1 355 ? 6.318 6.835 18.696 1.00 67.31 355 THR A C 1
ATOM 2822 O O . THR A 1 355 ? 5.279 7.270 19.193 1.00 67.31 355 THR A O 1
ATOM 2825 N N . VAL A 1 356 ? 6.304 5.987 17.668 1.00 63.16 356 VAL A N 1
ATOM 2826 C CA . VAL A 1 356 ? 5.057 5.411 17.144 1.00 63.16 356 VAL A CA 1
ATOM 2827 C C . VAL A 1 356 ? 4.659 4.226 18.029 1.00 63.16 356 VAL A C 1
ATOM 2829 O O . VAL A 1 356 ? 4.755 3.064 17.650 1.00 63.16 356 VAL A O 1
ATOM 2832 N N . ASP A 1 357 ? 4.254 4.505 19.269 1.00 52.16 357 ASP A N 1
ATOM 2833 C CA . ASP A 1 357 ? 3.738 3.485 20.188 1.00 52.16 357 ASP A CA 1
ATOM 2834 C C . ASP A 1 357 ? 2.297 3.116 19.806 1.00 52.16 357 ASP A C 1
ATOM 2836 O O . ASP A 1 357 ? 1.335 3.480 20.487 1.00 52.16 357 ASP A O 1
ATOM 2840 N N . LYS A 1 358 ? 2.129 2.386 18.698 1.00 53.97 358 LYS A N 1
ATOM 2841 C CA . LYS A 1 358 ? 0.863 1.728 18.358 1.00 53.97 358 LYS A CA 1
ATOM 2842 C C . LYS A 1 358 ? 1.101 0.279 17.949 1.00 53.97 358 LYS A C 1
ATOM 2844 O O . LYS A 1 358 ? 1.685 -0.019 16.916 1.00 53.97 358 LYS A O 1
ATOM 2849 N N . LEU A 1 359 ? 0.652 -0.597 18.851 1.00 43.62 359 LEU A N 1
ATOM 2850 C CA . LEU A 1 359 ? 0.291 -2.020 18.748 1.00 43.62 359 LEU A CA 1
ATOM 2851 C C . LEU A 1 359 ? 0.377 -2.684 17.350 1.00 43.62 359 LEU A C 1
ATOM 2853 O O . LEU A 1 359 ? -0.608 -3.218 16.855 1.00 43.62 359 LEU A O 1
ATOM 2857 N N . GLY A 1 360 ? 1.572 -2.743 16.762 1.00 45.12 360 GLY A N 1
ATOM 2858 C CA . GLY A 1 360 ? 1.947 -3.747 15.762 1.00 45.12 360 GLY A CA 1
ATOM 2859 C C . GLY A 1 360 ? 1.716 -3.429 14.282 1.00 45.12 360 GLY A C 1
ATOM 2860 O O . GLY A 1 360 ? 2.137 -4.249 13.469 1.00 45.12 360 GLY A O 1
ATOM 2861 N N . GLU A 1 361 ? 1.125 -2.287 13.904 1.00 51.03 361 GLU A N 1
ATOM 2862 C CA . GLU A 1 361 ? 0.773 -2.029 12.488 1.00 51.03 361 GLU A CA 1
ATOM 2863 C C . GLU A 1 361 ? 1.255 -0.700 11.888 1.00 51.03 361 GLU A C 1
ATOM 2865 O O . GLU A 1 361 ? 1.202 -0.533 10.666 1.00 51.03 361 GLU A O 1
ATOM 2870 N N . ASP A 1 362 ? 1.792 0.224 12.687 1.00 65.19 362 ASP A N 1
ATOM 2871 C CA . ASP A 1 362 ? 2.201 1.529 12.167 1.00 65.19 362 ASP A CA 1
ATOM 2872 C C . ASP A 1 362 ? 3.685 1.556 11.775 1.00 65.19 362 ASP A C 1
ATOM 2874 O O . ASP A 1 362 ? 4.586 1.301 12.572 1.00 65.19 362 ASP A O 1
ATOM 2878 N N . TYR A 1 363 ? 3.934 1.869 10.505 1.00 70.94 363 TYR A N 1
ATOM 2879 C CA . TYR A 1 363 ? 5.251 2.168 9.958 1.00 70.94 363 TYR A CA 1
ATOM 2880 C C . TYR A 1 363 ? 5.389 3.681 9.770 1.00 70.94 363 TYR A C 1
ATOM 2882 O O . TYR A 1 363 ? 4.421 4.366 9.455 1.00 70.94 363 TYR A O 1
ATOM 2890 N N . VAL A 1 364 ? 6.606 4.195 9.898 1.00 81.12 364 VAL A N 1
ATOM 2891 C CA . VAL A 1 364 ? 6.974 5.562 9.517 1.00 81.12 364 VAL A CA 1
ATOM 2892 C C . VAL A 1 364 ? 7.270 5.621 8.027 1.00 81.12 364 VAL A C 1
ATOM 2894 O O . VAL A 1 364 ? 6.849 6.546 7.345 1.00 81.12 364 VAL A O 1
ATOM 2897 N N . LEU A 1 365 ? 8.034 4.656 7.516 1.00 87.50 365 LEU A N 1
ATOM 2898 C CA . LEU A 1 365 ? 8.547 4.685 6.152 1.00 87.50 365 LEU A CA 1
ATOM 2899 C C . LEU A 1 365 ? 8.644 3.267 5.593 1.00 87.50 365 LEU A C 1
ATOM 2901 O O . LEU A 1 365 ? 9.092 2.346 6.283 1.00 87.50 365 LEU A O 1
ATOM 2905 N N . VAL A 1 366 ? 8.240 3.107 4.335 1.00 88.12 366 VAL A N 1
ATOM 2906 C CA . VAL A 1 366 ? 8.382 1.856 3.584 1.00 88.12 366 VAL A CA 1
ATOM 2907 C C . VAL A 1 366 ? 9.170 2.111 2.310 1.00 88.12 366 VAL A C 1
ATOM 2909 O O . VAL A 1 366 ? 8.853 3.031 1.555 1.00 88.12 366 VAL A O 1
ATOM 2912 N N . ILE A 1 367 ? 10.181 1.277 2.072 1.00 89.12 367 ILE A N 1
ATOM 2913 C CA . ILE A 1 367 ? 10.949 1.238 0.826 1.00 89.12 367 ILE A CA 1
ATOM 2914 C C . ILE A 1 367 ? 10.667 -0.096 0.142 1.00 89.12 367 ILE A C 1
ATOM 2916 O O . ILE A 1 367 ? 10.894 -1.148 0.738 1.00 89.12 367 ILE A O 1
ATOM 2920 N N . ASN A 1 368 ? 10.210 -0.048 -1.105 1.00 86.19 368 ASN A N 1
ATOM 2921 C CA . ASN A 1 368 ? 9.943 -1.232 -1.917 1.00 86.19 368 ASN A CA 1
ATOM 2922 C C . ASN A 1 368 ? 10.966 -1.344 -3.044 1.00 86.19 368 ASN A C 1
ATOM 2924 O O . ASN A 1 368 ? 11.404 -0.327 -3.591 1.00 86.19 368 ASN A O 1
ATOM 2928 N N . SER A 1 369 ? 11.297 -2.571 -3.440 1.00 85.31 369 SER A N 1
ATOM 2929 C CA . SER A 1 369 ? 11.891 -2.802 -4.751 1.00 85.31 369 SER A CA 1
ATOM 2930 C C . SER A 1 369 ? 10.878 -2.444 -5.835 1.00 85.31 369 SER A C 1
ATOM 2932 O O . SER A 1 369 ? 9.682 -2.690 -5.695 1.00 85.31 369 SER A O 1
ATOM 2934 N N . LEU A 1 370 ? 11.349 -1.857 -6.935 1.00 79.69 370 LEU A N 1
ATOM 2935 C CA . LEU A 1 370 ? 10.507 -1.578 -8.100 1.00 79.69 370 LEU A CA 1
ATOM 2936 C C . LEU A 1 370 ? 10.012 -2.872 -8.755 1.00 79.69 370 LEU A C 1
ATOM 2938 O O . LEU A 1 370 ? 8.939 -2.894 -9.346 1.00 79.69 370 LEU A O 1
ATOM 2942 N N . ILE A 1 371 ? 10.816 -3.930 -8.657 1.00 71.75 371 ILE A N 1
ATOM 2943 C CA . ILE A 1 371 ? 10.522 -5.247 -9.207 1.00 71.75 371 ILE A CA 1
ATOM 2944 C C . ILE A 1 371 ? 10.636 -6.262 -8.083 1.00 71.75 371 ILE A C 1
ATOM 2946 O O . ILE A 1 371 ? 11.635 -6.291 -7.364 1.00 71.75 371 ILE A O 1
ATOM 2950 N N . GLY A 1 372 ? 9.606 -7.087 -7.972 1.00 67.69 372 GLY A N 1
ATOM 2951 C CA . GLY A 1 372 ? 9.453 -8.126 -6.971 1.00 67.69 372 GLY A CA 1
ATOM 2952 C C . GLY A 1 372 ? 8.974 -7.643 -5.602 1.00 67.69 372 GLY A C 1
ATOM 2953 O O . GLY A 1 372 ? 8.877 -6.444 -5.346 1.00 67.69 372 GLY A O 1
ATOM 2954 N N . GLU A 1 373 ? 8.688 -8.591 -4.713 1.00 69.19 373 GLU A N 1
ATOM 2955 C CA . GLU A 1 373 ? 8.018 -8.355 -3.419 1.00 69.19 373 GLU A CA 1
ATOM 2956 C C . GLU A 1 373 ? 8.932 -7.872 -2.270 1.00 69.19 373 GLU A C 1
ATOM 2958 O O . GLU A 1 373 ? 8.525 -7.838 -1.102 1.00 69.19 373 GLU A O 1
ATOM 2963 N N . SER A 1 374 ? 10.185 -7.497 -2.550 1.00 76.69 374 SER A N 1
ATOM 2964 C CA . SER A 1 374 ? 11.094 -7.075 -1.482 1.00 76.69 374 SER A CA 1
ATOM 2965 C C . SER A 1 374 ? 10.694 -5.708 -0.919 1.00 76.69 374 SER A C 1
ATOM 2967 O O . SER A 1 374 ? 10.559 -4.718 -1.636 1.00 76.69 374 SER A O 1
ATOM 2969 N N . GLN A 1 375 ? 10.560 -5.642 0.404 1.00 84.44 375 GLN A N 1
ATOM 2970 C CA . GLN A 1 375 ? 10.233 -4.417 1.127 1.00 84.44 375 GLN A CA 1
ATOM 2971 C C . GLN A 1 375 ? 11.060 -4.298 2.404 1.00 84.44 375 GLN A C 1
ATOM 2973 O O . GLN A 1 375 ? 11.364 -5.293 3.065 1.00 84.44 375 GLN A O 1
ATOM 2978 N N . ALA A 1 376 ? 11.362 -3.063 2.781 1.00 81.12 376 ALA A N 1
ATOM 2979 C CA . ALA A 1 376 ? 11.921 -2.721 4.074 1.00 81.12 376 ALA A CA 1
ATOM 2980 C C . ALA A 1 376 ? 11.004 -1.696 4.748 1.00 81.12 376 ALA A C 1
ATOM 2982 O O . ALA A 1 376 ? 10.772 -0.604 4.225 1.00 81.12 376 ALA A O 1
ATOM 2983 N N . LYS A 1 377 ? 10.449 -2.078 5.901 1.00 81.69 377 LYS A N 1
ATOM 2984 C CA . LYS A 1 377 ? 9.564 -1.241 6.717 1.00 81.69 377 LYS A CA 1
ATOM 2985 C C . LYS A 1 377 ? 10.307 -0.757 7.945 1.00 81.69 377 LYS A C 1
ATOM 2987 O O . LYS A 1 377 ? 11.119 -1.492 8.507 1.00 81.69 377 LYS A O 1
ATOM 2992 N N . PHE A 1 378 ? 9.969 0.439 8.399 1.00 77.38 378 PHE A N 1
ATOM 2993 C CA . PHE A 1 378 ? 10.527 0.970 9.630 1.00 77.38 378 PHE A CA 1
ATOM 2994 C C . PHE A 1 378 ? 9.474 1.671 10.471 1.00 77.38 378 PHE A C 1
ATOM 2996 O O . PHE A 1 378 ? 8.587 2.317 9.925 1.00 77.38 378 PHE A O 1
ATOM 3003 N N . VAL A 1 379 ? 9.576 1.526 11.790 1.00 67.00 379 VAL A N 1
ATOM 3004 C CA . VAL A 1 379 ? 8.507 1.873 12.744 1.00 67.00 379 VAL A CA 1
ATOM 3005 C C . VAL A 1 379 ? 8.884 2.996 13.710 1.00 67.00 379 VAL A C 1
ATOM 3007 O O . VAL A 1 379 ? 8.035 3.443 14.467 1.00 67.00 379 VAL A O 1
ATOM 3010 N N . ASP A 1 380 ? 10.131 3.474 13.689 1.00 69.44 380 ASP A N 1
ATOM 3011 C CA . ASP A 1 380 ? 10.598 4.481 14.646 1.00 69.44 380 ASP A CA 1
ATOM 3012 C C . ASP A 1 380 ? 11.513 5.531 13.999 1.00 69.44 380 ASP A C 1
ATOM 3014 O O . ASP A 1 380 ? 12.207 5.253 13.018 1.00 69.44 380 ASP A O 1
ATOM 3018 N N . TYR A 1 381 ? 11.543 6.741 14.551 1.00 77.00 381 TYR A N 1
ATOM 3019 C CA . TYR A 1 381 ? 12.503 7.767 14.158 1.00 77.00 381 TYR A CA 1
ATOM 3020 C C . TYR A 1 381 ? 13.108 8.460 15.364 1.00 77.00 381 TYR A C 1
ATOM 3022 O O . TYR A 1 381 ? 12.460 8.754 16.358 1.00 77.00 381 TYR A O 1
ATOM 3030 N N . GLN A 1 382 ? 14.388 8.791 15.258 1.00 80.19 382 GLN A N 1
ATOM 3031 C CA . GLN A 1 382 ? 15.085 9.506 16.314 1.00 80.19 382 GLN A CA 1
ATOM 3032 C C . GLN A 1 382 ? 15.060 10.997 16.037 1.00 80.19 382 GLN A C 1
ATOM 3034 O O . GLN A 1 382 ? 15.660 11.458 15.061 1.00 80.19 382 GLN A O 1
ATOM 3039 N N . LYS A 1 383 ? 14.445 11.765 16.936 1.00 85.62 383 LYS A N 1
ATOM 3040 C CA . LYS A 1 383 ? 14.554 13.220 16.905 1.00 85.62 383 LYS A CA 1
ATOM 3041 C C . LYS A 1 383 ? 15.997 13.666 17.121 1.00 85.62 383 LYS A C 1
ATOM 3043 O O . LYS A 1 383 ? 16.704 13.204 18.019 1.00 85.62 383 LYS A O 1
ATOM 3048 N N . LYS A 1 384 ? 16.424 14.600 16.289 1.00 87.25 384 LYS A N 1
ATOM 3049 C CA . LYS A 1 384 ? 17.687 15.327 16.348 1.00 87.25 384 LYS A CA 1
ATOM 3050 C C . LYS A 1 384 ? 17.389 16.813 16.593 1.00 87.25 384 LYS A C 1
ATOM 3052 O O . LYS A 1 384 ? 16.249 17.230 16.798 1.00 87.25 384 LYS A O 1
ATOM 3057 N N . GLU A 1 385 ? 18.431 17.635 16.614 1.00 86.94 385 GLU A N 1
ATOM 3058 C CA . GLU A 1 385 ? 18.280 19.084 16.779 1.00 86.94 385 GLU A CA 1
ATOM 3059 C C . GLU A 1 385 ? 17.489 19.713 15.614 1.00 86.94 385 GLU A C 1
ATOM 3061 O O . GLU A 1 385 ? 17.480 19.193 14.502 1.00 86.94 385 GLU A O 1
ATOM 3066 N N . ASN A 1 386 ? 16.853 20.864 15.860 1.00 85.81 386 ASN A N 1
ATOM 3067 C CA . ASN A 1 386 ? 16.150 21.668 14.848 1.00 85.81 386 ASN A CA 1
ATOM 3068 C C . ASN A 1 386 ? 15.015 20.944 14.097 1.00 85.81 386 ASN A C 1
ATOM 3070 O O . ASN A 1 386 ? 14.860 21.150 12.896 1.00 85.81 386 ASN A O 1
ATOM 3074 N N . ASN A 1 387 ? 14.210 20.134 14.796 1.00 88.25 387 ASN A N 1
ATOM 3075 C CA . ASN A 1 387 ? 13.072 19.401 14.214 1.00 88.25 387 ASN A CA 1
ATOM 3076 C C . ASN A 1 387 ? 13.465 18.430 13.088 1.00 88.25 387 ASN A C 1
ATOM 3078 O O . ASN A 1 387 ? 12.658 18.106 12.217 1.00 88.25 387 ASN A O 1
ATOM 3082 N N . MET A 1 388 ? 14.713 17.969 13.116 1.00 91.62 388 MET A N 1
ATOM 3083 C CA . MET A 1 388 ? 15.193 16.913 12.240 1.00 91.62 388 MET A CA 1
ATOM 3084 C C . MET A 1 388 ? 14.913 15.554 12.873 1.00 91.62 388 MET A C 1
ATOM 3086 O O . MET A 1 388 ? 15.063 15.390 14.081 1.00 91.62 388 MET A O 1
ATOM 3090 N N . TYR A 1 389 ? 14.561 14.573 12.059 1.00 91.31 389 TYR A N 1
ATOM 3091 C CA . TYR A 1 389 ? 14.254 13.209 12.462 1.00 91.31 389 TYR A CA 1
ATOM 3092 C C . TYR A 1 389 ? 15.010 12.243 11.561 1.00 91.31 389 TYR A C 1
ATOM 3094 O O . TYR A 1 389 ? 15.121 12.457 10.355 1.00 91.31 389 TYR A O 1
ATOM 3102 N N . GLU A 1 390 ? 15.563 11.197 12.161 1.00 90.00 390 GLU A N 1
ATOM 3103 C CA . GLU A 1 390 ? 16.366 10.191 11.471 1.00 90.00 390 GLU A CA 1
ATOM 3104 C C . GLU A 1 390 ? 15.671 8.832 11.541 1.00 90.00 390 GLU A C 1
ATOM 3106 O O . GLU A 1 390 ? 15.407 8.323 12.630 1.00 90.00 390 GLU A O 1
ATOM 3111 N N . VAL A 1 391 ? 15.422 8.242 10.375 1.00 88.38 391 VAL A N 1
ATOM 3112 C CA . VAL A 1 391 ? 14.924 6.875 10.194 1.00 88.38 391 VAL A CA 1
ATOM 3113 C C . VAL A 1 391 ? 16.050 6.055 9.575 1.00 88.38 391 VAL A C 1
ATOM 3115 O O . VAL A 1 391 ? 16.668 6.492 8.606 1.00 88.38 391 VAL A O 1
ATOM 3118 N N . LYS A 1 392 ? 16.318 4.860 10.097 1.00 87.88 392 LYS A N 1
ATOM 3119 C CA . LYS A 1 392 ? 17.363 3.966 9.578 1.00 87.88 392 LYS A CA 1
ATOM 3120 C C . LYS A 1 392 ? 16.733 2.693 9.053 1.00 87.88 392 LYS A C 1
ATOM 3122 O O . LYS A 1 392 ? 16.341 1.852 9.837 1.00 87.88 392 LYS A O 1
ATOM 3127 N N . VAL A 1 393 ? 16.644 2.537 7.745 1.00 88.56 393 VAL A N 1
ATOM 3128 C CA . VAL A 1 393 ? 16.045 1.367 7.104 1.00 88.56 393 VAL A CA 1
ATOM 3129 C C . VAL A 1 393 ? 17.139 0.385 6.707 1.00 88.56 393 VAL A C 1
ATOM 3131 O O . VAL A 1 393 ? 18.018 0.730 5.925 1.00 88.56 393 VAL A O 1
ATOM 3134 N N . GLU A 1 394 ? 17.097 -0.845 7.213 1.00 89.50 394 GLU A N 1
ATOM 3135 C CA . GLU A 1 394 ? 18.015 -1.899 6.769 1.00 89.50 394 GLU A CA 1
ATOM 3136 C C . GLU A 1 394 ? 17.447 -2.614 5.535 1.00 89.50 394 GLU A C 1
ATOM 3138 O O . GLU A 1 394 ? 16.359 -3.186 5.581 1.00 89.50 394 GLU A O 1
ATOM 3143 N N . ILE A 1 395 ? 18.200 -2.602 4.436 1.00 89.00 395 ILE A N 1
ATOM 3144 C CA . ILE A 1 395 ? 17.953 -3.452 3.273 1.00 89.00 395 ILE A CA 1
ATOM 3145 C C . ILE A 1 395 ? 18.747 -4.752 3.472 1.00 89.00 395 ILE A C 1
ATOM 3147 O O . ILE A 1 395 ? 19.973 -4.690 3.630 1.00 89.00 395 ILE A O 1
ATOM 3151 N N . PRO A 1 396 ? 18.095 -5.930 3.486 1.00 88.50 396 PRO A N 1
ATOM 3152 C CA . PRO A 1 396 ? 18.755 -7.187 3.822 1.00 88.50 396 PRO A CA 1
ATOM 3153 C C . PRO A 1 396 ? 19.791 -7.611 2.772 1.00 88.50 396 PRO A C 1
ATOM 3155 O O . PRO A 1 396 ? 19.757 -7.199 1.613 1.00 88.50 396 PRO A O 1
ATOM 3158 N N . GLN A 1 397 ? 20.715 -8.487 3.174 1.00 88.81 397 GLN A N 1
ATOM 3159 C CA . GLN A 1 397 ? 21.666 -9.098 2.242 1.00 88.81 397 GLN A CA 1
ATOM 3160 C C . GLN A 1 397 ? 20.925 -9.869 1.135 1.00 88.81 397 GLN A C 1
ATOM 3162 O O . GLN A 1 397 ? 19.973 -10.595 1.422 1.00 88.81 397 GLN A O 1
ATOM 3167 N N . ASN A 1 398 ? 21.414 -9.776 -0.105 1.00 85.38 398 ASN A N 1
ATOM 3168 C CA . ASN A 1 398 ? 20.815 -10.375 -1.308 1.00 85.38 398 ASN A CA 1
ATOM 3169 C C . ASN A 1 398 ? 19.391 -9.878 -1.627 1.00 85.38 398 ASN A C 1
ATOM 3171 O O . ASN A 1 398 ? 18.629 -10.594 -2.279 1.00 85.38 398 ASN A O 1
ATOM 3175 N N . ALA A 1 399 ? 19.012 -8.683 -1.161 1.00 87.50 399 ALA A N 1
ATOM 3176 C CA . ALA A 1 399 ? 17.759 -8.056 -1.569 1.00 87.50 399 ALA A CA 1
ATOM 3177 C C . ALA A 1 399 ? 17.714 -7.830 -3.089 1.00 87.50 399 ALA A C 1
ATOM 3179 O O . ALA A 1 399 ? 18.762 -7.753 -3.737 1.00 87.50 399 ALA A O 1
ATOM 3180 N N . THR A 1 400 ? 16.506 -7.690 -3.654 1.00 87.19 400 THR A N 1
ATOM 3181 C CA . THR A 1 400 ? 16.320 -7.556 -5.105 1.00 87.19 400 THR A CA 1
ATOM 3182 C C . THR A 1 400 ? 17.244 -6.478 -5.699 1.00 87.19 400 THR A C 1
ATOM 3184 O O . THR A 1 400 ? 17.210 -5.321 -5.259 1.00 87.19 400 THR A O 1
ATOM 3187 N N . PRO A 1 401 ? 18.096 -6.823 -6.681 1.00 87.38 401 PRO A N 1
ATOM 3188 C CA . PRO A 1 401 ? 18.926 -5.845 -7.374 1.00 87.38 401 PRO A CA 1
ATOM 3189 C C . PRO A 1 401 ? 18.085 -4.870 -8.198 1.00 87.38 401 PRO A C 1
ATOM 3191 O O . PRO A 1 401 ? 17.024 -5.228 -8.703 1.00 87.38 401 PRO A O 1
ATOM 3194 N N . GLY A 1 402 ? 18.589 -3.657 -8.417 1.00 87.81 402 GLY A N 1
ATOM 3195 C CA . GLY A 1 402 ? 17.923 -2.663 -9.255 1.00 87.81 402 GLY A CA 1
ATOM 3196 C C . GLY A 1 402 ? 17.359 -1.477 -8.478 1.00 87.81 402 GLY A C 1
ATOM 3197 O O . GLY A 1 402 ? 17.947 -1.025 -7.497 1.00 87.81 402 GLY A O 1
ATOM 3198 N N . LEU A 1 403 ? 16.250 -0.930 -8.975 1.00 85.69 403 LEU A N 1
ATOM 3199 C CA . LEU A 1 403 ? 15.638 0.287 -8.449 1.00 85.69 403 LEU A CA 1
ATOM 3200 C C . LEU A 1 403 ? 14.755 -0.020 -7.238 1.00 85.69 403 LEU A C 1
ATOM 3202 O O . LEU A 1 403 ? 13.995 -0.985 -7.239 1.00 85.69 403 LEU A O 1
ATOM 3206 N N . TRP A 1 404 ? 14.838 0.840 -6.235 1.00 88.75 404 TRP A N 1
ATOM 3207 C CA . TRP A 1 404 ? 14.017 0.856 -5.030 1.00 88.75 404 TRP A CA 1
ATOM 3208 C C . TRP A 1 404 ? 13.415 2.245 -4.864 1.00 88.75 404 TRP A C 1
ATOM 3210 O O . TRP A 1 404 ? 14.006 3.218 -5.317 1.00 88.75 404 TRP A O 1
ATOM 3220 N N . TYR A 1 405 ? 12.261 2.364 -4.223 1.00 85.19 405 TYR A N 1
ATOM 3221 C CA . TYR A 1 405 ? 11.588 3.648 -4.034 1.00 85.19 405 TYR A CA 1
ATOM 3222 C C . TYR A 1 405 ? 10.846 3.680 -2.700 1.00 85.19 405 TYR A C 1
ATOM 3224 O O . TYR A 1 405 ? 10.475 2.638 -2.155 1.00 85.19 405 TYR A O 1
ATOM 3232 N N . ILE A 1 406 ? 10.613 4.881 -2.169 1.00 87.06 406 ILE A N 1
ATOM 3233 C CA . ILE A 1 406 ? 9.742 5.049 -1.004 1.00 87.06 406 ILE A CA 1
ATOM 3234 C C . ILE A 1 406 ? 8.297 4.857 -1.467 1.00 87.06 406 ILE A C 1
ATOM 3236 O O . ILE A 1 406 ? 7.819 5.582 -2.335 1.00 87.06 406 ILE A O 1
ATOM 3240 N N . SER A 1 407 ? 7.589 3.893 -0.889 1.00 83.25 407 SER A N 1
ATOM 3241 C CA . SER A 1 407 ? 6.190 3.621 -1.230 1.00 83.25 407 SER A CA 1
ATOM 3242 C C . SER A 1 407 ? 5.209 4.303 -0.286 1.00 83.25 407 SER A C 1
ATOM 3244 O O . SER A 1 407 ? 4.074 4.569 -0.678 1.00 83.25 407 SER A O 1
ATOM 3246 N N . SER A 1 408 ? 5.615 4.615 0.944 1.00 85.88 408 SER A N 1
ATOM 3247 C CA . SER A 1 408 ? 4.774 5.359 1.875 1.00 85.88 408 SER A CA 1
ATOM 3248 C C . SER A 1 408 ? 5.586 5.992 3.001 1.00 85.88 408 SER A C 1
ATOM 3250 O O . SER A 1 408 ? 6.556 5.399 3.478 1.00 85.88 408 SER A O 1
ATOM 3252 N N . ILE A 1 409 ? 5.160 7.181 3.431 1.00 88.06 409 ILE A N 1
ATOM 3253 C CA . ILE A 1 409 ? 5.621 7.854 4.648 1.00 88.06 409 ILE A CA 1
ATOM 3254 C C . ILE A 1 409 ? 4.404 8.204 5.503 1.00 88.06 409 ILE A C 1
ATOM 3256 O O . ILE A 1 409 ? 3.435 8.753 4.980 1.00 88.06 409 ILE A O 1
ATOM 3260 N N . ARG A 1 410 ? 4.470 7.927 6.806 1.00 88.00 410 ARG A N 1
ATOM 3261 C CA . ARG A 1 410 ? 3.496 8.360 7.812 1.00 88.00 410 ARG A CA 1
ATOM 3262 C C . ARG A 1 410 ? 4.209 9.064 8.954 1.00 88.00 410 ARG A C 1
ATOM 3264 O O . ARG A 1 410 ? 5.218 8.572 9.458 1.00 88.00 410 ARG A O 1
ATOM 3271 N N . VAL A 1 411 ? 3.674 10.203 9.372 1.00 87.81 411 VAL A N 1
ATOM 3272 C CA . VAL A 1 411 ? 4.161 10.952 10.536 1.00 87.81 411 VAL A CA 1
ATOM 3273 C C . VAL A 1 411 ? 2.980 11.426 11.372 1.00 87.81 411 VAL A C 1
ATOM 3275 O O . VAL A 1 411 ? 1.911 11.722 10.837 1.00 87.81 411 VAL A O 1
ATOM 3278 N N . PHE A 1 412 ? 3.180 11.490 12.686 1.00 86.88 412 PHE A N 1
ATOM 3279 C CA . PHE A 1 412 ? 2.132 11.791 13.656 1.00 86.88 412 PHE A CA 1
ATOM 3280 C C . PHE A 1 412 ? 2.531 12.953 14.564 1.00 86.88 412 PHE A C 1
ATOM 3282 O O . PHE A 1 412 ? 3.717 13.158 14.839 1.00 86.88 412 PHE A O 1
ATOM 3289 N N . ASP A 1 413 ? 1.545 13.701 15.045 1.00 88.44 413 ASP A N 1
ATOM 3290 C CA . ASP A 1 413 ? 1.724 14.669 16.129 1.00 88.44 413 ASP A CA 1
ATOM 3291 C C . ASP A 1 413 ? 1.292 14.081 17.492 1.00 88.44 413 ASP A C 1
ATOM 3293 O O . ASP A 1 413 ? 0.820 12.943 17.576 1.00 88.44 413 ASP A O 1
ATOM 3297 N N . ASN A 1 414 ? 1.454 14.849 18.573 1.00 86.69 414 ASN A N 1
ATOM 3298 C CA . ASN A 1 414 ? 1.081 14.425 19.927 1.00 86.69 414 ASN A CA 1
ATOM 3299 C C . ASN A 1 414 ? -0.426 14.521 20.228 1.00 86.69 414 ASN A C 1
ATOM 3301 O O . ASN A 1 414 ? -0.874 13.876 21.178 1.00 86.69 414 ASN A O 1
ATOM 3305 N N . ALA A 1 415 ? -1.190 15.315 19.468 1.00 85.25 415 ALA A N 1
ATOM 3306 C CA . ALA A 1 415 ? -2.658 15.320 19.516 1.00 85.25 415 ALA A CA 1
ATOM 3307 C C . ALA A 1 415 ? -3.261 14.133 18.781 1.00 85.25 415 ALA A C 1
ATOM 3309 O O . ALA A 1 415 ? -4.475 13.929 18.791 1.00 85.25 415 ALA A O 1
ATOM 3310 N N . ASP A 1 416 ? -2.389 13.329 18.187 1.00 82.62 416 ASP A N 1
ATOM 3311 C CA . ASP A 1 416 ? -2.771 12.199 17.418 1.00 82.62 416 ASP A CA 1
ATOM 3312 C C . ASP A 1 416 ? -3.488 12.693 16.119 1.00 82.62 416 ASP A C 1
ATOM 3314 O O . ASP A 1 416 ? -4.565 12.233 15.787 1.00 82.62 416 ASP A O 1
ATOM 3318 N N . ASN A 1 417 ? -2.869 13.546 15.297 1.00 82.94 417 ASN A N 1
ATOM 3319 C CA . ASN A 1 417 ? -3.173 13.732 13.863 1.00 82.94 417 ASN A CA 1
ATOM 3320 C C . ASN A 1 417 ? -2.100 13.033 13.005 1.00 82.94 417 ASN A C 1
ATOM 3322 O O . ASN A 1 417 ? -1.060 12.619 13.531 1.00 82.94 417 ASN A O 1
ATOM 3326 N N . MET A 1 418 ? -2.360 12.792 11.714 1.00 86.44 418 MET A N 1
ATOM 3327 C CA . MET A 1 418 ? -1.469 12.019 10.831 1.00 86.44 418 MET A CA 1
ATOM 3328 C C . MET A 1 418 ? -1.327 12.670 9.459 1.00 86.44 418 MET A C 1
ATOM 3330 O O . MET A 1 418 ? -2.325 12.913 8.788 1.00 86.44 418 MET A O 1
ATOM 3334 N N . LEU A 1 419 ? -0.089 12.852 9.002 1.00 88.00 419 LEU A N 1
ATOM 3335 C CA . LEU A 1 419 ? 0.197 13.033 7.581 1.00 88.00 419 LEU A CA 1
ATOM 3336 C C . LEU A 1 419 ? 0.589 11.684 6.995 1.00 88.00 419 LEU A C 1
ATOM 3338 O O . LEU A 1 419 ? 1.464 10.999 7.528 1.00 88.00 419 LEU A O 1
ATOM 3342 N N . GLU A 1 420 ? -0.006 11.348 5.857 1.00 88.00 420 GLU A N 1
ATOM 3343 C CA . GLU A 1 420 ? 0.388 10.195 5.069 1.00 88.00 420 GLU A CA 1
ATOM 3344 C C . GLU A 1 420 ? 0.660 10.595 3.616 1.00 88.00 420 GLU A C 1
ATOM 3346 O O . GLU A 1 420 ? -0.169 11.215 2.955 1.00 88.00 420 GLU A O 1
ATOM 3351 N N . ILE A 1 421 ? 1.829 10.203 3.113 1.00 85.88 421 ILE A N 1
ATOM 3352 C CA . ILE A 1 421 ? 2.213 10.337 1.708 1.00 85.88 421 ILE A CA 1
ATOM 3353 C C . ILE A 1 421 ? 2.298 8.921 1.139 1.00 85.88 421 ILE A C 1
ATOM 3355 O O . ILE A 1 421 ? 3.063 8.099 1.655 1.00 85.88 421 ILE A O 1
ATOM 3359 N N . ARG A 1 422 ? 1.506 8.603 0.105 1.00 83.56 422 ARG A N 1
ATOM 3360 C CA . ARG A 1 422 ? 1.482 7.269 -0.518 1.00 83.56 422 ARG A CA 1
ATOM 3361 C C . ARG A 1 422 ? 1.906 7.315 -1.977 1.00 83.56 422 ARG A C 1
ATOM 3363 O O . ARG A 1 422 ? 1.377 8.062 -2.791 1.00 83.56 422 ARG A O 1
ATOM 3370 N N . GLY A 1 423 ? 2.797 6.399 -2.322 1.00 70.56 423 GLY A N 1
ATOM 3371 C CA . GLY A 1 423 ? 3.245 6.175 -3.681 1.00 70.56 423 GLY A CA 1
ATOM 3372 C C . GLY A 1 423 ? 4.116 7.297 -4.236 1.00 70.56 423 GLY A C 1
ATOM 3373 O O . GLY A 1 423 ? 4.308 8.365 -3.656 1.00 70.56 423 GLY A O 1
ATOM 3374 N N . PHE A 1 424 ? 4.652 7.016 -5.416 1.00 66.38 424 PHE A N 1
ATOM 3375 C CA . PHE A 1 424 ? 5.618 7.870 -6.094 1.00 66.38 424 PHE A CA 1
ATOM 3376 C C . PHE A 1 424 ? 5.049 9.244 -6.471 1.00 66.38 424 PHE A C 1
ATOM 3378 O O . PHE A 1 424 ? 5.742 10.251 -6.354 1.00 66.38 424 PHE A O 1
ATOM 3385 N N . ARG A 1 425 ? 3.778 9.299 -6.894 1.00 67.62 425 ARG A N 1
ATOM 3386 C CA . ARG A 1 425 ? 3.124 10.543 -7.323 1.00 67.62 425 ARG A CA 1
ATOM 3387 C C . ARG A 1 425 ? 3.100 11.572 -6.202 1.00 67.62 425 ARG A C 1
ATOM 3389 O O . ARG A 1 425 ? 3.614 12.671 -6.390 1.00 67.62 425 ARG A O 1
ATOM 3396 N N . ASP A 1 426 ? 2.550 11.209 -5.049 1.00 73.62 426 ASP A N 1
ATOM 3397 C CA . ASP A 1 426 ? 2.400 12.151 -3.943 1.00 73.62 426 ASP A CA 1
ATOM 3398 C C . ASP A 1 426 ? 3.777 12.571 -3.414 1.00 73.62 426 ASP A C 1
ATOM 3400 O O . ASP A 1 426 ? 4.018 13.760 -3.238 1.00 73.62 426 ASP A O 1
ATOM 3404 N N . LEU A 1 427 ? 4.734 11.637 -3.319 1.00 78.81 427 LEU A N 1
ATOM 3405 C CA . LEU A 1 427 ? 6.127 11.952 -2.980 1.00 78.81 427 LEU A CA 1
ATOM 3406 C C . LEU A 1 427 ? 6.780 12.942 -3.948 1.00 78.81 427 LEU A C 1
ATOM 3408 O O . LEU A 1 427 ? 7.424 13.881 -3.495 1.00 78.81 427 LEU A O 1
ATOM 3412 N N . SER A 1 428 ? 6.612 12.761 -5.260 1.00 72.44 428 SER A N 1
ATOM 3413 C CA . SER A 1 428 ? 7.193 13.651 -6.277 1.00 72.44 428 SER A CA 1
ATOM 3414 C C . SER A 1 428 ? 6.580 15.054 -6.257 1.00 72.44 428 SER A C 1
ATOM 3416 O O . SER A 1 428 ? 7.268 16.042 -6.509 1.00 72.44 428 SER A O 1
ATOM 3418 N N . LEU A 1 429 ? 5.288 15.156 -5.924 1.00 75.56 429 LEU A N 1
ATOM 3419 C CA . LEU A 1 429 ? 4.591 16.433 -5.785 1.00 75.56 429 LEU A CA 1
ATOM 3420 C C . LEU A 1 429 ? 5.007 17.159 -4.504 1.00 75.56 429 LEU A C 1
ATOM 3422 O O . LEU A 1 429 ? 5.145 18.382 -4.519 1.00 75.56 429 LEU A O 1
ATOM 3426 N N . THR A 1 430 ? 5.214 16.420 -3.412 1.00 81.69 430 THR A N 1
ATOM 3427 C CA . THR A 1 430 ? 5.686 16.980 -2.141 1.00 81.69 430 THR A CA 1
ATOM 3428 C C . THR A 1 430 ? 7.172 17.349 -2.201 1.00 81.69 430 THR A C 1
ATOM 3430 O O . THR A 1 430 ? 7.554 18.401 -1.693 1.00 81.69 430 THR A O 1
ATOM 3433 N N . PHE A 1 431 ? 8.005 16.533 -2.856 1.00 83.88 431 PHE A N 1
ATOM 3434 C CA . PHE A 1 431 ? 9.460 16.698 -2.932 1.00 83.88 431 PHE A CA 1
ATOM 3435 C C . PHE A 1 431 ? 9.973 16.593 -4.384 1.00 83.88 431 PHE A C 1
ATOM 3437 O O . PHE A 1 431 ? 10.542 15.570 -4.770 1.00 83.88 431 PHE A O 1
ATOM 3444 N N . PRO A 1 432 ? 9.830 17.650 -5.203 1.00 78.75 432 PRO A N 1
ATOM 3445 C CA . PRO A 1 432 ? 10.189 17.607 -6.628 1.00 78.75 432 PRO A CA 1
ATOM 3446 C C . PRO A 1 432 ? 11.694 17.429 -6.894 1.00 78.75 432 PRO A C 1
ATOM 3448 O O . PRO A 1 432 ? 12.079 16.949 -7.962 1.00 78.75 432 PRO A O 1
ATOM 3451 N N . ASP A 1 433 ? 12.531 17.802 -5.922 1.00 80.88 433 ASP A N 1
ATOM 3452 C CA . ASP A 1 433 ? 13.994 17.723 -6.000 1.00 80.88 433 ASP A CA 1
ATOM 3453 C C . ASP A 1 433 ? 14.569 16.442 -5.359 1.00 80.88 433 ASP A C 1
ATOM 3455 O O . ASP A 1 433 ? 15.786 16.256 -5.340 1.00 80.88 433 ASP A O 1
ATOM 3459 N N . LEU A 1 434 ? 13.723 15.565 -4.802 1.00 79.94 434 LEU A N 1
ATOM 3460 C CA . LEU A 1 434 ? 14.168 14.322 -4.171 1.00 79.94 434 LEU A CA 1
ATOM 3461 C C . LEU A 1 434 ? 14.618 13.308 -5.229 1.00 79.94 434 LEU A C 1
ATOM 3463 O O . LEU A 1 434 ? 13.938 13.093 -6.231 1.00 79.94 434 LEU A O 1
ATOM 3467 N N . GLU A 1 435 ? 15.734 12.623 -4.972 1.00 78.31 435 GLU A N 1
ATOM 3468 C CA . GLU A 1 435 ? 16.089 11.415 -5.718 1.00 78.31 435 GLU A CA 1
ATOM 3469 C C . GLU A 1 435 ? 15.091 10.310 -5.334 1.00 78.31 435 GLU A C 1
ATOM 3471 O O . GLU A 1 435 ? 15.178 9.709 -4.263 1.00 78.31 435 GLU A O 1
ATOM 3476 N N . LEU A 1 436 ? 14.076 10.107 -6.179 1.00 74.50 436 LEU A N 1
ATOM 3477 C CA . LEU A 1 436 ? 12.941 9.225 -5.878 1.00 74.50 436 LEU A CA 1
ATOM 3478 C C . LEU A 1 436 ? 13.302 7.735 -5.909 1.00 74.50 436 LEU A C 1
ATOM 3480 O O . LEU A 1 436 ? 12.535 6.908 -5.411 1.00 74.50 436 LEU A O 1
ATOM 3484 N N . PHE A 1 437 ? 14.460 7.401 -6.482 1.00 84.25 437 PHE A N 1
ATOM 3485 C CA . PHE A 1 437 ? 14.963 6.041 -6.554 1.00 84.25 437 PHE A CA 1
ATOM 3486 C C . PHE A 1 437 ? 16.243 5.873 -5.744 1.00 84.25 437 PHE A C 1
ATOM 3488 O O . PHE A 1 437 ? 17.135 6.713 -5.758 1.00 84.25 437 PHE A O 1
ATOM 3495 N N . LEU A 1 438 ? 16.340 4.730 -5.079 1.00 89.50 438 LEU A N 1
ATOM 3496 C CA . LEU A 1 438 ? 17.574 4.200 -4.531 1.00 89.50 438 LEU A CA 1
ATOM 3497 C C . LEU A 1 438 ? 18.030 3.048 -5.426 1.00 89.50 438 LEU A C 1
ATOM 3499 O O . LEU A 1 438 ? 17.213 2.287 -5.947 1.00 89.50 438 LEU A O 1
ATOM 3503 N N . ILE A 1 439 ? 19.335 2.905 -5.609 1.00 90.94 439 ILE A N 1
ATOM 3504 C CA . ILE A 1 439 ? 19.913 1.966 -6.562 1.00 90.94 439 ILE A CA 1
ATOM 3505 C C . ILE A 1 439 ? 20.683 0.888 -5.812 1.00 90.94 439 ILE A C 1
ATOM 3507 O O . ILE A 1 439 ? 21.791 1.121 -5.323 1.00 90.94 439 ILE A O 1
ATOM 3511 N N . ASN A 1 440 ? 20.119 -0.319 -5.788 1.00 91.75 440 ASN A N 1
ATOM 3512 C CA . ASN A 1 440 ? 20.859 -1.516 -5.424 1.00 91.75 440 ASN A CA 1
ATOM 3513 C C . ASN A 1 440 ? 21.687 -1.979 -6.631 1.00 91.75 440 ASN A C 1
ATOM 3515 O O . ASN A 1 440 ? 21.168 -2.553 -7.590 1.00 91.75 440 ASN A O 1
ATOM 3519 N N . GLN A 1 441 ? 22.989 -1.719 -6.575 1.00 90.94 441 GLN A N 1
ATOM 3520 C CA . GLN A 1 441 ? 23.973 -1.994 -7.616 1.00 90.94 441 GLN A CA 1
ATOM 3521 C C . GLN A 1 441 ? 24.445 -3.452 -7.656 1.00 90.94 441 GLN A C 1
ATOM 3523 O O . GLN A 1 441 ? 25.437 -3.758 -8.326 1.00 90.94 441 GLN A O 1
ATOM 3528 N N . ASP A 1 442 ? 23.788 -4.343 -6.916 1.00 90.00 442 ASP A N 1
ATOM 3529 C CA . ASP A 1 442 ? 24.062 -5.770 -7.006 1.00 90.00 442 ASP A CA 1
ATOM 3530 C C . ASP A 1 442 ? 23.808 -6.292 -8.435 1.00 90.00 442 ASP A C 1
ATOM 3532 O O . ASP A 1 442 ? 23.036 -5.723 -9.216 1.00 90.00 442 ASP A O 1
ATOM 3536 N N . LEU A 1 443 ? 24.517 -7.354 -8.805 1.00 90.88 443 LEU A N 1
ATOM 3537 C CA . LEU A 1 443 ? 24.402 -7.981 -10.115 1.00 90.88 443 LEU A CA 1
ATOM 3538 C C . LEU A 1 443 ? 23.622 -9.284 -9.981 1.00 90.88 443 LEU A C 1
ATOM 3540 O O . LEU A 1 443 ? 23.904 -10.085 -9.094 1.00 90.88 443 LEU A O 1
ATOM 3544 N N . SER A 1 444 ? 22.711 -9.540 -10.917 1.00 90.56 444 SER A N 1
ATOM 3545 C CA . SER A 1 444 ? 21.998 -10.817 -10.994 1.00 90.56 444 SER A CA 1
ATOM 3546 C C . SER A 1 444 ? 22.311 -11.565 -12.280 1.00 90.56 444 SER A C 1
ATOM 3548 O O . SER A 1 444 ? 22.498 -10.953 -13.330 1.00 90.56 444 SER A O 1
ATOM 3550 N N . ASP A 1 445 ? 22.337 -12.894 -12.206 1.00 91.62 445 ASP A N 1
ATOM 3551 C CA . ASP A 1 445 ? 22.397 -13.770 -13.382 1.00 91.62 445 ASP A CA 1
ATOM 3552 C C . ASP A 1 445 ? 21.027 -13.893 -14.077 1.00 91.62 445 ASP A C 1
ATOM 3554 O O . ASP A 1 445 ? 20.952 -14.092 -15.292 1.00 91.62 445 ASP A O 1
ATOM 3558 N N . GLU A 1 446 ? 19.942 -13.764 -13.307 1.00 92.12 446 GLU A N 1
ATOM 3559 C CA . GLU A 1 446 ? 18.554 -13.822 -13.771 1.00 92.12 446 GLU A CA 1
ATOM 3560 C C . GLU A 1 446 ? 17.691 -12.859 -12.947 1.00 92.12 446 GLU A C 1
ATOM 3562 O O . GLU A 1 446 ? 17.779 -12.818 -11.721 1.00 92.12 446 GLU A O 1
ATOM 3567 N N . VAL A 1 447 ? 16.823 -12.104 -13.614 1.00 89.44 447 VAL A N 1
ATOM 3568 C CA . VAL A 1 447 ? 15.757 -11.329 -12.966 1.00 89.44 447 VAL A CA 1
ATOM 3569 C C . VAL A 1 447 ? 14.423 -11.855 -13.465 1.00 89.44 447 VAL A C 1
ATOM 3571 O O . VAL A 1 447 ? 14.240 -12.016 -14.671 1.00 89.44 447 VAL A O 1
ATOM 3574 N N . VAL A 1 448 ? 13.491 -12.115 -12.551 1.00 88.81 448 VAL A N 1
ATOM 3575 C CA . VAL A 1 448 ? 12.119 -12.503 -12.885 1.00 88.81 448 VAL A CA 1
ATOM 3576 C C . VAL A 1 448 ? 11.208 -11.310 -12.632 1.00 88.81 448 VAL A C 1
ATOM 3578 O O . VAL A 1 448 ? 11.251 -10.707 -11.568 1.00 88.81 448 VAL A O 1
ATOM 3581 N N . ILE A 1 449 ? 10.408 -10.966 -13.632 1.00 84.19 449 ILE A N 1
ATOM 3582 C CA . ILE A 1 449 ? 9.360 -9.957 -13.541 1.00 84.19 449 ILE A CA 1
ATOM 3583 C C . ILE A 1 449 ? 8.151 -10.619 -12.877 1.00 84.19 449 ILE A C 1
ATOM 3585 O O . ILE A 1 449 ? 7.583 -11.544 -13.453 1.00 84.19 449 ILE A O 1
ATOM 3589 N N . GLU A 1 450 ? 7.826 -10.220 -11.650 1.00 75.81 450 GLU A N 1
ATOM 3590 C CA . GLU A 1 450 ? 6.780 -10.856 -10.828 1.00 75.81 450 GLU A CA 1
ATOM 3591 C C . GLU A 1 450 ? 5.371 -10.349 -11.155 1.00 75.81 450 GLU A C 1
ATOM 3593 O O . GLU A 1 450 ? 4.432 -11.118 -11.036 1.00 75.81 450 GLU A O 1
ATOM 3598 N N . ASP A 1 451 ? 5.257 -9.125 -11.674 1.00 74.88 451 ASP A N 1
ATOM 3599 C CA . ASP A 1 451 ? 4.020 -8.489 -12.141 1.00 74.88 451 ASP A CA 1
ATOM 3600 C C . ASP A 1 451 ? 4.294 -7.706 -13.430 1.00 74.88 451 ASP A C 1
ATOM 3602 O O . ASP A 1 451 ? 5.448 -7.389 -13.725 1.00 74.88 451 ASP A O 1
ATOM 3606 N N . ASP A 1 452 ? 3.250 -7.363 -14.192 1.00 78.25 452 ASP A N 1
ATOM 3607 C CA . ASP A 1 452 ? 3.383 -6.507 -15.378 1.00 78.25 452 ASP A CA 1
ATOM 3608 C C . ASP A 1 452 ? 4.168 -5.221 -15.044 1.00 78.25 452 ASP A C 1
ATOM 3610 O O . ASP A 1 452 ? 3.726 -4.379 -14.260 1.00 78.25 452 ASP A O 1
ATOM 3614 N N . TRP A 1 453 ? 5.337 -5.056 -15.665 1.00 80.44 453 TRP A N 1
ATOM 3615 C CA . TRP A 1 453 ? 6.247 -3.941 -15.410 1.00 80.44 453 TRP A CA 1
ATOM 3616 C C . TRP A 1 453 ? 6.395 -3.061 -16.647 1.00 80.44 453 TRP A C 1
ATOM 3618 O O . TRP A 1 453 ? 6.648 -3.552 -17.748 1.00 80.44 453 TRP A O 1
ATOM 3628 N N . TYR A 1 454 ? 6.276 -1.747 -16.454 1.00 80.50 454 TYR A N 1
ATOM 3629 C CA . TYR A 1 454 ? 6.377 -0.756 -17.517 1.00 80.50 454 TYR A CA 1
ATOM 3630 C C . TYR A 1 454 ? 7.598 0.134 -17.321 1.00 80.50 454 TYR A C 1
ATOM 3632 O O . TYR A 1 454 ? 7.870 0.616 -16.222 1.00 80.50 454 TYR A O 1
ATOM 3640 N N . ILE A 1 455 ? 8.290 0.397 -18.424 1.00 77.06 455 ILE A N 1
ATOM 3641 C CA . ILE A 1 455 ? 9.313 1.434 -18.532 1.00 77.06 455 ILE A CA 1
ATOM 3642 C C . ILE A 1 455 ? 8.860 2.379 -19.634 1.00 77.06 455 ILE A C 1
ATOM 3644 O O . ILE A 1 455 ? 8.537 1.926 -20.731 1.00 77.06 455 ILE A O 1
ATOM 3648 N N . SER A 1 456 ? 8.810 3.675 -19.369 1.00 71.50 456 SER A N 1
ATOM 3649 C CA . SER A 1 456 ? 8.349 4.657 -20.347 1.00 71.50 456 SER A CA 1
ATOM 3650 C C . SER A 1 456 ? 9.239 5.888 -20.378 1.00 71.50 456 SER A C 1
ATOM 3652 O O . SER A 1 456 ? 9.984 6.142 -19.440 1.00 71.50 456 SER A O 1
ATOM 3654 N N . GLU A 1 457 ? 9.166 6.633 -21.477 1.00 64.62 457 GLU A N 1
ATOM 3655 C CA . GLU A 1 457 ? 9.828 7.928 -21.645 1.00 64.62 457 GLU A CA 1
ATOM 3656 C C . GLU A 1 457 ? 8.788 8.963 -22.086 1.00 64.62 457 GLU A C 1
ATOM 3658 O O . GLU A 1 457 ? 8.087 8.760 -23.083 1.00 64.62 457 GLU A O 1
ATOM 3663 N N . ASP A 1 458 ? 8.708 10.077 -21.359 1.00 57.81 458 ASP A N 1
ATOM 3664 C CA . ASP A 1 458 ? 7.789 11.185 -21.636 1.00 57.81 458 ASP A CA 1
ATOM 3665 C C . ASP A 1 458 ? 8.491 12.367 -22.317 1.00 57.81 458 ASP A C 1
ATOM 3667 O O . ASP A 1 458 ? 9.646 12.682 -22.028 1.00 57.81 458 ASP A O 1
ATOM 3671 N N . GLU A 1 459 ? 7.772 13.078 -23.191 1.00 46.09 459 GLU A N 1
ATOM 3672 C CA . GLU A 1 459 ? 8.221 14.378 -23.702 1.00 46.09 459 GLU A CA 1
ATOM 3673 C C . GLU A 1 459 ? 7.964 15.484 -22.655 1.00 46.09 459 GLU A C 1
ATOM 3675 O O . GLU A 1 459 ? 6.849 15.650 -22.159 1.00 46.09 459 GLU A O 1
ATOM 3680 N N . ASP A 1 460 ? 9.028 16.230 -22.336 1.00 43.19 460 ASP A N 1
ATOM 3681 C CA . ASP A 1 460 ? 9.147 17.267 -21.296 1.00 43.19 460 ASP A CA 1
ATOM 3682 C C . ASP A 1 460 ? 7.880 18.143 -21.080 1.00 43.19 460 ASP A C 1
ATOM 3684 O O . ASP A 1 460 ? 7.348 18.760 -22.010 1.00 43.19 460 ASP A O 1
ATOM 3688 N N . TYR A 1 461 ? 7.428 18.244 -19.821 1.00 36.56 461 TYR A N 1
ATOM 3689 C CA . TYR A 1 461 ? 6.225 18.979 -19.397 1.00 36.56 461 TYR A CA 1
ATOM 3690 C C . TYR A 1 461 ? 6.392 20.510 -19.430 1.00 36.56 461 TYR A C 1
ATOM 3692 O O . TYR A 1 461 ? 7.360 21.061 -18.902 1.00 36.56 461 TYR A O 1
ATOM 3700 N N . ASP A 1 462 ? 5.376 21.220 -19.934 1.00 39.59 462 ASP A N 1
ATOM 3701 C CA . ASP A 1 462 ? 5.185 22.663 -19.729 1.00 39.59 462 ASP A CA 1
ATOM 3702 C C . ASP A 1 462 ? 4.214 22.879 -18.557 1.00 39.59 462 ASP A C 1
ATOM 3704 O O . ASP A 1 462 ? 2.998 22.742 -18.709 1.00 39.59 462 ASP A O 1
ATOM 3708 N N . THR A 1 463 ? 4.749 23.259 -17.392 1.00 38.66 463 THR A N 1
ATOM 3709 C CA . THR A 1 463 ? 3.998 23.467 -16.137 1.00 38.66 463 THR A CA 1
ATOM 3710 C C . THR A 1 463 ? 2.955 24.584 -16.180 1.00 38.66 463 THR A C 1
ATOM 3712 O O . THR A 1 463 ? 2.222 24.776 -15.211 1.00 38.66 463 THR A O 1
ATOM 3715 N N . THR A 1 464 ? 2.857 25.328 -17.285 1.00 35.66 464 THR A N 1
ATOM 3716 C CA . THR A 1 464 ? 1.957 26.481 -17.419 1.00 35.66 464 THR A CA 1
ATOM 3717 C C . THR A 1 464 ? 0.619 26.170 -18.100 1.00 35.66 464 THR A C 1
ATOM 3719 O O . THR A 1 464 ? -0.213 27.071 -18.248 1.00 35.66 464 THR A O 1
ATOM 3722 N N . LYS A 1 465 ? 0.374 24.914 -18.501 1.00 41.03 465 LYS A N 1
ATOM 3723 C CA . LYS A 1 465 ? -0.859 24.480 -19.186 1.00 41.03 465 LYS A CA 1
ATOM 3724 C C . LYS A 1 465 ? -1.714 23.551 -18.311 1.00 41.03 465 LYS A C 1
ATOM 3726 O O . LYS A 1 465 ? -1.173 22.881 -17.437 1.00 41.03 465 LYS A O 1
ATOM 3731 N N . PRO A 1 466 ? -3.050 23.523 -18.506 1.00 37.31 466 PRO A N 1
ATOM 3732 C CA . PRO A 1 466 ? -3.916 22.570 -17.814 1.00 37.31 466 PRO A CA 1
ATOM 3733 C C . PRO A 1 466 ? -3.475 21.130 -18.105 1.00 37.31 466 PRO A C 1
ATOM 3735 O O . PRO A 1 466 ? -3.105 20.824 -19.237 1.00 37.31 466 PRO A O 1
ATOM 3738 N N . VAL A 1 467 ? -3.533 20.277 -17.076 1.00 40.78 467 VAL A N 1
ATOM 3739 C CA . VAL A 1 467 ? -3.141 18.861 -17.124 1.00 40.78 467 VAL A CA 1
ATOM 3740 C C . VAL A 1 467 ? -4.016 18.128 -18.137 1.00 40.78 467 VAL A C 1
ATOM 3742 O O . VAL A 1 467 ? -5.159 17.773 -17.863 1.00 40.78 467 VAL A O 1
ATOM 3745 N N . THR A 1 468 ? -3.489 17.924 -19.333 1.00 39.72 468 THR A N 1
ATOM 3746 C CA . THR A 1 468 ? -3.951 16.883 -20.248 1.00 39.72 468 THR A CA 1
ATOM 3747 C C . THR A 1 468 ? -3.093 15.659 -19.987 1.00 39.72 468 THR A C 1
ATOM 3749 O O . THR A 1 468 ? -1.875 15.760 -20.083 1.00 39.72 468 THR A O 1
ATOM 3752 N N . ILE A 1 469 ? -3.711 14.527 -19.639 1.00 42.53 469 ILE A N 1
ATOM 3753 C CA . ILE A 1 469 ? -3.008 13.242 -19.564 1.00 42.53 469 ILE A CA 1
ATOM 3754 C C . ILE A 1 469 ? -2.582 12.885 -20.984 1.00 42.53 469 ILE A C 1
ATOM 3756 O O . ILE A 1 469 ? -3.414 12.799 -21.888 1.00 42.53 469 ILE A O 1
ATOM 3760 N N . THR A 1 470 ? -1.280 12.754 -21.190 1.00 48.16 470 THR A N 1
ATOM 3761 C CA . THR A 1 470 ? -0.675 12.507 -22.498 1.00 48.16 470 THR A CA 1
ATOM 3762 C C . THR A 1 470 ? 0.241 11.316 -22.365 1.00 48.16 470 THR A C 1
ATOM 3764 O O . THR A 1 470 ? 1.007 11.243 -21.410 1.00 48.16 470 THR A O 1
ATOM 3767 N N . HIS A 1 471 ? 0.143 10.383 -23.304 1.00 56.03 471 HIS A N 1
ATOM 3768 C CA . HIS A 1 471 ? 0.914 9.151 -23.249 1.00 56.03 471 HIS A CA 1
ATOM 3769 C C . HIS A 1 471 ? 2.406 9.371 -23.448 1.00 56.03 471 HIS A C 1
ATOM 3771 O O . HIS A 1 471 ? 2.791 10.311 -24.155 1.00 56.03 471 HIS A O 1
ATOM 3777 N N . PRO A 1 472 ? 3.228 8.465 -22.893 1.00 59.47 472 PRO A N 1
ATOM 3778 C CA . PRO A 1 472 ? 4.653 8.516 -23.110 1.00 59.47 472 PRO A CA 1
ATOM 3779 C C . PRO A 1 472 ? 4.978 8.388 -24.595 1.00 59.47 472 PRO A C 1
ATOM 3781 O O . PRO A 1 472 ? 4.322 7.676 -25.362 1.00 59.47 472 PRO A O 1
ATOM 3784 N N . ALA A 1 473 ? 6.046 9.069 -24.993 1.00 71.25 473 ALA A N 1
ATOM 3785 C CA . ALA A 1 473 ? 6.598 9.025 -26.336 1.00 71.25 473 ALA A CA 1
ATOM 3786 C C . ALA A 1 473 ? 6.997 7.594 -26.740 1.00 71.25 473 ALA A C 1
ATOM 3788 O O . ALA A 1 473 ? 6.956 7.257 -27.932 1.00 71.25 473 ALA A O 1
ATOM 3789 N N . MET A 1 474 ? 7.357 6.770 -25.751 1.00 79.44 474 MET A N 1
ATOM 3790 C CA . MET A 1 474 ? 7.501 5.323 -25.857 1.00 79.44 474 MET A CA 1
ATOM 3791 C C . MET A 1 474 ? 7.206 4.620 -24.525 1.00 79.44 474 MET A C 1
ATOM 3793 O O . MET A 1 474 ? 7.488 5.157 -23.457 1.00 79.44 474 MET A O 1
ATOM 3797 N N . SER A 1 475 ? 6.717 3.385 -24.583 1.00 83.38 475 SER A N 1
ATOM 3798 C CA . SER A 1 475 ? 6.645 2.492 -23.426 1.00 83.38 475 SER A CA 1
ATOM 3799 C C . SER A 1 475 ? 7.110 1.083 -23.773 1.00 83.38 475 SER A C 1
ATOM 3801 O O . SER A 1 475 ? 7.060 0.647 -24.925 1.00 83.38 475 SER A O 1
ATOM 3803 N N . VAL A 1 476 ? 7.591 0.374 -22.762 1.00 85.88 476 VAL A N 1
ATOM 3804 C CA . VAL A 1 476 ? 8.055 -1.005 -22.818 1.00 85.88 476 VAL A CA 1
ATOM 3805 C C . VAL A 1 476 ? 7.367 -1.765 -21.698 1.00 85.88 476 VAL A C 1
ATOM 3807 O O . VAL A 1 476 ? 7.535 -1.413 -20.535 1.00 85.88 476 VAL A O 1
ATOM 3810 N N . LYS A 1 477 ? 6.612 -2.804 -22.049 1.00 88.00 477 LYS A N 1
ATOM 3811 C CA . LYS A 1 477 ? 5.884 -3.662 -21.118 1.00 88.00 477 LYS A CA 1
ATOM 3812 C C . LYS A 1 477 ? 6.534 -5.035 -21.033 1.00 88.00 477 LYS A C 1
ATOM 3814 O O . LYS A 1 477 ? 6.569 -5.791 -22.009 1.00 88.00 477 LYS A O 1
ATOM 3819 N N . PHE A 1 478 ? 6.995 -5.376 -19.840 1.00 86.50 478 PHE A N 1
ATOM 3820 C CA . PHE A 1 478 ? 7.385 -6.723 -19.460 1.00 86.50 478 PHE A CA 1
ATOM 3821 C C . PHE A 1 478 ? 6.183 -7.404 -18.827 1.00 86.50 478 PHE A C 1
ATOM 3823 O O . PHE A 1 478 ? 5.688 -6.946 -17.805 1.00 86.50 478 PHE A O 1
ATOM 3830 N N . PHE A 1 479 ? 5.724 -8.503 -19.418 1.00 87.06 479 PHE A N 1
ATOM 3831 C CA . PHE A 1 479 ? 4.624 -9.268 -18.839 1.00 87.06 479 PHE A CA 1
ATOM 3832 C C . PHE A 1 479 ? 5.079 -10.051 -17.608 1.00 87.06 479 PHE A C 1
ATOM 3834 O O . PHE A 1 479 ? 6.230 -10.508 -17.554 1.00 87.06 479 PHE A O 1
ATOM 3841 N N . GLU A 1 480 ? 4.151 -10.304 -16.690 1.00 85.44 480 GLU A N 1
ATOM 3842 C CA . GLU A 1 480 ? 4.348 -11.218 -15.564 1.00 85.44 480 GLU A CA 1
ATOM 3843 C C . GLU A 1 480 ? 5.053 -12.534 -15.984 1.00 85.44 480 GLU A C 1
ATOM 3845 O O . GLU A 1 480 ? 4.773 -13.196 -17.002 1.00 85.44 480 GLU A O 1
ATOM 3850 N N . GLY A 1 481 ? 6.027 -12.938 -15.173 1.00 87.00 481 GLY A N 1
ATOM 3851 C CA . GLY A 1 481 ? 6.860 -14.121 -15.349 1.00 87.00 481 GLY A CA 1
ATOM 3852 C C . GLY A 1 481 ? 7.893 -14.016 -16.475 1.00 87.00 481 GLY A C 1
ATOM 3853 O O . GLY A 1 481 ? 8.468 -15.042 -16.864 1.00 87.00 481 GLY A O 1
ATOM 3854 N N . THR A 1 482 ? 8.121 -12.830 -17.045 1.00 91.94 482 THR A N 1
ATOM 3855 C CA . THR A 1 482 ? 9.237 -12.602 -17.975 1.00 91.94 482 THR A CA 1
ATOM 3856 C C . THR A 1 482 ? 10.554 -12.741 -17.221 1.00 91.94 482 THR A C 1
ATOM 3858 O O . THR A 1 482 ? 10.756 -12.131 -16.180 1.00 91.94 482 THR A O 1
ATOM 3861 N N . LYS A 1 483 ? 11.470 -13.556 -17.741 1.00 93.62 483 LYS A N 1
ATOM 3862 C CA . LYS A 1 483 ? 12.818 -13.717 -17.190 1.00 93.62 483 LYS A CA 1
ATOM 3863 C C . LYS A 1 483 ? 13.801 -12.960 -18.054 1.00 93.62 483 LYS A C 1
ATOM 3865 O O . LYS A 1 483 ? 13.794 -13.161 -19.266 1.00 93.62 483 LYS A O 1
ATOM 3870 N N . ILE A 1 484 ? 14.649 -12.154 -17.435 1.00 93.38 484 ILE A N 1
ATOM 3871 C CA . ILE A 1 484 ? 15.723 -11.406 -18.079 1.00 93.38 484 ILE A CA 1
ATOM 3872 C C . ILE A 1 484 ? 17.042 -12.083 -17.714 1.00 93.38 484 ILE A C 1
ATOM 3874 O O . ILE A 1 484 ? 17.355 -12.247 -16.536 1.00 93.38 484 ILE A O 1
ATOM 3878 N N . THR A 1 485 ? 17.808 -12.491 -18.723 1.00 94.38 485 THR A N 1
ATOM 3879 C CA . THR A 1 485 ? 19.110 -13.163 -18.559 1.00 94.38 485 THR A CA 1
ATOM 3880 C C . THR A 1 485 ? 20.101 -12.658 -19.597 1.00 94.38 485 THR A C 1
ATOM 3882 O O . THR A 1 485 ? 19.707 -12.064 -20.595 1.00 94.38 485 THR A O 1
ATOM 3885 N N . LYS A 1 486 ? 21.397 -12.910 -19.410 1.00 92.31 486 LYS A N 1
ATOM 3886 C CA . LYS A 1 486 ? 22.396 -12.681 -20.464 1.00 92.31 486 LYS A CA 1
ATOM 3887 C C . LYS A 1 486 ? 22.523 -13.903 -21.362 1.00 92.31 486 LYS A C 1
ATOM 3889 O O . LYS A 1 486 ? 22.764 -15.001 -20.863 1.00 92.31 486 LYS A O 1
ATOM 3894 N N . LYS A 1 487 ? 22.509 -13.697 -22.682 1.00 88.31 487 LYS A N 1
ATOM 3895 C CA . LYS A 1 487 ? 22.667 -14.758 -23.697 1.00 88.31 487 LYS A CA 1
ATOM 3896 C C . LYS A 1 487 ? 23.875 -15.672 -23.470 1.00 88.31 487 LYS A C 1
ATOM 3898 O O . LYS A 1 487 ? 23.806 -16.884 -23.654 1.00 88.31 487 LYS A O 1
ATOM 3903 N N . GLU A 1 488 ? 25.012 -15.085 -23.102 1.00 87.12 488 GLU A N 1
ATOM 3904 C CA . GLU A 1 488 ? 26.274 -15.807 -22.873 1.00 87.12 488 GLU A CA 1
ATOM 3905 C C . GLU A 1 488 ? 26.466 -16.239 -21.406 1.00 87.12 488 GLU A C 1
ATOM 3907 O O . GLU A 1 488 ? 27.504 -16.802 -21.052 1.00 87.12 488 GLU A O 1
ATOM 3912 N N . GLY A 1 489 ? 25.472 -15.984 -20.551 1.00 87.25 489 GLY A N 1
ATOM 3913 C CA . GLY A 1 489 ? 25.550 -16.151 -19.105 1.00 87.25 489 GLY A CA 1
ATOM 3914 C C . GLY A 1 489 ? 26.335 -15.046 -18.386 1.00 87.25 489 GLY A C 1
ATOM 3915 O O . GLY A 1 489 ? 26.934 -14.148 -18.990 1.00 87.25 489 GLY A O 1
ATOM 3916 N N . GLY A 1 490 ? 26.336 -15.135 -17.056 1.00 88.81 490 GLY A N 1
ATOM 3917 C CA . GLY A 1 490 ? 26.916 -14.146 -16.148 1.00 88.81 490 GLY A CA 1
ATOM 3918 C C . GLY A 1 490 ? 25.915 -13.080 -15.715 1.00 88.81 490 GLY A C 1
ATOM 3919 O O . GLY A 1 490 ? 24.753 -13.108 -16.114 1.00 88.81 490 GLY A O 1
ATOM 3920 N N . SER A 1 491 ? 26.405 -12.124 -14.931 1.00 91.12 491 SER A N 1
ATOM 3921 C CA . SER A 1 491 ? 25.548 -11.198 -14.195 1.00 91.12 491 SER A CA 1
ATOM 3922 C C . SER A 1 491 ? 25.400 -9.831 -14.881 1.00 91.12 491 SER A C 1
ATOM 3924 O O . SER A 1 491 ? 26.241 -9.443 -15.709 1.00 91.12 491 SER A O 1
ATOM 3926 N N . PHE A 1 492 ? 24.325 -9.113 -14.555 1.00 90.81 492 PHE A N 1
ATOM 3927 C CA . PHE A 1 492 ? 24.029 -7.742 -14.988 1.00 90.81 492 PHE A CA 1
ATOM 3928 C C . PHE A 1 492 ? 23.347 -6.932 -13.884 1.00 90.81 492 PHE A C 1
ATOM 3930 O O . PHE A 1 492 ? 22.696 -7.487 -12.999 1.00 90.81 492 PHE A O 1
ATOM 3937 N N . ALA A 1 493 ? 23.480 -5.610 -13.966 1.00 87.94 493 ALA A N 1
ATOM 3938 C CA . ALA A 1 493 ? 22.779 -4.660 -13.117 1.00 87.94 493 ALA A CA 1
ATOM 3939 C C . ALA A 1 493 ? 21.432 -4.273 -13.745 1.00 87.94 493 ALA A C 1
ATOM 3941 O O . ALA A 1 493 ? 21.376 -3.629 -14.794 1.00 87.94 493 ALA A O 1
ATOM 3942 N N . LEU A 1 494 ? 20.333 -4.629 -13.080 1.00 86.56 494 LEU A N 1
ATOM 3943 C CA . LEU A 1 494 ? 18.976 -4.396 -13.582 1.00 86.56 494 LEU A CA 1
ATOM 3944 C C . LEU A 1 494 ? 18.610 -2.911 -13.704 1.00 86.56 494 LEU A C 1
ATOM 3946 O O . LEU A 1 494 ? 17.900 -2.538 -14.631 1.00 86.56 494 LEU A O 1
ATOM 3950 N N . TYR A 1 495 ? 19.137 -2.046 -12.828 1.00 84.19 495 TYR A N 1
ATOM 3951 C CA . TYR A 1 495 ? 18.870 -0.598 -12.867 1.00 84.19 495 TYR A CA 1
ATOM 3952 C C . TYR A 1 495 ? 19.369 0.088 -14.152 1.00 84.19 495 TYR A C 1
ATOM 3954 O O . TYR A 1 495 ? 19.032 1.238 -14.409 1.00 84.19 495 TYR A O 1
ATOM 3962 N N . ARG A 1 496 ? 20.166 -0.607 -14.974 1.00 81.81 496 ARG A N 1
ATOM 3963 C CA . ARG A 1 496 ? 20.628 -0.134 -16.288 1.00 81.81 496 ARG A CA 1
ATOM 3964 C C . ARG A 1 496 ? 19.642 -0.437 -17.416 1.00 81.81 496 ARG A C 1
ATOM 3966 O O . ARG A 1 496 ? 19.914 -0.132 -18.579 1.00 81.81 496 ARG A O 1
ATOM 3973 N N . MET A 1 497 ? 18.520 -1.075 -17.098 1.00 83.31 497 MET A N 1
ATOM 3974 C CA . MET A 1 497 ? 17.451 -1.360 -18.040 1.00 83.31 497 MET A CA 1
ATOM 3975 C C . MET A 1 497 ? 16.624 -0.094 -18.284 1.00 83.31 497 MET A C 1
ATOM 3977 O O . MET A 1 497 ? 15.546 0.067 -17.729 1.00 83.31 497 MET A O 1
ATOM 3981 N N . LEU A 1 498 ? 17.167 0.822 -19.089 1.00 81.19 498 LEU A N 1
ATOM 3982 C CA . LEU A 1 498 ? 16.560 2.121 -19.399 1.00 81.19 498 LEU A CA 1
ATOM 3983 C C . LEU A 1 498 ? 16.116 2.206 -20.845 1.00 81.19 498 LEU A C 1
ATOM 3985 O O . LEU A 1 498 ? 16.636 1.501 -21.712 1.00 81.19 498 LEU A O 1
ATOM 3989 N N . THR A 1 499 ? 15.169 3.093 -21.111 1.00 82.62 499 THR A N 1
ATOM 3990 C CA . THR A 1 499 ? 14.565 3.240 -22.429 1.00 82.62 499 THR A CA 1
ATOM 3991 C C . THR A 1 499 ? 14.679 4.659 -22.930 1.00 82.62 499 THR A C 1
ATOM 3993 O O . THR A 1 499 ? 14.493 5.586 -22.153 1.00 82.62 499 THR A O 1
ATOM 3996 N N . LYS A 1 500 ? 14.961 4.816 -24.226 1.00 86.31 500 LYS A N 1
ATOM 3997 C CA . LYS A 1 500 ? 15.076 6.137 -24.842 1.00 86.31 500 LYS A CA 1
ATOM 3998 C C . LYS A 1 500 ? 14.712 6.142 -26.321 1.00 86.31 500 LYS A C 1
ATOM 4000 O O . LYS A 1 500 ? 15.154 5.267 -27.067 1.00 86.31 500 LYS A O 1
ATOM 4005 N N . LYS A 1 501 ? 13.986 7.159 -26.765 1.00 86.94 501 LYS A N 1
ATOM 4006 C CA . LYS A 1 501 ? 13.556 7.424 -28.132 1.00 86.94 501 LYS A CA 1
ATOM 4007 C C . LYS A 1 501 ? 14.343 8.606 -28.679 1.00 86.94 501 LYS A C 1
ATOM 4009 O O . LYS A 1 501 ? 14.470 9.664 -28.077 1.00 86.94 501 LYS A O 1
ATOM 4014 N N . TYR A 1 502 ? 14.828 8.440 -29.897 1.00 87.62 502 TYR A N 1
ATOM 4015 C CA . TYR A 1 502 ? 15.474 9.482 -30.673 1.00 87.62 502 TYR A CA 1
ATOM 4016 C C . TYR A 1 502 ? 14.640 9.725 -31.920 1.00 87.62 502 TYR A C 1
ATOM 4018 O O . TYR A 1 502 ? 14.468 8.810 -32.727 1.00 87.62 502 TYR A O 1
ATOM 4026 N N . SER A 1 503 ? 14.141 10.943 -32.106 1.00 84.81 503 SER A N 1
ATOM 4027 C CA . SER A 1 503 ? 13.317 11.288 -33.265 1.00 84.81 503 SER A CA 1
ATOM 4028 C C . SER A 1 503 ? 14.158 11.981 -34.333 1.00 84.81 503 SER A C 1
ATOM 4030 O O . SER A 1 503 ? 14.869 12.943 -34.054 1.00 84.81 503 SER A O 1
ATOM 4032 N N . LEU A 1 504 ? 14.050 11.551 -35.594 1.00 82.94 504 LEU A N 1
ATOM 4033 C CA . LEU A 1 504 ? 14.795 12.167 -36.700 1.00 82.94 504 LEU A CA 1
ATOM 4034 C C . LEU A 1 504 ? 14.460 13.659 -36.875 1.00 82.94 504 LEU A C 1
ATOM 4036 O O . LEU A 1 504 ? 15.303 14.414 -37.350 1.00 82.94 504 LEU A O 1
ATOM 4040 N N . ILE A 1 505 ? 13.255 14.098 -36.493 1.00 79.75 505 ILE A N 1
ATOM 4041 C CA . ILE A 1 505 ? 12.853 15.510 -36.588 1.00 79.75 505 ILE A CA 1
ATOM 4042 C C . ILE A 1 505 ? 13.708 16.436 -35.708 1.00 79.75 505 ILE A C 1
ATOM 4044 O O . ILE A 1 505 ? 13.939 17.584 -36.088 1.00 79.75 505 ILE A O 1
ATOM 4048 N N . ASP A 1 506 ? 14.231 15.931 -34.591 1.00 81.94 506 ASP A N 1
ATOM 4049 C CA . ASP A 1 506 ? 15.065 16.702 -33.661 1.00 81.94 506 ASP A CA 1
ATOM 4050 C C . ASP A 1 506 ? 16.523 16.811 -34.141 1.00 81.94 506 ASP A C 1
ATOM 4052 O O . ASP A 1 506 ? 17.380 17.422 -33.498 1.00 81.94 506 ASP A O 1
ATOM 4056 N N . HIS A 1 507 ? 16.808 16.243 -35.313 1.00 85.81 507 HIS A N 1
ATOM 4057 C CA . HIS A 1 507 ? 18.132 16.100 -35.886 1.00 85.81 507 HIS A CA 1
ATOM 4058 C C . HIS A 1 507 ? 18.169 16.602 -37.341 1.00 85.81 507 HIS A C 1
ATOM 4060 O O . HIS A 1 507 ? 17.164 16.653 -38.053 1.00 85.81 507 HIS A O 1
ATOM 4066 N N . SER A 1 508 ? 19.344 17.034 -37.815 1.00 86.38 508 SER A N 1
ATOM 4067 C CA . SER A 1 508 ? 19.469 17.580 -39.177 1.00 86.38 508 SER A CA 1
ATOM 4068 C C . SER A 1 508 ? 19.322 16.499 -40.247 1.00 86.38 508 SER A C 1
ATOM 4070 O O . SER A 1 508 ? 18.770 16.755 -41.324 1.00 86.38 508 SER A O 1
ATOM 4072 N N . ASP A 1 509 ? 19.828 15.310 -39.927 1.00 85.94 509 ASP A N 1
ATOM 4073 C CA . ASP A 1 509 ? 19.930 14.132 -40.777 1.00 85.94 509 ASP A CA 1
ATOM 4074 C C . ASP A 1 509 ? 20.219 12.867 -39.940 1.00 85.94 509 ASP A C 1
ATOM 4076 O O . ASP A 1 509 ? 20.469 12.926 -38.731 1.00 85.94 509 ASP A O 1
ATOM 4080 N N . LEU A 1 510 ? 20.244 11.713 -40.612 1.00 87.88 510 LEU A N 1
ATOM 4081 C CA . LEU A 1 510 ? 20.552 10.411 -40.015 1.00 87.88 510 LEU A CA 1
ATOM 4082 C C . LEU A 1 510 ? 21.920 10.361 -39.310 1.00 87.88 510 LEU A C 1
ATOM 4084 O O . LEU A 1 510 ? 22.064 9.671 -38.304 1.00 87.88 510 LEU A O 1
ATOM 4088 N N . THR A 1 511 ? 22.927 11.084 -39.805 1.00 92.00 511 THR A N 1
ATOM 4089 C CA . THR A 1 511 ? 24.264 11.084 -39.188 1.00 92.00 511 THR A CA 1
ATOM 4090 C C . THR A 1 511 ? 24.208 11.744 -37.816 1.00 92.00 511 THR A C 1
ATOM 4092 O O . THR A 1 511 ? 24.750 11.206 -36.853 1.00 92.00 511 THR A O 1
ATOM 4095 N N . SER A 1 512 ? 23.516 12.881 -37.708 1.00 93.31 512 SER A N 1
ATOM 4096 C CA . SER A 1 512 ? 23.329 13.570 -36.427 1.00 93.31 512 SER A CA 1
ATOM 4097 C C . SER A 1 512 ? 22.481 12.766 -35.430 1.00 93.31 512 SER A C 1
ATOM 4099 O O . SER A 1 512 ? 22.840 12.711 -34.255 1.00 93.31 512 SER A O 1
ATOM 4101 N N . LEU A 1 513 ? 21.445 12.059 -35.900 1.00 90.62 513 LEU A N 1
ATOM 4102 C CA . LEU A 1 513 ? 20.631 11.137 -35.094 1.00 90.62 513 LEU A CA 1
ATOM 4103 C C . LEU A 1 513 ? 21.473 9.980 -34.526 1.00 90.62 513 LEU A C 1
ATOM 4105 O O . LEU A 1 513 ? 21.513 9.770 -33.314 1.00 90.62 513 LEU A O 1
ATOM 4109 N N . LEU A 1 514 ? 22.207 9.263 -35.388 1.00 93.75 514 LEU A N 1
ATOM 4110 C CA . LEU A 1 514 ? 23.095 8.173 -34.966 1.00 93.75 514 LEU A CA 1
ATOM 4111 C C . LEU A 1 514 ? 24.210 8.672 -34.043 1.00 93.75 514 LEU A C 1
ATOM 4113 O O . LEU A 1 514 ? 24.616 7.956 -33.133 1.00 93.75 514 LEU A O 1
ATOM 4117 N N . SER A 1 515 ? 24.720 9.888 -34.260 1.00 94.44 515 SER A N 1
ATOM 4118 C CA . SER A 1 515 ? 25.711 10.487 -33.364 1.00 94.44 515 SER A CA 1
ATOM 4119 C C . SER A 1 515 ? 25.139 10.704 -31.965 1.00 94.44 515 SER A C 1
ATOM 4121 O O . SER A 1 515 ? 25.827 10.388 -31.001 1.00 94.44 515 SER A O 1
ATOM 4123 N N . SER A 1 516 ? 23.903 11.200 -31.849 1.00 92.69 516 SER A N 1
ATOM 4124 C CA . SER A 1 516 ? 23.244 11.405 -30.554 1.00 92.69 516 SER A CA 1
ATOM 4125 C C . SER A 1 516 ? 23.050 10.085 -29.807 1.00 92.69 516 SER A C 1
ATOM 4127 O O . SER A 1 516 ? 23.447 9.971 -28.650 1.00 92.69 516 SER A O 1
ATOM 4129 N N . ALA A 1 517 ? 22.524 9.062 -30.488 1.00 91.81 517 ALA A N 1
ATOM 4130 C CA . ALA A 1 517 ? 22.344 7.735 -29.898 1.00 91.81 517 ALA A CA 1
ATOM 4131 C C . ALA A 1 517 ? 23.683 7.095 -29.478 1.00 91.81 517 ALA A C 1
ATOM 4133 O O . ALA A 1 517 ? 23.793 6.514 -28.402 1.00 91.81 517 ALA A O 1
ATOM 4134 N N . ASN A 1 518 ? 24.741 7.265 -30.280 1.00 93.12 518 ASN A N 1
ATOM 4135 C CA . ASN A 1 518 ? 26.083 6.795 -29.928 1.00 93.12 518 ASN A CA 1
ATOM 4136 C C . ASN A 1 518 ? 26.700 7.539 -28.735 1.00 93.12 518 ASN A C 1
ATOM 4138 O O . ASN A 1 518 ? 27.470 6.941 -27.989 1.00 93.12 518 ASN A O 1
ATOM 4142 N N . THR A 1 519 ? 26.410 8.831 -28.558 1.00 91.62 519 THR A N 1
ATOM 4143 C CA . THR A 1 519 ? 26.882 9.589 -27.392 1.00 91.62 519 THR A CA 1
ATOM 4144 C C . THR A 1 519 ? 26.277 9.046 -26.102 1.00 91.62 519 THR A C 1
ATOM 4146 O O . THR A 1 519 ? 27.020 8.824 -25.150 1.00 91.62 519 THR A O 1
ATOM 4149 N N . ASP A 1 520 ? 24.973 8.775 -26.088 1.00 87.12 520 ASP A N 1
ATOM 4150 C CA . ASP A 1 520 ? 24.311 8.195 -24.916 1.00 87.12 520 ASP A CA 1
ATOM 4151 C C . ASP A 1 520 ? 24.802 6.767 -24.641 1.00 87.12 520 ASP A C 1
ATOM 4153 O O . ASP A 1 520 ? 25.148 6.455 -23.505 1.00 87.12 520 ASP A O 1
ATOM 4157 N N . LEU A 1 521 ? 24.948 5.938 -25.684 1.00 86.94 521 LEU A N 1
ATOM 4158 C CA . LEU A 1 521 ? 25.521 4.593 -25.561 1.00 86.94 521 LEU A CA 1
ATOM 4159 C C . LEU A 1 521 ? 26.941 4.622 -24.973 1.00 86.94 521 LEU A C 1
ATOM 4161 O O . LEU A 1 521 ? 27.295 3.792 -24.139 1.00 86.94 521 LEU A O 1
ATOM 4165 N N . ALA A 1 522 ? 27.767 5.587 -25.383 1.00 86.94 522 ALA A N 1
ATOM 4166 C CA . ALA A 1 522 ? 29.101 5.770 -24.819 1.00 86.94 522 ALA A CA 1
ATOM 4167 C C . ALA A 1 522 ? 29.073 6.226 -23.349 1.00 86.94 522 ALA A C 1
ATOM 4169 O O . ALA A 1 522 ? 30.038 5.965 -22.629 1.00 86.94 522 ALA A O 1
ATOM 4170 N N . GLY A 1 523 ? 28.007 6.905 -22.915 1.00 85.31 523 GLY A N 1
ATOM 4171 C CA . GLY A 1 523 ? 27.738 7.203 -21.509 1.00 85.31 523 GLY A CA 1
ATOM 4172 C C . GLY A 1 523 ? 27.422 5.929 -20.731 1.00 85.31 523 GLY A C 1
ATOM 4173 O O . GLY A 1 523 ? 28.158 5.584 -19.813 1.00 85.31 523 GLY A O 1
ATOM 4174 N N . ASP A 1 524 ? 26.432 5.154 -21.183 1.00 81.62 524 ASP A N 1
ATOM 4175 C CA . ASP A 1 524 ? 26.033 3.901 -20.521 1.00 81.62 524 ASP A CA 1
ATOM 4176 C C . ASP A 1 524 ? 27.205 2.928 -20.323 1.00 81.62 524 ASP A C 1
ATOM 4178 O O . ASP A 1 524 ? 27.330 2.251 -19.301 1.00 81.62 524 ASP A O 1
ATOM 4182 N N . LEU A 1 525 ? 28.070 2.835 -21.338 1.00 82.00 525 LEU A N 1
ATOM 4183 C CA . LEU A 1 525 ? 29.222 1.938 -21.343 1.00 82.00 525 LEU A CA 1
ATOM 4184 C C . LEU A 1 525 ? 30.335 2.384 -20.388 1.00 82.00 525 LEU A C 1
ATOM 4186 O O . LEU A 1 525 ? 31.118 1.532 -19.971 1.00 82.00 525 LEU A O 1
ATOM 4190 N N . GLN A 1 526 ? 30.430 3.675 -20.048 1.00 81.81 526 GLN A N 1
ATOM 4191 C CA . GLN A 1 526 ? 31.382 4.154 -19.036 1.00 81.81 526 GLN A CA 1
ATOM 4192 C C . GLN A 1 526 ? 30.989 3.690 -17.641 1.00 81.81 526 GLN A C 1
ATOM 4194 O O . GLN A 1 526 ? 31.863 3.341 -16.850 1.00 81.81 526 GLN A O 1
ATOM 4199 N N . ASP A 1 527 ? 29.689 3.637 -17.373 1.00 74.31 527 ASP A N 1
ATOM 4200 C CA . ASP A 1 527 ? 29.194 3.233 -16.068 1.00 74.31 527 ASP A CA 1
ATOM 4201 C C . ASP A 1 527 ? 29.150 1.711 -15.917 1.00 74.31 527 ASP A C 1
ATOM 4203 O O . ASP A 1 527 ? 29.041 1.231 -14.793 1.00 74.31 527 ASP A O 1
ATOM 4207 N N . CYS A 1 528 ? 29.249 0.940 -17.005 1.00 81.56 528 CYS A N 1
ATOM 4208 C CA . CYS A 1 528 ? 29.175 -0.520 -16.977 1.00 81.56 528 CYS A CA 1
ATOM 4209 C C . CYS A 1 528 ? 30.241 -1.158 -16.071 1.00 81.56 528 CYS A C 1
ATOM 4211 O O . CYS A 1 528 ? 31.442 -0.902 -16.195 1.00 81.56 528 CYS A O 1
ATOM 4213 N N . ASN A 1 529 ? 29.810 -2.060 -15.187 1.00 81.75 529 ASN A N 1
ATOM 4214 C CA . ASN A 1 529 ? 30.726 -2.781 -14.317 1.00 81.75 529 ASN A CA 1
ATOM 4215 C C . ASN A 1 529 ? 31.550 -3.794 -15.139 1.00 81.75 529 ASN A C 1
ATOM 4217 O O . ASN A 1 529 ? 31.045 -4.482 -16.027 1.00 81.75 529 ASN A O 1
ATOM 4221 N N . VAL A 1 530 ? 32.845 -3.913 -14.831 1.00 83.50 530 VAL A N 1
ATOM 4222 C CA . VAL A 1 530 ? 33.773 -4.843 -15.498 1.00 83.50 530 VAL A CA 1
ATOM 4223 C C . VAL A 1 530 ? 33.259 -6.291 -15.461 1.00 83.50 530 VAL A C 1
ATOM 4225 O O . VAL A 1 530 ? 33.473 -7.040 -16.417 1.00 83.50 530 VAL A O 1
ATOM 4228 N N . GLU A 1 531 ? 32.553 -6.684 -14.397 1.00 86.50 531 GLU A N 1
ATOM 4229 C CA . GLU A 1 531 ? 31.934 -8.012 -14.263 1.00 86.50 531 GLU A CA 1
ATOM 4230 C C . GLU A 1 531 ? 30.805 -8.252 -15.278 1.00 86.50 531 GLU A C 1
ATOM 4232 O O . GLU A 1 531 ? 30.606 -9.383 -15.731 1.00 86.50 531 GLU A O 1
ATOM 4237 N N . GLU A 1 532 ? 30.123 -7.189 -15.712 1.00 87.00 532 GLU A N 1
ATOM 4238 C CA . GLU A 1 532 ? 29.050 -7.253 -16.705 1.00 87.00 532 GLU A CA 1
ATOM 4239 C C . GLU A 1 532 ? 29.587 -7.453 -18.130 1.00 87.00 532 GLU A C 1
ATOM 4241 O O . GLU A 1 532 ? 28.852 -7.913 -19.004 1.00 87.00 532 GLU A O 1
ATOM 4246 N N . LYS A 1 533 ? 30.878 -7.189 -18.377 1.00 86.38 533 LYS A N 1
ATOM 4247 C CA . LYS A 1 533 ? 31.548 -7.411 -19.674 1.00 86.38 533 LYS A CA 1
ATOM 4248 C C . LYS A 1 533 ? 30.828 -6.745 -20.859 1.00 86.38 533 LYS A C 1
ATOM 4250 O O . LYS A 1 533 ? 30.716 -7.355 -21.923 1.00 86.38 533 LYS A O 1
ATOM 4255 N N . CYS A 1 534 ? 30.349 -5.510 -20.692 1.00 83.19 534 CYS A N 1
ATOM 4256 C CA . CYS A 1 534 ? 29.703 -4.787 -21.786 1.00 83.19 534 CYS A CA 1
ATOM 4257 C C . CYS A 1 534 ? 30.611 -4.684 -23.014 1.00 83.19 534 CYS A C 1
ATOM 4259 O O . CYS A 1 534 ? 31.807 -4.394 -22.918 1.00 83.19 534 CYS A O 1
ATOM 4261 N N . ILE A 1 535 ? 30.018 -4.884 -24.187 1.00 81.44 535 ILE A N 1
ATOM 4262 C CA . ILE A 1 535 ? 30.718 -4.752 -25.461 1.00 81.44 535 ILE A CA 1
ATOM 4263 C C . ILE A 1 535 ? 30.553 -3.326 -25.975 1.00 81.44 535 ILE A C 1
ATOM 4265 O O . ILE A 1 535 ? 29.432 -2.849 -26.162 1.00 81.44 535 ILE A O 1
ATOM 4269 N N . ASN A 1 536 ? 31.679 -2.664 -26.250 1.00 78.50 536 ASN A N 1
ATOM 4270 C CA . ASN A 1 536 ? 31.650 -1.387 -26.947 1.00 78.50 536 ASN A CA 1
ATOM 4271 C C . ASN A 1 536 ? 31.114 -1.595 -28.366 1.00 78.50 536 ASN A C 1
ATOM 4273 O O . ASN A 1 536 ? 31.637 -2.415 -29.122 1.00 78.50 536 ASN A O 1
ATOM 4277 N N . SER A 1 537 ? 30.081 -0.845 -28.718 1.00 78.69 537 SER A N 1
ATOM 4278 C CA . SER A 1 537 ? 29.459 -0.893 -30.033 1.00 78.69 537 SER A CA 1
ATOM 4279 C C . SER A 1 537 ? 29.173 0.523 -30.503 1.00 78.69 537 SER A C 1
ATOM 4281 O O . SER A 1 537 ? 28.993 1.432 -29.697 1.00 78.69 537 SER A O 1
ATOM 4283 N N . GLN A 1 538 ? 29.191 0.714 -31.820 1.00 87.81 538 GLN A N 1
ATOM 4284 C CA . GLN A 1 538 ? 28.876 1.993 -32.433 1.00 87.81 538 GLN A CA 1
ATOM 4285 C C . GLN A 1 538 ? 27.814 1.766 -33.502 1.00 87.81 538 GLN A C 1
ATOM 4287 O O . GLN A 1 538 ? 28.051 1.083 -34.503 1.00 87.81 538 GLN A O 1
ATOM 4292 N N . LEU A 1 539 ? 26.650 2.371 -33.292 1.00 92.38 539 LEU A N 1
ATOM 4293 C CA . LEU A 1 539 ? 25.574 2.397 -34.264 1.00 92.38 539 LEU A CA 1
ATOM 4294 C C . LEU A 1 539 ? 26.079 3.046 -35.552 1.00 92.38 539 LEU A C 1
ATOM 4296 O O . LEU A 1 539 ? 26.690 4.119 -35.542 1.00 92.38 539 LEU A O 1
ATOM 4300 N N . ASN A 1 540 ? 25.806 2.387 -36.667 1.00 92.94 540 ASN A N 1
ATOM 4301 C CA . ASN A 1 540 ? 26.168 2.827 -38.007 1.00 92.94 540 ASN A CA 1
ATOM 4302 C C . ASN A 1 540 ? 24.964 2.647 -38.947 1.00 92.94 540 ASN A C 1
ATOM 4304 O O . ASN A 1 540 ? 23.896 2.244 -38.502 1.00 92.94 540 ASN A O 1
ATOM 4308 N N . SER A 1 541 ? 25.099 2.967 -40.233 1.00 92.31 541 SER A N 1
ATOM 4309 C CA . SER A 1 541 ? 24.010 2.843 -41.216 1.00 92.31 541 SER A CA 1
ATOM 4310 C C . SER A 1 541 ? 24.060 1.557 -42.056 1.00 92.31 541 SER A C 1
ATOM 4312 O O . SER A 1 541 ? 23.304 1.423 -43.016 1.00 92.31 541 SER A O 1
ATOM 4314 N N . SER A 1 542 ? 24.940 0.606 -41.730 1.00 93.75 542 SER A N 1
ATOM 4315 C CA . SER A 1 542 ? 25.090 -0.651 -42.470 1.00 93.75 542 SER A CA 1
ATOM 4316 C C . SER A 1 542 ? 23.794 -1.457 -42.427 1.00 93.75 542 SER A C 1
ATOM 4318 O O . SER A 1 542 ? 23.301 -1.784 -41.350 1.00 93.75 542 SER A O 1
ATOM 4320 N N . ASN A 1 543 ? 23.249 -1.772 -43.604 1.00 90.75 543 ASN A N 1
ATOM 4321 C CA . ASN A 1 543 ? 21.981 -2.488 -43.794 1.00 90.75 543 ASN A CA 1
ATOM 4322 C C . ASN A 1 543 ? 20.748 -1.839 -43.136 1.00 90.75 543 ASN A C 1
ATOM 4324 O O . ASN A 1 543 ? 19.695 -2.473 -43.028 1.00 90.75 543 ASN A O 1
ATOM 4328 N N . LEU A 1 544 ? 20.839 -0.560 -42.758 1.00 88.44 544 LEU A N 1
ATOM 4329 C CA . LEU A 1 544 ? 19.681 0.220 -42.336 1.00 88.44 544 LEU A CA 1
ATOM 4330 C C . LEU A 1 544 ? 18.816 0.536 -43.561 1.00 88.44 544 LEU A C 1
ATOM 4332 O O . LEU A 1 544 ? 19.295 1.075 -44.561 1.00 88.44 544 LEU A O 1
ATOM 4336 N N . GLN A 1 545 ? 17.542 0.177 -43.500 1.00 82.50 545 GLN A N 1
ATOM 4337 C CA . GLN A 1 545 ? 16.586 0.388 -44.572 1.00 82.50 545 GLN A CA 1
ATOM 4338 C C . GLN A 1 545 ? 16.038 1.808 -44.487 1.00 82.50 545 GLN A C 1
ATOM 4340 O O . GLN A 1 545 ? 15.302 2.140 -43.562 1.00 82.50 545 GLN A O 1
ATOM 4345 N N . GLY A 1 546 ? 16.368 2.633 -45.483 1.00 76.62 546 GLY A N 1
ATOM 4346 C CA . GLY A 1 546 ? 15.889 4.012 -45.608 1.00 76.62 546 GLY A CA 1
ATOM 4347 C C . GLY A 1 546 ? 16.345 4.940 -44.474 1.00 76.62 546 GLY A C 1
ATOM 4348 O O . GLY A 1 546 ? 17.373 4.712 -43.836 1.00 76.62 546 GLY A O 1
ATOM 4349 N N . GLN A 1 547 ? 15.596 6.026 -44.257 1.00 79.38 547 GLN A N 1
ATOM 4350 C CA . GLN A 1 547 ? 15.818 6.949 -43.142 1.00 79.38 547 GLN A CA 1
ATOM 4351 C C . GLN A 1 547 ? 14.818 6.641 -42.021 1.00 79.38 547 GLN A C 1
ATOM 4353 O O . GLN A 1 547 ? 13.624 6.861 -42.223 1.00 79.38 547 GLN A O 1
ATOM 4358 N N . PRO A 1 548 ? 15.263 6.141 -40.856 1.00 85.25 548 PRO A N 1
ATOM 4359 C CA . PRO A 1 548 ? 14.360 5.854 -39.754 1.00 85.25 548 PRO A CA 1
ATOM 4360 C C . PRO A 1 548 ? 13.727 7.134 -39.217 1.00 85.25 548 PRO A C 1
ATOM 4362 O O . PRO A 1 548 ? 14.393 8.158 -39.079 1.00 85.25 548 PRO A O 1
ATOM 4365 N N . LEU A 1 549 ? 12.447 7.051 -38.869 1.00 83.94 549 LEU A N 1
ATOM 4366 C CA . LEU A 1 549 ? 11.728 8.118 -38.178 1.00 83.94 549 LEU A CA 1
ATOM 4367 C C . LEU A 1 549 ? 12.161 8.216 -36.724 1.00 83.94 549 LEU A C 1
ATOM 4369 O O . LEU A 1 549 ? 12.344 9.318 -36.208 1.00 83.94 549 LEU A O 1
ATOM 4373 N N . HIS A 1 550 ? 12.357 7.057 -36.096 1.00 87.88 550 HIS A N 1
ATOM 4374 C CA . HIS A 1 550 ? 12.807 6.962 -34.718 1.00 87.88 550 HIS A CA 1
ATOM 4375 C C . HIS A 1 550 ? 13.865 5.874 -34.569 1.00 87.88 550 HIS A C 1
ATOM 4377 O O . HIS A 1 550 ? 13.778 4.825 -35.218 1.00 87.88 550 HIS A O 1
ATOM 4383 N N . LEU A 1 551 ? 14.812 6.111 -33.666 1.00 91.12 551 LEU A N 1
ATOM 4384 C CA . LEU A 1 551 ? 15.575 5.055 -33.011 1.00 91.12 551 LEU A CA 1
ATOM 4385 C C . LEU A 1 551 ? 15.043 4.892 -31.592 1.00 91.12 551 LEU A C 1
ATOM 4387 O O . LEU A 1 551 ? 14.723 5.879 -30.942 1.00 91.12 551 LEU A O 1
ATOM 4391 N N . VAL A 1 552 ? 14.969 3.661 -31.113 1.00 90.06 552 VAL A N 1
ATOM 4392 C CA . VAL A 1 552 ? 14.592 3.337 -29.739 1.00 90.06 552 VAL A CA 1
ATOM 4393 C C . VAL A 1 552 ? 15.694 2.494 -29.132 1.00 90.06 552 VAL A C 1
ATOM 4395 O O . VAL A 1 552 ? 16.145 1.537 -29.748 1.00 90.06 552 VAL A O 1
ATOM 4398 N N . LYS A 1 553 ? 16.136 2.846 -27.936 1.00 88.94 553 LYS A N 1
ATOM 4399 C CA . LYS A 1 553 ? 17.082 2.097 -27.118 1.00 88.94 553 LYS A CA 1
ATOM 4400 C C . LYS A 1 553 ? 16.312 1.431 -25.986 1.00 88.94 553 LYS A C 1
ATOM 4402 O O . LYS A 1 553 ? 15.473 2.071 -25.358 1.00 88.94 553 LYS A O 1
ATOM 4407 N N . MET A 1 554 ? 16.643 0.176 -25.706 1.00 88.56 554 MET A N 1
ATOM 4408 C CA . MET A 1 554 ? 16.212 -0.535 -24.509 1.00 88.56 554 MET A CA 1
ATOM 4409 C C . MET A 1 554 ? 17.413 -1.230 -23.865 1.00 88.56 554 MET A C 1
ATOM 4411 O O . MET A 1 554 ? 18.066 -2.066 -24.492 1.00 88.56 554 MET A O 1
ATOM 4415 N N . GLY A 1 555 ? 17.685 -0.884 -22.609 1.00 82.12 555 GLY A N 1
ATOM 4416 C CA . GLY A 1 555 ? 18.846 -1.328 -21.851 1.00 82.12 555 GLY A CA 1
ATOM 4417 C C . GLY A 1 555 ? 20.178 -0.912 -22.478 1.00 82.12 555 GLY A C 1
ATOM 4418 O O . GLY A 1 555 ? 20.259 -0.070 -23.377 1.00 82.12 555 GLY A O 1
ATOM 4419 N N . ILE A 1 556 ? 21.253 -1.544 -22.008 1.00 79.69 556 ILE A N 1
ATOM 4420 C CA . ILE A 1 556 ? 22.578 -1.416 -22.617 1.00 79.69 556 ILE A CA 1
ATOM 4421 C C . ILE A 1 556 ? 22.723 -2.515 -23.664 1.00 79.69 556 ILE A C 1
ATOM 4423 O O . ILE A 1 556 ? 22.896 -3.687 -23.326 1.00 79.69 556 ILE A O 1
ATOM 4427 N N . ALA A 1 557 ? 22.710 -2.135 -24.942 1.00 73.75 557 ALA A N 1
ATOM 4428 C CA . ALA A 1 557 ? 22.784 -3.073 -26.065 1.00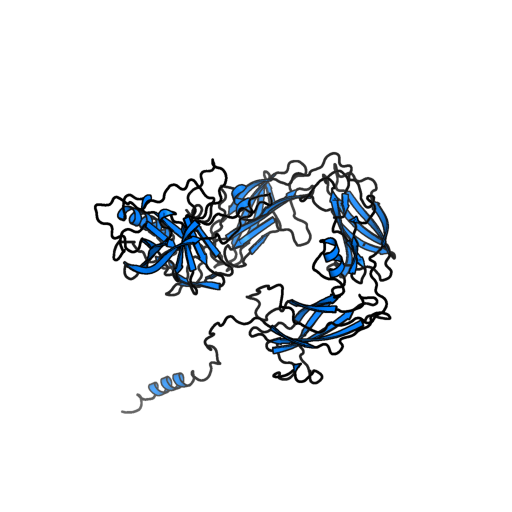 73.75 557 ALA A CA 1
ATOM 4429 C C . ALA A 1 557 ? 23.965 -4.067 -25.936 1.00 73.75 557 ALA A C 1
ATOM 4431 O O . ALA A 1 557 ? 23.841 -5.255 -26.234 1.00 73.75 557 ALA A O 1
ATOM 4432 N N . GLY A 1 558 ? 25.104 -3.611 -25.402 1.00 76.38 558 GLY A N 1
ATOM 4433 C CA . GLY A 1 558 ? 26.303 -4.426 -25.185 1.00 76.38 558 GLY A CA 1
ATOM 4434 C C . GLY A 1 558 ? 26.183 -5.556 -24.149 1.00 76.38 558 GLY A C 1
ATOM 4435 O O . GLY A 1 558 ? 27.124 -6.343 -24.052 1.00 76.38 558 GLY A O 1
ATOM 4436 N N . LEU A 1 559 ? 25.083 -5.657 -23.389 1.00 85.31 559 LEU A N 1
ATOM 4437 C CA . LEU A 1 559 ? 24.861 -6.712 -22.387 1.00 85.31 559 LEU A CA 1
ATOM 4438 C C . LEU A 1 559 ? 24.274 -8.006 -22.965 1.00 85.31 559 LEU A C 1
ATOM 4440 O O . LEU A 1 559 ? 24.380 -9.049 -22.320 1.00 85.31 559 LEU A O 1
ATOM 4444 N N . LYS A 1 560 ? 23.681 -7.951 -24.168 1.00 87.12 560 LYS A N 1
ATOM 4445 C CA . LYS A 1 560 ? 22.991 -9.086 -24.811 1.00 87.12 560 LYS A CA 1
ATOM 4446 C C . LYS A 1 560 ? 21.948 -9.736 -23.890 1.00 87.12 560 LYS A C 1
ATOM 4448 O O . LYS A 1 560 ? 21.972 -10.951 -23.672 1.00 87.12 560 LYS A O 1
ATOM 4453 N N . LEU A 1 561 ? 21.068 -8.912 -23.323 1.00 91.81 561 LEU A N 1
ATOM 4454 C CA . LEU A 1 561 ? 19.961 -9.408 -22.512 1.00 91.81 561 LEU A CA 1
ATOM 4455 C C . LEU A 1 561 ? 18.935 -10.116 -23.405 1.00 91.81 561 LEU A C 1
ATOM 4457 O O . LEU A 1 561 ? 18.574 -9.602 -24.464 1.00 91.81 561 LEU A O 1
ATOM 4461 N N . GLU A 1 562 ? 18.480 -11.280 -22.960 1.00 93.75 562 GLU A N 1
ATOM 4462 C CA . GLU A 1 562 ? 17.435 -12.097 -23.568 1.00 93.75 562 GLU A CA 1
ATOM 4463 C C . GLU A 1 562 ? 16.259 -12.239 -22.604 1.00 93.75 562 GLU A C 1
ATOM 4465 O O . GLU A 1 562 ? 16.435 -12.326 -21.382 1.00 93.75 562 GLU A O 1
ATOM 4470 N N . PHE A 1 563 ? 15.060 -12.292 -23.177 1.00 95.69 563 PHE A N 1
ATOM 4471 C CA . PHE A 1 563 ? 13.809 -12.431 -22.445 1.00 95.69 563 PHE A CA 1
ATOM 4472 C C . PHE A 1 563 ? 13.201 -13.812 -22.678 1.00 95.69 563 PHE A C 1
ATOM 4474 O O . PHE A 1 563 ? 13.232 -14.336 -23.789 1.00 95.69 563 PHE A O 1
ATOM 4481 N N . SER A 1 564 ? 12.612 -14.418 -21.647 1.00 96.81 564 SER A N 1
ATOM 4482 C CA . SER A 1 564 ? 11.938 -15.721 -21.788 1.00 96.81 564 SER A CA 1
ATOM 4483 C C . SER A 1 564 ? 10.596 -15.654 -22.523 1.00 96.81 564 SER A C 1
ATOM 4485 O O . SER A 1 564 ? 10.098 -16.686 -22.979 1.00 96.81 564 SER A O 1
ATOM 4487 N N . LYS A 1 565 ? 10.008 -14.459 -22.635 1.00 95.81 565 LYS A N 1
ATOM 4488 C CA . LYS A 1 565 ? 8.741 -14.167 -23.315 1.00 95.81 565 LYS A CA 1
ATOM 4489 C C . LYS A 1 565 ? 8.852 -12.825 -24.058 1.00 95.81 565 LYS A C 1
ATOM 4491 O O . LYS A 1 565 ? 9.713 -12.025 -23.688 1.00 95.81 565 LYS A O 1
ATOM 4496 N N . PRO A 1 566 ? 8.004 -12.566 -25.072 1.00 94.81 566 PRO A N 1
ATOM 4497 C CA . PRO A 1 566 ? 8.025 -11.294 -25.788 1.00 94.81 566 PRO A CA 1
ATOM 4498 C C . PRO A 1 566 ? 7.705 -10.121 -24.860 1.00 94.81 566 PRO A C 1
ATOM 4500 O O . PRO A 1 566 ? 6.69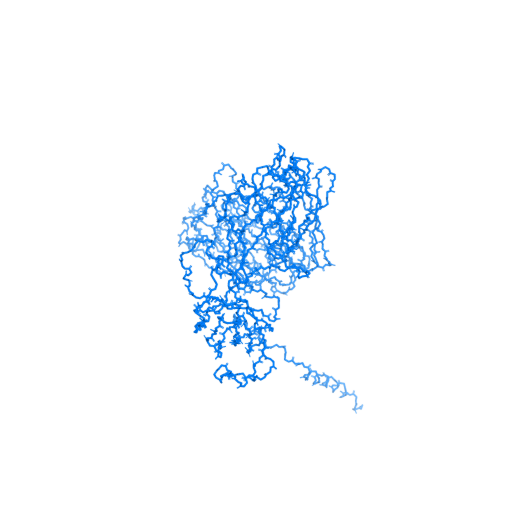4 -10.150 -24.168 1.00 94.81 566 PRO A O 1
ATOM 4503 N N . VAL A 1 567 ? 8.552 -9.098 -24.887 1.00 93.62 567 VAL A N 1
ATOM 4504 C CA . VAL A 1 567 ? 8.347 -7.788 -24.255 1.00 93.62 567 VAL A CA 1
ATOM 4505 C C . VAL A 1 567 ? 7.742 -6.860 -25.300 1.00 93.62 567 VAL A C 1
ATOM 4507 O O . VAL A 1 567 ? 8.236 -6.817 -26.428 1.00 93.62 567 VAL A O 1
ATOM 4510 N N . GLU A 1 568 ? 6.673 -6.143 -24.965 1.00 93.81 568 GLU A N 1
ATOM 4511 C CA . GLU A 1 568 ? 5.994 -5.253 -25.912 1.00 93.81 568 GLU A CA 1
ATOM 4512 C C . GLU A 1 568 ? 6.599 -3.849 -25.867 1.00 93.81 568 GLU A C 1
ATOM 4514 O O . GLU A 1 568 ? 6.675 -3.236 -24.809 1.00 93.81 568 GLU A O 1
ATOM 4519 N N . ILE A 1 569 ? 6.991 -3.317 -27.023 1.00 91.81 569 ILE A N 1
ATOM 4520 C CA . ILE A 1 569 ? 7.373 -1.916 -27.194 1.00 91.81 569 ILE A CA 1
ATOM 4521 C C . ILE A 1 569 ? 6.224 -1.193 -27.897 1.00 91.81 569 ILE A C 1
ATOM 4523 O O . ILE A 1 569 ? 5.813 -1.588 -28.991 1.00 91.81 569 ILE A O 1
ATOM 4527 N N . THR A 1 570 ? 5.740 -0.113 -27.288 1.00 88.94 570 THR A N 1
ATOM 4528 C CA . THR A 1 570 ? 4.771 0.820 -27.871 1.00 88.94 570 THR A CA 1
ATOM 4529 C C . THR A 1 570 ? 5.469 2.138 -28.185 1.00 88.94 570 THR A C 1
ATOM 4531 O O . THR A 1 570 ? 6.060 2.761 -27.308 1.00 88.94 570 THR A O 1
ATOM 4534 N N . ILE A 1 571 ? 5.390 2.592 -29.435 1.00 87.00 571 ILE A N 1
ATOM 4535 C CA . ILE A 1 571 ? 5.923 3.892 -29.862 1.00 87.00 571 ILE A CA 1
ATOM 4536 C C . ILE A 1 571 ? 4.762 4.762 -30.322 1.00 87.00 571 ILE A C 1
ATOM 4538 O O . ILE A 1 571 ? 4.099 4.427 -31.310 1.00 87.00 571 ILE A O 1
ATOM 4542 N N . ALA A 1 572 ? 4.540 5.881 -29.634 1.00 83.88 572 ALA A N 1
ATOM 4543 C CA . ALA A 1 572 ? 3.555 6.874 -30.039 1.00 83.88 572 ALA A CA 1
ATOM 4544 C C . ALA A 1 572 ? 4.014 7.590 -31.319 1.00 83.88 572 ALA A C 1
ATOM 4546 O O . ALA A 1 572 ? 5.185 7.962 -31.465 1.00 83.88 572 ALA A O 1
ATOM 4547 N N . VAL A 1 573 ? 3.089 7.774 -32.260 1.00 79.81 573 VAL A N 1
ATOM 4548 C CA . VAL A 1 573 ? 3.354 8.375 -33.573 1.00 79.81 573 VAL A CA 1
ATOM 4549 C C . VAL A 1 573 ? 2.243 9.340 -33.970 1.00 79.81 573 VAL A C 1
ATOM 4551 O O . VAL A 1 573 ? 1.136 9.301 -33.446 1.00 79.81 573 VAL A O 1
ATOM 4554 N N . ASP A 1 574 ? 2.534 10.215 -34.930 1.00 76.06 574 ASP A N 1
ATOM 4555 C CA . ASP A 1 574 ? 1.542 11.169 -35.425 1.00 76.06 574 ASP A CA 1
ATOM 4556 C C . ASP A 1 574 ? 0.375 10.492 -36.169 1.00 76.06 574 ASP A C 1
ATOM 4558 O O . ASP A 1 574 ? 0.575 9.538 -36.928 1.00 76.06 574 ASP A O 1
ATOM 4562 N N . GLU A 1 575 ? -0.828 11.063 -36.034 1.00 78.62 575 GLU A N 1
ATOM 4563 C CA . GLU A 1 575 ? -2.058 10.597 -36.691 1.00 78.62 575 GLU A CA 1
ATOM 4564 C C . GLU A 1 575 ? -1.921 10.444 -38.209 1.00 78.62 575 GLU A C 1
ATOM 4566 O O . GLU A 1 575 ? -2.548 9.561 -38.797 1.00 78.62 575 GLU A O 1
ATOM 4571 N N . LYS A 1 576 ? -1.072 11.237 -38.881 1.00 80.31 576 LYS A N 1
ATOM 4572 C CA . LYS A 1 576 ? -0.882 11.111 -40.338 1.00 80.31 576 LYS A CA 1
ATOM 4573 C C . LYS A 1 576 ? -0.292 9.765 -40.764 1.00 80.31 576 LYS A C 1
ATOM 4575 O O . LYS A 1 576 ? -0.349 9.420 -41.947 1.00 80.31 576 LYS A O 1
ATOM 4580 N N . TYR A 1 577 ? 0.316 9.032 -39.833 1.00 82.06 577 TYR A N 1
ATOM 4581 C CA . TYR A 1 577 ? 0.860 7.704 -40.083 1.00 82.06 577 TYR A CA 1
ATOM 4582 C C . TYR A 1 577 ? -0.132 6.581 -39.760 1.00 82.06 577 TYR A C 1
ATOM 4584 O O . TYR A 1 577 ? 0.204 5.419 -39.978 1.00 82.06 577 TYR A O 1
ATOM 4592 N N . LEU A 1 578 ? -1.349 6.888 -39.300 1.00 86.06 578 LEU A N 1
ATOM 4593 C CA . LEU A 1 578 ? -2.376 5.888 -39.016 1.00 86.06 578 LEU A CA 1
ATOM 4594 C C . LEU A 1 578 ? -2.635 4.988 -40.240 1.00 86.06 578 LEU A C 1
ATOM 4596 O O . LEU A 1 578 ? -2.787 5.460 -41.370 1.00 86.06 578 LEU A O 1
ATOM 4600 N N . GLY A 1 579 ? -2.639 3.672 -40.019 1.00 87.94 579 GLY A N 1
ATOM 4601 C CA . GLY A 1 579 ? -2.775 2.651 -41.060 1.00 87.94 579 GLY A CA 1
ATOM 4602 C C . GLY A 1 579 ? -1.517 2.409 -41.906 1.00 87.94 579 GLY A C 1
ATOM 4603 O O . GLY A 1 579 ? -1.553 1.584 -42.822 1.00 87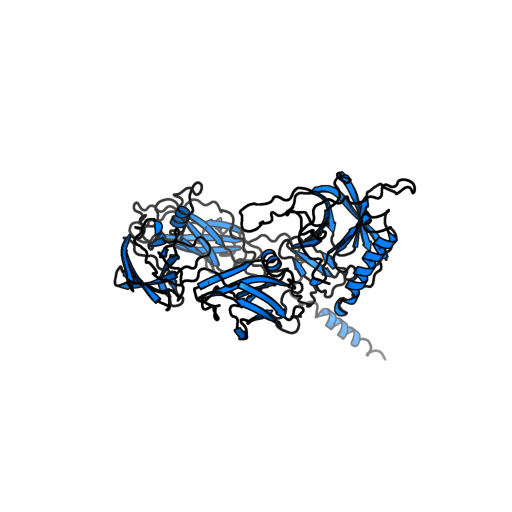.94 579 GLY A O 1
ATOM 4604 N N . ARG A 1 580 ? -0.398 3.101 -41.645 1.00 87.12 580 ARG A N 1
ATOM 4605 C CA . ARG A 1 580 ? 0.904 2.781 -42.253 1.00 87.12 580 ARG A CA 1
ATOM 4606 C C . ARG A 1 580 ? 1.579 1.649 -41.487 1.00 87.12 580 ARG A C 1
ATOM 4608 O O . ARG A 1 580 ? 1.441 1.539 -40.274 1.00 87.12 580 ARG A O 1
ATOM 4615 N N . THR A 1 581 ? 2.355 0.841 -42.202 1.00 88.31 581 THR A N 1
ATOM 4616 C CA . THR A 1 581 ? 3.180 -0.212 -41.603 1.00 88.31 581 THR A CA 1
ATOM 4617 C C . THR A 1 581 ? 4.616 0.274 -41.477 1.00 88.31 581 THR A C 1
ATOM 4619 O O . THR A 1 581 ? 5.229 0.659 -42.479 1.00 88.31 581 THR A O 1
ATOM 4622 N N . PHE A 1 582 ? 5.161 0.252 -40.264 1.00 89.56 582 PHE A N 1
ATOM 4623 C CA . PHE A 1 582 ? 6.588 0.426 -40.052 1.00 89.56 582 PHE A CA 1
ATOM 4624 C C . PHE A 1 582 ? 7.316 -0.913 -40.162 1.00 89.56 582 PHE A C 1
ATOM 4626 O O . PHE A 1 582 ? 6.857 -1.933 -39.650 1.00 89.56 582 PHE A O 1
ATOM 4633 N N . ILE A 1 583 ? 8.476 -0.886 -40.806 1.00 89.06 583 ILE A N 1
ATOM 4634 C CA . ILE A 1 583 ? 9.523 -1.890 -40.683 1.00 89.06 583 ILE A CA 1
ATOM 4635 C C . ILE A 1 583 ? 10.299 -1.583 -39.408 1.00 89.06 583 ILE A C 1
ATOM 4637 O O . ILE A 1 583 ? 10.708 -0.440 -39.184 1.00 89.06 583 ILE A O 1
ATOM 4641 N N . ILE A 1 584 ? 10.510 -2.618 -38.605 1.00 94.31 584 ILE A N 1
ATOM 4642 C CA . ILE A 1 584 ? 11.314 -2.567 -37.395 1.00 94.31 584 ILE A CA 1
ATOM 4643 C C . ILE A 1 584 ? 12.603 -3.331 -37.663 1.00 94.31 584 ILE A C 1
ATOM 4645 O O . ILE A 1 584 ? 12.574 -4.525 -37.973 1.00 94.31 584 ILE A O 1
ATOM 4649 N N . GLN A 1 585 ? 13.742 -2.654 -37.541 1.00 94.31 585 GLN A N 1
ATOM 4650 C CA . GLN A 1 585 ? 15.046 -3.317 -37.574 1.00 94.31 585 GLN A CA 1
ATOM 4651 C C . GLN A 1 585 ? 15.715 -3.229 -36.216 1.00 94.31 585 GLN A C 1
ATOM 4653 O O . GLN A 1 585 ? 15.674 -2.183 -35.577 1.00 94.31 585 GLN A O 1
ATOM 4658 N N . THR A 1 586 ? 16.382 -4.303 -35.818 1.00 95.25 586 THR A N 1
ATOM 4659 C CA . THR A 1 586 ? 17.238 -4.344 -34.636 1.00 95.25 586 THR A CA 1
ATOM 4660 C C . THR A 1 586 ? 18.704 -4.191 -35.040 1.00 95.25 586 THR A C 1
ATOM 4662 O O . THR A 1 586 ? 19.101 -4.631 -36.124 1.00 95.25 586 THR A O 1
ATOM 4665 N N . PHE A 1 587 ? 19.520 -3.562 -34.197 1.00 93.69 587 PHE A N 1
ATOM 4666 C CA . PHE A 1 587 ? 20.963 -3.509 -34.407 1.00 93.69 587 PHE A CA 1
ATOM 4667 C C . PHE A 1 587 ? 21.640 -4.762 -33.835 1.00 93.69 587 PHE A C 1
ATOM 4669 O O . PHE A 1 587 ? 21.672 -4.973 -32.619 1.00 93.69 587 PHE A O 1
ATOM 4676 N N . ASP A 1 588 ? 22.210 -5.586 -34.718 1.00 91.06 588 ASP A N 1
ATOM 4677 C CA . ASP A 1 588 ? 23.000 -6.760 -34.350 1.00 91.06 588 ASP A CA 1
ATOM 4678 C C . ASP A 1 588 ? 24.447 -6.329 -34.085 1.00 91.06 588 ASP A C 1
ATOM 4680 O O . ASP A 1 588 ? 25.210 -6.023 -35.003 1.00 91.06 588 ASP A O 1
ATOM 4684 N N . ILE A 1 589 ? 24.834 -6.308 -32.810 1.00 85.56 589 ILE A N 1
ATOM 4685 C CA . ILE A 1 589 ? 26.162 -5.859 -32.370 1.00 85.56 589 ILE A CA 1
ATOM 4686 C C . ILE A 1 589 ? 27.284 -6.782 -32.861 1.00 85.56 589 ILE A C 1
ATOM 4688 O O . ILE A 1 589 ? 28.397 -6.314 -33.094 1.00 85.56 589 ILE A O 1
ATOM 4692 N N . GLU A 1 590 ? 27.025 -8.081 -33.039 1.00 85.25 590 GLU A N 1
ATOM 4693 C CA . GLU A 1 590 ? 28.055 -9.030 -33.480 1.00 85.25 590 GLU A CA 1
ATOM 4694 C C . GLU A 1 590 ? 28.366 -8.862 -34.963 1.00 85.25 590 GLU A C 1
ATOM 4696 O O . GLU A 1 590 ? 29.525 -8.939 -35.377 1.00 85.25 590 GLU A O 1
ATOM 4701 N N . LYS A 1 591 ? 27.327 -8.612 -35.762 1.00 89.69 591 LYS A N 1
ATOM 4702 C CA . LYS A 1 591 ? 27.471 -8.321 -37.192 1.00 89.69 591 LYS A CA 1
ATOM 4703 C C . LYS A 1 591 ? 27.776 -6.851 -37.471 1.00 89.69 591 LYS A C 1
ATOM 4705 O O . LYS A 1 591 ? 28.231 -6.529 -38.567 1.00 89.69 591 LYS A O 1
ATOM 4710 N N . ASN A 1 592 ? 27.572 -5.982 -36.480 1.00 90.88 592 ASN A N 1
ATOM 4711 C CA . ASN A 1 592 ? 27.712 -4.534 -36.575 1.00 90.88 592 ASN A CA 1
ATOM 4712 C C . ASN A 1 592 ? 26.853 -3.941 -37.714 1.00 90.88 592 ASN A C 1
ATOM 4714 O O . ASN A 1 592 ? 27.303 -3.068 -38.460 1.00 90.88 592 ASN A O 1
ATOM 4718 N N . GLU A 1 593 ? 25.627 -4.445 -37.866 1.00 94.12 593 GLU A N 1
ATOM 4719 C CA . GLU A 1 593 ? 24.685 -4.072 -38.926 1.00 94.12 593 GLU A CA 1
ATOM 4720 C C . GLU A 1 593 ? 23.230 -4.149 -38.442 1.00 94.12 593 GLU A C 1
ATOM 4722 O O . GLU A 1 593 ? 22.915 -4.838 -37.471 1.00 94.12 593 GLU A O 1
ATOM 4727 N N . TRP A 1 594 ? 22.327 -3.462 -39.141 1.00 93.94 594 TRP A N 1
ATOM 4728 C CA . TRP A 1 594 ? 20.891 -3.560 -38.891 1.00 93.94 594 TRP A CA 1
ATOM 4729 C C . TRP A 1 594 ? 20.296 -4.790 -39.573 1.00 93.94 594 TRP A C 1
ATOM 4731 O O . TRP A 1 594 ? 20.540 -5.047 -40.753 1.00 93.94 594 TRP A O 1
ATOM 4741 N N . VAL A 1 595 ? 19.462 -5.527 -38.844 1.00 94.94 595 VAL A N 1
ATOM 4742 C CA . VAL A 1 595 ? 18.754 -6.709 -39.345 1.00 94.94 595 VAL A CA 1
ATOM 4743 C C . VAL A 1 595 ? 17.253 -6.541 -39.154 1.00 94.94 595 VAL A C 1
ATOM 4745 O O . VAL A 1 595 ? 16.798 -5.890 -38.217 1.00 94.94 595 VAL A O 1
ATOM 4748 N N . ASN A 1 596 ? 16.469 -7.088 -40.081 1.00 93.69 596 ASN A N 1
ATOM 4749 C CA . ASN A 1 596 ? 15.014 -7.019 -39.997 1.00 93.69 596 ASN A CA 1
ATOM 4750 C C . ASN A 1 596 ? 14.516 -7.798 -38.770 1.00 93.69 596 ASN A C 1
ATOM 4752 O O . ASN A 1 596 ? 14.798 -8.991 -38.670 1.00 93.69 596 ASN A O 1
ATOM 4756 N N . GLU A 1 597 ? 13.778 -7.131 -37.886 1.00 94.62 597 GLU A N 1
ATOM 4757 C CA . GLU A 1 597 ? 13.211 -7.722 -36.670 1.00 94.62 597 GLU A CA 1
ATOM 4758 C C . GLU A 1 597 ? 11.758 -8.130 -36.922 1.00 94.62 597 GLU A C 1
ATOM 4760 O O . GLU A 1 597 ? 11.398 -9.303 -36.856 1.00 94.62 597 GLU A O 1
ATOM 4765 N N . THR A 1 598 ? 10.916 -7.150 -37.251 1.00 94.81 598 THR A N 1
ATOM 4766 C CA . THR A 1 598 ? 9.471 -7.330 -37.413 1.00 94.81 598 THR A CA 1
ATOM 4767 C C . THR A 1 598 ? 8.865 -6.129 -38.149 1.00 94.81 598 THR A C 1
ATOM 4769 O O . THR A 1 598 ? 9.572 -5.295 -38.712 1.00 94.81 598 THR A O 1
ATOM 4772 N N . SER A 1 599 ? 7.543 -6.032 -38.169 1.00 92.00 599 SER A N 1
ATOM 4773 C CA . SER A 1 599 ? 6.806 -4.862 -38.631 1.00 92.00 599 SER A CA 1
ATOM 4774 C C . SER A 1 599 ? 5.611 -4.610 -37.723 1.00 92.00 599 SER A C 1
ATOM 4776 O O . SER A 1 599 ? 5.020 -5.565 -37.225 1.00 92.00 599 SER A O 1
ATOM 4778 N N . CYS A 1 600 ? 5.206 -3.355 -37.577 1.00 93.12 600 CYS A N 1
ATOM 4779 C CA . CYS A 1 600 ? 3.986 -2.974 -36.866 1.00 93.12 600 CYS A CA 1
ATOM 4780 C C . CYS A 1 600 ? 3.106 -2.132 -37.791 1.00 93.12 600 CYS A C 1
ATOM 4782 O O . CYS A 1 600 ? 3.610 -1.321 -38.571 1.00 93.12 600 CYS A O 1
ATOM 4784 N N . THR A 1 601 ? 1.792 -2.301 -37.709 1.00 93.19 601 THR A N 1
ATOM 4785 C CA . THR A 1 601 ? 0.851 -1.364 -38.330 1.00 93.19 601 THR A CA 1
ATOM 4786 C C . THR A 1 601 ? 0.440 -0.349 -37.283 1.00 93.19 601 THR A C 1
ATOM 4788 O O . THR A 1 601 ? 0.215 -0.708 -36.132 1.00 93.19 601 THR A O 1
ATOM 4791 N N . ILE A 1 602 ? 0.396 0.920 -37.674 1.00 90.62 602 ILE A N 1
ATOM 4792 C CA . ILE A 1 602 ? 0.011 1.998 -36.775 1.00 90.62 602 ILE A CA 1
ATOM 4793 C C . ILE A 1 602 ? -1.498 1.998 -36.644 1.00 90.62 602 ILE A C 1
ATOM 4795 O O . ILE A 1 602 ? -2.218 2.167 -37.633 1.00 90.62 602 ILE A O 1
ATOM 4799 N N . GLU A 1 603 ? -1.952 1.846 -35.413 1.00 92.44 603 GLU A N 1
ATOM 4800 C CA . GLU A 1 603 ? -3.358 1.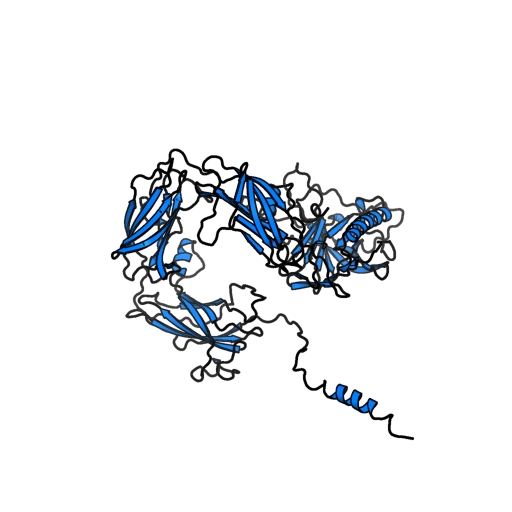747 -35.057 1.00 92.44 603 GLU A CA 1
ATOM 4801 C C . GLU A 1 603 ? -3.655 2.678 -33.884 1.00 92.44 603 GLU A C 1
ATOM 4803 O O . GLU A 1 603 ? -2.742 3.141 -33.197 1.00 92.44 603 GLU A O 1
ATOM 4808 N N . MET A 1 604 ? -4.938 2.976 -33.681 1.00 88.81 604 MET A N 1
ATOM 4809 C CA . MET A 1 604 ? -5.368 3.642 -32.457 1.00 88.81 604 MET A CA 1
ATOM 4810 C C . MET A 1 604 ? -5.228 2.647 -31.316 1.00 88.81 604 MET A C 1
ATOM 4812 O O . MET A 1 604 ? -5.796 1.557 -31.357 1.00 88.81 604 MET A O 1
ATOM 4816 N N . VAL A 1 605 ? -4.448 3.034 -30.324 1.00 80.94 605 VAL A N 1
ATOM 4817 C CA . VAL A 1 605 ? -4.143 2.234 -29.159 1.00 80.94 605 VAL A CA 1
ATOM 4818 C C . VAL A 1 605 ? -4.889 2.806 -27.966 1.00 80.94 605 VAL A C 1
ATOM 4820 O O . VAL A 1 605 ? -4.763 3.990 -27.656 1.00 80.94 605 VAL A O 1
ATOM 4823 N N . GLU A 1 606 ? -5.655 1.936 -27.312 1.00 76.25 606 GLU A N 1
ATOM 4824 C CA . GLU A 1 606 ? -6.264 2.227 -26.021 1.00 76.25 606 GLU A CA 1
ATOM 4825 C C . GLU A 1 606 ? -5.196 2.156 -24.917 1.00 76.25 606 GLU A C 1
ATOM 4827 O O . GLU A 1 606 ? -4.345 1.249 -24.927 1.00 76.25 606 GLU A O 1
ATOM 4832 N N . PRO A 1 607 ? -5.225 3.091 -23.961 1.00 63.72 607 PRO A N 1
ATOM 4833 C CA . PRO A 1 607 ? -4.361 3.045 -22.794 1.00 63.72 607 PRO A CA 1
ATOM 4834 C C . PRO A 1 607 ? -4.698 1.851 -21.898 1.00 63.72 607 PRO A C 1
ATOM 4836 O O . PRO A 1 607 ? -5.863 1.529 -21.681 1.00 63.72 607 PRO A O 1
ATOM 4839 N N . GLU A 1 608 ? -3.677 1.197 -21.346 1.00 53.91 608 GLU A N 1
ATOM 4840 C CA . GLU A 1 608 ? -3.878 0.041 -20.460 1.00 53.91 608 GLU A CA 1
ATOM 4841 C C . GLU A 1 608 ? -4.204 0.429 -19.003 1.00 53.91 608 GLU A C 1
ATOM 4843 O O . GLU A 1 608 ? -4.548 -0.450 -18.215 1.00 53.91 608 GLU A O 1
ATOM 4848 N N . SER A 1 609 ? -4.145 1.715 -18.623 1.00 49.28 609 SER A N 1
ATOM 4849 C CA . SER A 1 609 ? -4.423 2.152 -17.247 1.00 49.28 609 SER A CA 1
ATOM 4850 C C . SER A 1 609 ? -5.254 3.435 -17.143 1.00 49.28 609 SER A C 1
ATOM 4852 O O . SER A 1 609 ? -5.115 4.380 -17.921 1.00 49.28 609 SER A O 1
ATOM 4854 N N . TYR A 1 610 ? -6.109 3.456 -16.118 1.00 42.00 610 TYR A N 1
ATOM 4855 C CA . TYR A 1 610 ? -6.732 4.654 -15.567 1.00 42.00 610 TYR A CA 1
ATOM 4856 C C . TYR A 1 610 ? -5.795 5.233 -14.499 1.00 42.00 610 TYR A C 1
ATOM 4858 O O . TYR A 1 610 ? -5.429 4.520 -13.563 1.00 42.00 610 TYR A O 1
ATOM 4866 N N . GLU A 1 611 ? -5.434 6.513 -14.577 1.00 39.00 611 GLU A N 1
ATOM 4867 C CA . GLU A 1 611 ? -4.741 7.171 -13.463 1.00 39.00 611 GLU A CA 1
ATOM 4868 C C . GLU A 1 611 ? -5.750 7.811 -12.497 1.00 39.00 611 GLU A C 1
ATOM 4870 O O . GLU A 1 611 ? -6.663 8.536 -12.906 1.00 39.00 611 GLU A O 1
ATOM 4875 N N . LYS A 1 612 ? -5.572 7.583 -11.187 1.00 28.00 612 LYS A N 1
ATOM 4876 C CA . LYS A 1 612 ? -6.269 8.353 -10.145 1.00 28.00 612 LYS A CA 1
ATOM 4877 C C . LYS A 1 612 ? -5.713 9.780 -10.117 1.00 28.00 612 LYS A C 1
ATOM 4879 O O . LYS A 1 612 ? -4.631 10.037 -9.589 1.00 28.00 612 LYS A O 1
ATOM 4884 N N . GLY A 1 613 ? -6.474 10.726 -10.655 1.00 26.27 613 GLY A N 1
ATOM 4885 C CA . GLY A 1 613 ? -6.145 12.146 -10.612 1.00 26.27 613 GLY A CA 1
ATOM 4886 C C . GLY A 1 613 ? -6.535 12.810 -9.289 1.00 26.27 613 GLY A C 1
ATOM 4887 O O . GLY A 1 613 ? -7.580 13.439 -9.218 1.00 26.27 613 GLY A O 1
ATOM 4888 N N . GLY A 1 614 ? -5.667 12.767 -8.271 1.00 28.94 614 GLY A N 1
ATOM 4889 C CA . GLY A 1 614 ? -5.810 13.580 -7.047 1.00 28.94 614 GLY A CA 1
ATOM 4890 C C . GLY A 1 614 ? -7.089 13.342 -6.224 1.00 28.94 614 GLY A C 1
ATOM 4891 O O . GLY A 1 614 ? -7.853 12.421 -6.486 1.00 28.94 614 GLY A O 1
ATOM 4892 N N . ASN A 1 615 ? -7.305 14.177 -5.200 1.00 29.70 615 ASN A N 1
ATOM 4893 C CA . ASN A 1 615 ? -8.311 14.010 -4.130 1.00 29.70 615 ASN A CA 1
ATOM 4894 C C . ASN A 1 615 ? -9.789 14.132 -4.572 1.00 29.70 615 ASN A C 1
ATOM 4896 O O . ASN A 1 615 ? -10.671 14.337 -3.742 1.00 29.70 615 ASN A O 1
ATOM 4900 N N . HIS A 1 616 ? -10.086 14.013 -5.865 1.00 31.52 616 HIS A N 1
ATOM 4901 C CA . HIS A 1 616 ? -11.445 13.976 -6.389 1.00 31.52 616 HIS A CA 1
ATOM 4902 C C . HIS A 1 616 ? -11.623 12.729 -7.256 1.00 31.52 616 HIS A C 1
ATOM 4904 O O . HIS A 1 616 ? -10.772 12.421 -8.081 1.00 31.52 616 HIS A O 1
ATOM 4910 N N . GLU A 1 617 ? -12.752 12.040 -7.076 1.00 36.03 617 GLU A N 1
ATOM 4911 C CA . GLU A 1 617 ? -13.212 10.811 -7.752 1.00 36.03 617 GLU A CA 1
ATOM 4912 C C . GLU A 1 617 ? -13.407 10.943 -9.284 1.00 36.03 617 GLU A C 1
ATOM 4914 O O . GLU A 1 617 ? -14.313 10.345 -9.862 1.00 36.03 617 GLU A O 1
ATOM 4919 N N . VAL A 1 618 ? -12.595 11.743 -9.976 1.00 31.62 618 VAL A N 1
ATOM 4920 C CA . VAL A 1 618 ? -12.640 11.881 -11.431 1.00 31.62 618 VAL A CA 1
ATOM 4921 C C . VAL A 1 618 ? -11.575 10.977 -12.032 1.00 31.62 618 VAL A C 1
ATOM 4923 O O . VAL A 1 618 ? -10.389 11.302 -12.069 1.00 31.62 618 VAL A O 1
ATOM 4926 N N . TRP A 1 619 ? -12.026 9.823 -12.512 1.00 36.47 619 TRP A N 1
ATOM 4927 C CA . TRP A 1 619 ? -11.262 8.978 -13.418 1.00 36.47 619 TRP A CA 1
ATOM 4928 C C . TRP A 1 619 ? -11.097 9.725 -14.739 1.00 36.47 619 TRP A C 1
ATOM 4930 O O . TRP A 1 619 ? -12.083 10.032 -15.412 1.00 36.47 619 TRP A O 1
ATOM 4940 N N . TYR A 1 620 ? -9.863 10.055 -15.101 1.00 41.34 620 TYR A N 1
ATOM 4941 C CA . TYR A 1 620 ? -9.575 10.526 -16.447 1.00 41.34 620 TYR A CA 1
ATOM 4942 C C . TYR A 1 620 ? -9.300 9.303 -17.312 1.00 41.34 620 TYR A C 1
ATOM 4944 O O . TYR A 1 620 ? -8.346 8.570 -17.061 1.00 41.34 620 TYR A O 1
ATOM 4952 N N . GLU A 1 621 ? -10.147 9.078 -18.314 1.00 45.72 621 GLU A N 1
ATOM 4953 C CA . GLU A 1 621 ? -9.859 8.117 -19.375 1.00 45.72 621 GLU A CA 1
ATOM 4954 C C . GLU A 1 621 ? -8.859 8.776 -20.330 1.00 45.72 621 GLU A C 1
ATOM 4956 O O . GLU A 1 621 ? -9.186 9.811 -20.928 1.00 45.72 621 GLU A O 1
ATOM 4961 N N . PRO A 1 622 ? -7.630 8.253 -20.459 1.00 56.25 622 PRO A N 1
ATOM 4962 C CA . PRO A 1 622 ? -6.719 8.762 -21.465 1.00 56.25 622 PRO A CA 1
ATOM 4963 C C . PRO A 1 622 ? -7.321 8.499 -22.853 1.00 56.25 622 PRO A C 1
ATOM 4965 O O . PRO A 1 622 ? -7.971 7.479 -23.085 1.00 56.25 622 PRO A O 1
ATOM 4968 N N . ALA A 1 623 ? -7.156 9.443 -23.778 1.00 64.62 623 ALA A N 1
ATOM 4969 C CA . ALA A 1 623 ? -7.706 9.283 -25.116 1.00 64.62 623 ALA A CA 1
ATOM 4970 C C . ALA A 1 623 ? -6.882 8.258 -25.918 1.00 64.62 623 ALA A C 1
ATOM 4972 O O . ALA A 1 623 ? -5.651 8.259 -25.808 1.00 64.62 623 ALA A O 1
ATOM 4973 N N . PRO A 1 624 ? -7.525 7.453 -26.782 1.00 76.44 624 PRO A N 1
ATOM 4974 C CA . PRO A 1 624 ? -6.808 6.580 -27.699 1.00 76.44 624 PRO A CA 1
ATOM 4975 C C . PRO A 1 624 ? -5.821 7.393 -28.541 1.00 76.44 624 PRO A C 1
ATOM 4977 O O . PRO A 1 624 ? -6.145 8.499 -28.985 1.00 76.44 624 PRO A O 1
ATOM 4980 N N . PHE A 1 625 ? -4.642 6.839 -28.817 1.00 79.31 625 PHE A N 1
ATOM 4981 C CA . PHE A 1 625 ? -3.593 7.525 -29.579 1.00 79.31 625 PHE A CA 1
ATOM 4982 C C . PHE A 1 625 ? -2.992 6.622 -30.665 1.00 79.31 625 PHE A C 1
ATOM 4984 O O . PHE A 1 625 ? -2.945 5.405 -30.489 1.00 79.31 625 PHE A O 1
ATOM 4991 N N . PRO A 1 626 ? -2.527 7.169 -31.803 1.00 83.69 626 PRO A N 1
ATOM 4992 C CA . PRO A 1 626 ? -1.860 6.373 -32.825 1.00 83.69 626 PRO A CA 1
ATOM 4993 C C . PRO A 1 626 ? -0.514 5.857 -32.316 1.00 83.69 626 PRO A C 1
ATOM 4995 O O . PRO A 1 626 ? 0.362 6.637 -31.932 1.00 83.6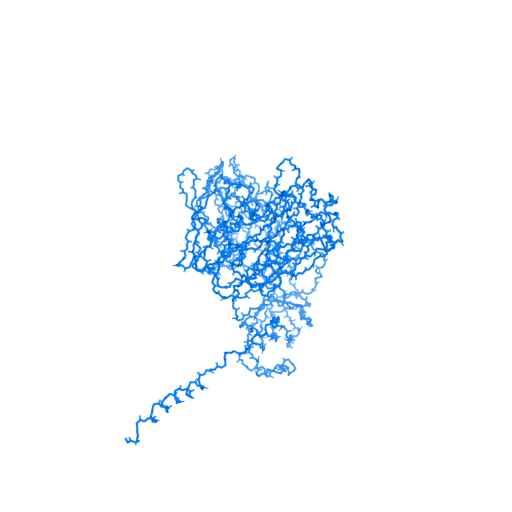9 626 PRO A O 1
ATOM 4998 N N . ALA A 1 627 ? -0.314 4.544 -32.360 1.00 88.06 627 ALA A N 1
ATOM 4999 C CA . ALA A 1 627 ? 0.945 3.940 -31.952 1.00 88.06 627 ALA A CA 1
ATOM 5000 C C . ALA A 1 627 ? 1.308 2.708 -32.782 1.00 88.06 627 ALA A C 1
ATOM 5002 O O . ALA A 1 627 ? 0.468 2.041 -33.385 1.00 88.06 627 ALA A O 1
ATOM 5003 N N . CYS A 1 628 ? 2.604 2.418 -32.799 1.00 91.25 628 CYS A N 1
ATOM 5004 C CA . CYS A 1 628 ? 3.187 1.187 -33.311 1.00 91.25 628 CYS A CA 1
ATOM 5005 C C . CYS A 1 628 ? 3.522 0.274 -32.125 1.00 91.25 628 CYS A C 1
ATOM 5007 O O . CYS A 1 628 ? 4.360 0.643 -31.301 1.00 91.25 628 CYS A O 1
ATOM 5009 N N . ARG A 1 629 ? 2.895 -0.908 -32.056 1.00 93.12 629 ARG A N 1
ATOM 5010 C CA . ARG A 1 629 ? 3.183 -1.950 -31.055 1.00 93.12 629 ARG A CA 1
ATOM 5011 C C . ARG A 1 629 ? 3.915 -3.130 -31.681 1.00 93.12 629 ARG A C 1
ATOM 5013 O O . ARG A 1 629 ? 3.513 -3.609 -32.743 1.00 93.12 629 ARG A O 1
ATOM 5020 N N . PHE A 1 630 ? 4.978 -3.606 -31.041 1.00 94.31 630 PHE A N 1
ATOM 5021 C CA . PHE A 1 630 ? 5.697 -4.803 -31.477 1.00 94.31 630 PHE A CA 1
ATOM 5022 C C . PHE A 1 630 ? 6.391 -5.519 -30.313 1.00 94.31 630 PHE A C 1
ATOM 5024 O O . PHE A 1 630 ? 6.874 -4.888 -29.380 1.00 94.31 630 PHE A O 1
ATOM 5031 N N . GLY A 1 631 ? 6.448 -6.851 -30.386 1.00 95.25 631 GLY A N 1
ATOM 5032 C CA . GLY A 1 631 ? 7.104 -7.692 -29.385 1.00 95.25 631 GLY A CA 1
ATOM 5033 C C . GLY A 1 631 ? 8.562 -7.992 -29.732 1.00 95.25 631 GLY A C 1
ATOM 5034 O O . GLY A 1 631 ? 8.871 -8.267 -30.892 1.00 95.25 631 GLY A O 1
ATOM 5035 N N . VAL A 1 632 ? 9.438 -7.993 -28.729 1.00 95.25 632 VAL A N 1
ATOM 5036 C CA . VAL A 1 632 ? 10.870 -8.311 -28.861 1.00 95.25 632 VAL A CA 1
ATOM 5037 C C . VAL A 1 632 ? 11.328 -9.278 -27.771 1.00 95.25 632 VAL A C 1
ATOM 5039 O O . VAL A 1 632 ? 10.726 -9.368 -26.706 1.00 95.25 632 VAL A O 1
ATOM 5042 N N . MET A 1 633 ? 12.406 -10.015 -28.037 1.00 94.81 633 MET A N 1
ATOM 5043 C CA . MET A 1 633 ? 12.961 -11.028 -27.120 1.00 94.81 633 MET A CA 1
ATOM 5044 C C . MET A 1 633 ? 14.344 -10.648 -26.573 1.00 94.81 633 MET A C 1
ATOM 5046 O O . MET A 1 633 ? 15.009 -11.471 -25.946 1.00 94.81 633 MET A O 1
ATOM 5050 N N . HIS A 1 634 ? 14.817 -9.435 -26.860 1.00 93.31 634 HIS A N 1
ATOM 5051 C CA . HIS A 1 634 ? 16.154 -8.968 -26.501 1.00 93.31 634 HIS A CA 1
ATOM 5052 C C . HIS A 1 634 ? 16.184 -7.451 -26.293 1.00 93.31 634 HIS A C 1
ATOM 5054 O O . HIS A 1 634 ? 15.301 -6.732 -26.763 1.00 93.31 634 HIS A O 1
ATOM 5060 N N . ALA A 1 635 ? 17.209 -6.979 -25.580 1.00 90.94 635 ALA A N 1
ATOM 5061 C CA . ALA A 1 635 ? 17.465 -5.561 -25.327 1.00 90.94 635 ALA A CA 1
ATOM 5062 C C . ALA A 1 635 ? 18.581 -5.024 -26.234 1.00 90.94 635 ALA A C 1
ATOM 5064 O O . ALA A 1 635 ? 19.707 -5.526 -26.200 1.00 90.94 635 ALA A O 1
ATOM 5065 N N . THR A 1 636 ? 18.275 -4.011 -27.049 1.00 91.62 636 THR A N 1
ATOM 5066 C CA . THR A 1 636 ? 19.220 -3.346 -27.963 1.00 91.62 636 THR A CA 1
ATOM 5067 C C . THR A 1 636 ? 18.612 -2.045 -28.513 1.00 91.62 636 THR A C 1
ATOM 5069 O O . THR A 1 636 ? 17.684 -1.482 -27.929 1.00 91.62 636 THR A O 1
ATOM 5072 N N . HIS A 1 637 ? 19.147 -1.553 -29.632 1.00 92.94 637 HIS A N 1
ATOM 5073 C CA . HIS A 1 637 ? 18.572 -0.479 -30.424 1.00 92.94 637 HIS A CA 1
ATOM 5074 C C . HIS A 1 637 ? 17.665 -1.017 -31.530 1.00 92.94 637 HIS A C 1
ATOM 5076 O O . HIS A 1 637 ? 18.041 -1.912 -32.289 1.00 92.94 637 HIS A O 1
ATOM 5082 N N . PHE A 1 638 ? 16.512 -0.385 -31.676 1.00 94.06 638 PHE A N 1
ATOM 5083 C CA . PHE A 1 638 ? 15.538 -0.616 -32.724 1.00 94.06 638 PHE A CA 1
ATOM 5084 C C . PHE A 1 638 ? 15.407 0.640 -33.576 1.00 94.06 638 PHE A C 1
ATOM 5086 O O . PHE A 1 638 ? 15.515 1.759 -33.082 1.00 94.06 638 PHE A O 1
ATOM 5093 N N . SER A 1 639 ? 15.166 0.466 -34.865 1.00 93.19 639 SER A N 1
ATOM 5094 C CA . SER A 1 639 ? 14.822 1.552 -35.773 1.00 93.19 639 SER A CA 1
ATOM 5095 C C . SER A 1 639 ? 13.424 1.331 -36.314 1.00 93.19 639 SER A C 1
ATOM 5097 O O . SER A 1 639 ? 13.009 0.193 -36.539 1.00 93.19 639 SER A O 1
ATOM 5099 N N . THR A 1 640 ? 12.703 2.427 -36.517 1.00 88.62 640 THR A N 1
ATOM 5100 C CA . THR A 1 640 ? 11.368 2.409 -37.112 1.00 88.62 640 THR A CA 1
ATOM 5101 C C . THR A 1 640 ? 11.369 3.209 -38.403 1.00 88.62 640 THR A C 1
ATOM 5103 O O . THR A 1 640 ? 11.767 4.374 -38.417 1.00 88.62 640 THR A O 1
ATOM 5106 N N . ASN A 1 641 ? 10.946 2.592 -39.505 1.00 82.44 641 ASN A N 1
ATOM 5107 C CA . ASN A 1 641 ? 10.831 3.260 -40.802 1.00 82.44 641 ASN A CA 1
ATOM 5108 C C . ASN A 1 641 ? 9.555 2.827 -41.536 1.00 82.44 641 ASN A C 1
ATOM 5110 O O . ASN A 1 641 ? 9.090 1.715 -41.346 1.00 82.44 641 ASN A O 1
ATOM 5114 N N . ILE A 1 642 ? 8.988 3.667 -42.402 1.00 74.94 642 ILE A N 1
ATOM 5115 C CA . ILE A 1 642 ? 7.781 3.349 -43.176 1.00 74.94 642 ILE A CA 1
ATOM 5116 C C . ILE A 1 642 ? 8.114 2.389 -44.324 1.00 74.94 642 ILE A C 1
ATOM 5118 O O . ILE A 1 642 ? 8.965 2.670 -45.170 1.00 74.94 642 ILE A O 1
ATOM 5122 N N . LEU A 1 643 ? 7.370 1.285 -44.414 1.00 58.91 643 LEU A N 1
ATOM 5123 C CA . LEU A 1 643 ? 7.456 0.342 -45.527 1.00 58.91 643 LEU A CA 1
ATOM 5124 C C . LEU A 1 643 ? 7.078 1.027 -46.856 1.00 58.91 643 LEU A C 1
ATOM 5126 O O . LEU A 1 643 ? 5.959 1.514 -47.019 1.00 58.91 643 LEU A O 1
ATOM 5130 N N . GLY A 1 644 ? 7.998 1.028 -47.827 1.00 49.03 644 GLY A N 1
ATOM 5131 C CA . GLY A 1 644 ? 7.748 1.506 -49.195 1.00 49.03 644 GLY A CA 1
ATOM 5132 C C . GLY A 1 644 ? 8.008 2.996 -49.451 1.00 49.03 644 GLY A C 1
ATOM 5133 O O . GLY A 1 644 ? 7.701 3.469 -50.544 1.00 49.03 644 GLY A O 1
ATOM 5134 N N . VAL A 1 645 ? 8.585 3.729 -48.493 1.00 50.00 645 VAL A N 1
ATOM 5135 C CA . VAL A 1 645 ? 9.095 5.094 -48.710 1.00 50.00 645 VAL A CA 1
ATOM 5136 C C . VAL A 1 645 ? 10.615 5.019 -48.879 1.00 50.00 645 VAL A C 1
ATOM 5138 O O . VAL A 1 645 ? 11.381 5.213 -47.940 1.00 50.00 645 VAL A O 1
ATOM 5141 N N . GLU A 1 646 ? 11.067 4.694 -50.090 1.00 41.69 646 GLU A N 1
ATOM 5142 C CA . GLU A 1 646 ? 12.441 4.993 -50.502 1.00 41.69 646 GLU A CA 1
ATOM 5143 C C . GLU A 1 646 ? 12.474 6.489 -50.836 1.00 41.69 646 GLU A C 1
ATOM 5145 O O . GLU A 1 646 ? 11.794 6.939 -51.756 1.00 41.69 646 GLU A O 1
ATOM 5150 N N . THR A 1 647 ? 13.172 7.295 -50.036 1.00 42.34 647 THR A N 1
ATOM 5151 C CA . THR A 1 647 ? 13.260 8.743 -50.254 1.00 42.34 647 THR A CA 1
ATOM 5152 C C . THR A 1 647 ? 13.940 9.028 -51.593 1.00 42.34 647 THR A C 1
ATOM 5154 O O . THR A 1 647 ? 15.161 8.916 -51.700 1.00 42.34 647 THR A O 1
ATOM 5157 N N . ASP A 1 648 ? 13.164 9.417 -52.601 1.00 36.28 648 ASP A N 1
ATOM 5158 C CA . ASP A 1 648 ? 13.682 10.064 -53.803 1.00 36.28 648 ASP A CA 1
ATOM 5159 C C . ASP A 1 648 ? 14.156 11.473 -53.396 1.00 36.28 648 ASP A C 1
ATOM 5161 O O . ASP A 1 648 ? 13.434 12.195 -52.701 1.00 36.28 648 ASP A O 1
ATOM 5165 N N . GLU A 1 649 ? 15.364 11.883 -53.799 1.00 41.66 649 GLU A N 1
ATOM 5166 C CA . GLU A 1 649 ? 16.080 13.099 -53.339 1.00 41.66 649 GLU A CA 1
ATOM 5167 C C . GLU A 1 649 ? 15.350 14.441 -53.617 1.00 41.66 649 GLU A C 1
ATOM 5169 O O . GLU A 1 649 ? 15.896 15.522 -53.394 1.00 41.66 649 GLU A O 1
ATOM 5174 N N . THR A 1 650 ? 14.110 14.407 -54.113 1.00 41.81 650 THR A N 1
ATOM 5175 C CA . THR A 1 650 ? 13.356 15.570 -54.601 1.00 41.81 650 THR A CA 1
ATOM 5176 C C . THR A 1 650 ? 12.030 15.840 -53.883 1.00 41.81 650 THR A C 1
ATOM 5178 O O . THR A 1 650 ? 11.458 16.912 -54.087 1.00 41.81 650 THR A O 1
ATOM 5181 N N . THR A 1 651 ? 11.549 14.954 -53.002 1.00 40.91 651 THR A N 1
ATOM 5182 C CA . THR A 1 651 ? 10.325 15.198 -52.217 1.00 40.91 651 THR A CA 1
ATOM 5183 C C . THR A 1 651 ? 10.660 15.532 -50.769 1.00 40.91 651 THR A C 1
ATOM 5185 O O . THR A 1 651 ? 11.053 14.679 -49.982 1.00 40.91 651 THR A O 1
ATOM 5188 N N . THR A 1 652 ? 10.470 16.798 -50.403 1.00 40.59 652 THR A N 1
ATOM 5189 C CA . THR A 1 652 ? 10.635 17.369 -49.058 1.00 40.59 652 THR A CA 1
ATOM 5190 C C . THR A 1 652 ? 9.572 16.903 -48.052 1.00 40.59 652 THR A C 1
ATOM 5192 O O . THR A 1 652 ? 9.137 17.693 -47.216 1.00 40.59 652 THR A O 1
ATOM 5195 N N . GLU A 1 653 ? 9.124 15.649 -48.092 1.00 39.69 653 GLU A N 1
ATOM 5196 C CA . GLU A 1 653 ? 8.391 15.076 -46.960 1.00 39.69 653 GLU A CA 1
ATOM 5197 C C . GLU A 1 653 ? 9.410 14.600 -45.926 1.00 39.69 653 GLU A C 1
ATOM 5199 O O . GLU A 1 653 ? 9.683 13.415 -45.763 1.00 39.69 653 GLU A O 1
ATOM 5204 N N . LYS A 1 654 ? 10.000 15.563 -45.204 1.00 39.66 654 LYS A N 1
ATOM 5205 C CA . LYS A 1 654 ? 10.577 15.256 -43.898 1.00 39.66 654 LYS A CA 1
ATOM 5206 C C . LYS A 1 654 ? 9.414 14.812 -43.025 1.00 39.66 654 LYS A C 1
ATOM 5208 O O . LYS A 1 654 ? 8.537 15.608 -42.686 1.00 39.66 654 LYS A O 1
ATOM 5213 N N . ALA A 1 655 ? 9.392 13.530 -42.717 1.00 39.22 655 ALA A N 1
ATOM 5214 C CA . ALA A 1 655 ? 8.449 12.897 -41.824 1.00 39.22 655 ALA A CA 1
ATOM 5215 C C . ALA A 1 655 ? 8.661 13.430 -40.392 1.00 39.22 655 ALA A C 1
ATOM 5217 O O . ALA A 1 655 ? 9.294 12.810 -39.552 1.00 39.22 655 ALA A O 1
ATOM 5218 N N . GLY A 1 656 ? 8.189 14.652 -40.142 1.00 34.16 656 GLY A N 1
ATOM 5219 C CA . GLY A 1 656 ? 8.242 15.297 -38.838 1.00 34.16 656 GLY A CA 1
ATOM 5220 C C . GLY A 1 656 ? 7.067 14.899 -37.947 1.00 34.16 656 GLY A C 1
ATOM 5221 O O . GLY A 1 656 ? 5.965 14.692 -38.454 1.00 34.16 656 GLY A O 1
ATOM 5222 N N . VAL A 1 657 ? 7.292 14.822 -36.641 1.00 33.12 657 VAL A N 1
ATOM 5223 C CA . VAL A 1 657 ? 6.256 14.862 -35.602 1.00 33.12 657 VAL A CA 1
ATOM 5224 C C . VAL A 1 657 ? 5.712 16.304 -35.516 1.00 33.12 657 VAL A C 1
ATOM 5226 O O . VAL A 1 657 ? 6.502 17.247 -35.412 1.00 33.12 657 VAL A O 1
ATOM 5229 N N . PRO A 1 658 ? 4.400 16.558 -35.633 1.00 29.20 658 PRO A N 1
ATOM 5230 C CA . PRO A 1 658 ? 3.815 17.835 -35.248 1.00 29.20 658 PRO A CA 1
ATOM 5231 C C . PRO A 1 658 ? 3.946 18.030 -33.741 1.00 29.20 658 PRO A C 1
ATOM 5233 O O . PRO A 1 658 ? 3.815 17.084 -32.978 1.00 29.20 658 PRO A O 1
ATOM 5236 N N . LYS A 1 659 ? 4.131 19.279 -33.309 1.00 35.22 659 LYS A N 1
ATOM 5237 C CA . LYS A 1 659 ? 3.955 19.675 -31.909 1.00 35.22 659 LYS A CA 1
ATOM 5238 C C . LYS A 1 659 ? 2.502 19.420 -31.500 1.00 35.22 659 LYS A C 1
ATOM 5240 O O . LYS A 1 659 ? 1.676 20.330 -31.595 1.00 35.22 659 LYS A O 1
ATOM 5245 N N . THR A 1 660 ? 2.167 18.210 -31.071 1.00 32.72 660 THR A N 1
ATOM 5246 C CA . THR A 1 660 ? 0.967 17.989 -30.272 1.00 32.72 660 THR A CA 1
ATOM 5247 C C . THR A 1 660 ? 1.188 18.773 -28.986 1.00 32.72 660 THR A C 1
ATOM 5249 O O . THR A 1 660 ? 2.140 18.542 -28.250 1.00 32.72 660 THR A O 1
ATOM 5252 N N . GLY A 1 661 ? 0.403 19.834 -28.794 1.00 33.84 661 GLY A N 1
ATOM 5253 C CA . GLY A 1 661 ? 0.526 20.753 -27.665 1.00 33.84 661 GLY A CA 1
ATOM 5254 C C . GLY A 1 661 ? 0.049 20.100 -26.378 1.00 33.84 661 GLY A C 1
ATOM 5255 O O . GLY A 1 661 ? -1.027 20.436 -25.905 1.00 33.84 661 GLY A O 1
ATOM 5256 N N . LEU A 1 662 ? 0.833 19.161 -25.872 1.00 27.47 662 LEU A N 1
ATOM 5257 C CA . LEU A 1 662 ? 0.406 18.152 -24.922 1.00 27.47 662 LEU A CA 1
ATOM 5258 C C . LEU A 1 662 ? 1.672 17.659 -24.205 1.00 27.47 662 LEU A C 1
ATOM 5260 O O . LEU A 1 662 ? 2.256 16.654 -24.585 1.00 27.47 662 LEU A O 1
ATOM 5264 N N . GLY A 1 663 ? 2.159 18.474 -23.264 1.00 27.84 663 GLY A N 1
ATOM 5265 C CA . GLY A 1 663 ? 3.269 18.101 -22.388 1.00 27.84 663 GLY A CA 1
ATOM 5266 C C . GLY A 1 663 ? 2.762 17.137 -21.323 1.00 27.84 663 GLY A C 1
ATOM 5267 O O . GLY A 1 663 ? 1.682 17.371 -20.775 1.00 27.84 663 GLY A O 1
ATOM 5268 N N . GLY A 1 664 ? 3.548 16.100 -21.034 1.00 30.33 664 GLY A N 1
ATOM 5269 C CA . GLY A 1 664 ? 3.208 15.026 -20.101 1.00 30.33 664 GLY A CA 1
ATOM 5270 C C . GLY A 1 664 ? 4.092 14.994 -18.861 1.00 30.33 664 GLY A C 1
ATOM 5271 O O . GLY A 1 664 ? 5.190 15.542 -18.843 1.00 30.33 664 GLY A O 1
ATOM 5272 N N . SER A 1 665 ? 3.583 14.357 -17.811 1.00 25.41 665 SER A N 1
ATOM 5273 C CA . SER A 1 665 ? 4.242 14.138 -16.527 1.00 25.41 665 SER A CA 1
ATOM 5274 C C . SER A 1 665 ? 4.928 12.767 -16.453 1.00 25.41 665 SER A C 1
ATOM 5276 O O . SER A 1 665 ? 4.245 11.753 -16.485 1.00 25.41 665 SER A O 1
ATOM 5278 N N . TYR A 1 666 ? 6.252 12.820 -16.275 1.00 30.88 666 TYR A N 1
ATOM 5279 C CA . TYR A 1 666 ? 7.193 11.890 -15.631 1.00 30.88 666 TYR A CA 1
ATOM 5280 C C . TYR A 1 666 ? 6.872 10.398 -15.490 1.00 30.88 666 TYR A C 1
ATOM 5282 O O . TYR A 1 666 ? 6.214 10.031 -14.524 1.00 30.88 666 TYR A O 1
ATOM 5290 N N . TRP A 1 667 ? 7.645 9.574 -16.209 1.00 36.75 667 TRP A N 1
ATOM 5291 C CA . TRP A 1 667 ? 8.252 8.324 -15.741 1.00 36.75 667 TRP A CA 1
ATOM 5292 C C . TRP A 1 667 ? 9.646 8.078 -16.387 1.00 36.75 667 TRP A C 1
ATOM 5294 O O . TRP A 1 667 ? 9.895 8.368 -17.552 1.00 36.75 667 TRP A O 1
ATOM 5304 N N . ALA A 1 668 ? 10.567 7.584 -15.551 1.00 29.52 668 ALA A N 1
ATOM 5305 C CA . ALA A 1 668 ? 11.912 7.012 -15.766 1.00 29.52 668 ALA A CA 1
ATOM 5306 C C . ALA A 1 668 ? 13.136 7.820 -16.284 1.00 29.52 668 ALA A C 1
ATOM 5308 O O . ALA A 1 668 ? 14.215 7.542 -15.765 1.00 29.52 668 ALA A O 1
ATOM 5309 N N . ASP A 1 669 ? 13.086 8.800 -17.199 1.00 31.52 669 ASP A N 1
ATOM 5310 C CA . ASP A 1 669 ? 14.355 9.206 -17.882 1.00 31.52 669 ASP A CA 1
ATOM 5311 C C . ASP A 1 669 ? 15.096 10.459 -17.341 1.00 31.52 669 ASP A C 1
ATOM 5313 O O . ASP A 1 669 ? 16.179 10.807 -17.819 1.00 31.52 669 ASP A O 1
ATOM 5317 N N . ARG A 1 670 ? 14.578 11.149 -16.306 1.00 29.52 670 ARG A N 1
ATOM 5318 C CA . ARG A 1 670 ? 15.246 12.358 -15.751 1.00 29.52 670 ARG A CA 1
ATOM 5319 C C . ARG A 1 670 ? 16.119 12.141 -14.515 1.00 29.52 670 ARG A C 1
ATOM 5321 O O . ARG A 1 670 ? 16.888 13.037 -14.188 1.00 29.52 670 ARG A O 1
ATOM 5328 N N . TYR A 1 671 ? 16.016 10.998 -13.840 1.00 33.56 671 TYR A N 1
ATOM 5329 C CA . TYR A 1 671 ? 16.622 10.803 -12.512 1.00 33.56 671 TYR A CA 1
ATOM 5330 C C . TYR A 1 671 ? 17.784 9.799 -12.483 1.00 33.56 671 TYR A C 1
ATOM 5332 O O . TYR A 1 671 ? 18.236 9.420 -11.412 1.00 33.56 671 TYR A O 1
ATOM 5340 N N . LEU A 1 672 ? 18.286 9.388 -13.652 1.00 30.88 672 LEU A N 1
ATOM 5341 C CA . LEU A 1 672 ? 19.435 8.481 -13.796 1.00 30.88 672 LEU A CA 1
ATOM 5342 C C . LEU A 1 672 ? 20.639 9.137 -14.495 1.00 30.88 672 LEU A C 1
ATOM 5344 O O . LEU A 1 672 ? 21.481 8.442 -15.060 1.00 30.88 672 LEU A O 1
ATOM 5348 N N . LYS A 1 673 ? 20.715 10.474 -14.477 1.00 26.95 673 LYS A N 1
ATOM 5349 C CA . LYS A 1 673 ? 21.847 11.250 -15.005 1.00 26.95 673 LYS A CA 1
ATOM 5350 C C . LYS A 1 673 ? 22.645 11.945 -13.919 1.00 26.95 673 LYS A C 1
ATOM 5352 O O . LYS A 1 673 ? 22.007 12.550 -13.032 1.00 26.95 673 LYS A O 1
#

Radius of gyration: 33.25 Å; chains: 1; bounding box: 98×84×91 Å